Protein AF-A0A7V4EPN0-F1 (afdb_monomer_lite)

Secondary structure (DSSP, 8-state):
--TTTHHHHHHHHHHHHHHHHHTT---EEE--SSSSBGGGSTTTTSTT-EEEEEE-TTSSBPTT--BSTT--EEEE-SSEEEEETTTEEEEE-SHHHHHHHHHHHHHHHHHH-TT--HHHHHHHHHHTPBPP--SS-BTB-B--HHHHHH------------------------TTS-PEEEE----SSSTTSHHHHHHHHHHH-S-EEEEES--S-EEE-SSPPPPB--TT-EEEE-TTT-EEEE-TT-SS--SEEE-SSS-EEESEEEE-----TT-TTS--SEEEESTT-BS-EEES-EESS-TT--SS---S-SEEEETT-BS-EES-SSSPPPEE-----TT---SEEEES-BS-EE-S-EESB-TTSSSB---SS-SEEEESTT--S-EEE-SSSS----EE-S-SS-SEEEES--S-EEES-EESB-TTSSSB---SS-SEEEETT--S-EES-SSGGG--EE-S-SS-SEEEESTT--S-EE-S-EESB-TTS-SB---SS-SEEEES--S-EES--TTSTT-PPEE---SSEEEEEESTT--S-EEES-EESB-TTS-B---SSEEEEEES-GGGGS-TTTSEES-EE-SS-EEE--

Radius of gyration: 29.6 Å; chains: 1; bounding box: 72×54×98 Å

Foldseek 3Di:
DDPVCQLVVLLVLQVVLVVCLVVQDAAEDELFFQLEASCSDPPLVHHNYAYEWEDEPVQAGDSRTHFDQSHAEYEHFAQDWADDPVRRIDTGHGSVRGRVVLNVLLVVLCVVVVVDGSLLSSCLQRLQADDGPDPTHNHSYYGDSVSSVVQDDDDDDDDDDDDDDDDDDDSDDDQDDAEEQEQEDQEQDGRSHPLSQQSCQQNRAAEYEYYYPAAPDEREHSEERDARDRQNEYEDECPPRQYEYEPQNDAQYEQYEYAADDYEYYQYEFFHNEYDQVCLPSYEPYEQEAQRSEHYEYANYEFLDGPVLDAPRAHSERYEYEHAREHYEYHDPPHHAYEQFNHDDQVGQESYEYEQYELYEYWRYEFQAGSQQAHGRERAEEPYEYEYANSENYEAYDDDDAHREYEQANYQYESYEYANYEQYEHWQYQFQAGPQQQHGREHQEERYEADHQYENYEAYDLDLSTAYRQFQYNYESYEYDDANHAQYEHKQYEFQHGPVQHRGGAHAAENYEYELYAHYEQYDDPPRPPIHYEFANYQAENYEQYAANSEHYAHEQYEFQATPVRHGRHHNHFHYEYYHYCHVPPDPPGRYYNYHYDPGDDDYPD

pLDDT: mean 87.27, std 16.73, range [22.53, 98.88]

Sequence (606 aa):
SGPSDHGLWEQKFSEAAAYARAQGAVVVAAAGNNGADASDYLPGAAANVFTVGAINKRGERAPFSNHGNAVFVSAPGDMLYTTDRSNGYTWFSGTSAAAPLAAGAAGLLMALHPDWTPARTEFALTATARPVSTDYALGAGVIDLGAALAATPSGGGTATGGGSTSGGTGTGSGMGAAGICMVTHNGDSGINSLRWCIDYANANGGADTIQFGITDARIDLLTALPPLTDPAGVTIDGSGRKIVISGHFLSPSDGIRIQSANNTIKDIAIIRFRSDAANPFGASGIRITGIAATDNQIIGCRIGTDFLDKTGYDNANGIILENQAARNIITSSTGNKSVISGNYHASAGHGVYINGAKNTTIVKSIIGAKSDGANLLENYGSGIYIEGDGSDDTVIGGDTGVSMGNLISGNNGYGIYISDGDNTKIYGNHIGVDSSGNTVLANKKDGVRIINSAKSTLVGNHNNAFRNVISGNGGSGVHVEGAASTVNIILNNYIGVGADGAAQAGNKNAGVYLKNVPYTYVGVDHLDNGSGNIIANSSTYGIILNGADTQNNLIQYNKIGVDKNGAAAGNTAGGILIIGSTEALEDPSMRFRGCSMGAAHFYVRI

Structure (mmCIF, N/CA/C/O backbone):
data_AF-A0A7V4EPN0-F1
#
_entry.id   AF-A0A7V4EPN0-F1
#
loop_
_atom_site.group_PDB
_atom_site.id
_atom_site.type_symbol
_atom_site.label_atom_id
_atom_site.label_alt_id
_atom_site.label_comp_id
_atom_site.label_asym_id
_atom_site.label_entity_id
_atom_site.label_seq_id
_atom_site.pdbx_PDB_ins_code
_atom_site.Cartn_x
_atom_site.Cartn_y
_atom_site.Cartn_z
_atom_site.occupancy
_atom_site.B_iso_or_equiv
_atom_site.auth_seq_id
_atom_site.auth_comp_id
_atom_site.auth_asym_id
_atom_site.auth_atom_id
_atom_site.pdbx_PDB_model_num
ATOM 1 N N . SER A 1 1 ? 27.243 18.798 -20.175 1.00 39.53 1 SER A N 1
ATOM 2 C CA . SER A 1 1 ? 26.793 19.499 -18.953 1.00 39.53 1 SER A CA 1
ATOM 3 C C . SER A 1 1 ? 27.640 19.010 -17.790 1.00 39.53 1 SER A C 1
ATOM 5 O O . SER A 1 1 ? 28.104 17.878 -17.842 1.00 39.53 1 SER A O 1
ATOM 7 N N . GLY A 1 2 ? 27.937 19.866 -16.807 1.00 31.14 2 GLY A N 1
ATOM 8 C CA . GLY A 1 2 ? 28.720 19.473 -15.628 1.00 31.14 2 GLY A CA 1
ATOM 9 C C . GLY A 1 2 ? 27.923 18.582 -14.656 1.00 31.14 2 GLY A C 1
ATOM 10 O O . GLY A 1 2 ? 26.699 18.502 -14.786 1.00 31.14 2 GLY A O 1
ATOM 11 N N . PRO A 1 3 ? 28.585 17.950 -13.666 1.00 40.88 3 PRO A N 1
ATOM 12 C CA . PRO A 1 3 ? 27.976 16.966 -12.757 1.00 40.88 3 PRO A CA 1
ATOM 13 C C . PRO A 1 3 ? 26.776 17.478 -11.940 1.00 40.88 3 PRO A C 1
ATOM 15 O O . PRO A 1 3 ? 25.952 16.682 -11.508 1.00 40.88 3 PRO A O 1
ATOM 18 N N . SER A 1 4 ? 26.648 18.795 -11.732 1.00 47.62 4 SER A N 1
ATOM 19 C CA . SER A 1 4 ? 25.559 19.398 -10.947 1.00 47.62 4 SER A CA 1
ATOM 20 C C . SER A 1 4 ? 24.227 19.529 -11.697 1.00 47.62 4 SER A C 1
ATOM 22 O O . SER A 1 4 ? 23.194 19.658 -11.050 1.00 47.62 4 SER A O 1
ATOM 24 N N . ASP A 1 5 ? 24.233 19.467 -13.033 1.00 58.38 5 ASP A N 1
ATOM 25 C CA . ASP A 1 5 ? 23.020 19.610 -13.855 1.00 58.38 5 ASP A CA 1
ATOM 26 C C . ASP A 1 5 ? 22.480 18.263 -14.364 1.00 58.38 5 ASP A C 1
ATOM 28 O O . ASP A 1 5 ? 21.373 18.212 -14.899 1.00 58.38 5 ASP A O 1
ATOM 32 N N . HIS A 1 6 ? 23.247 17.173 -14.224 1.00 65.94 6 HIS A N 1
ATOM 33 C CA . HIS A 1 6 ? 22.900 15.873 -14.807 1.00 65.94 6 HIS A CA 1
ATOM 34 C C . HIS A 1 6 ? 21.550 15.358 -14.296 1.00 65.94 6 HIS A C 1
ATOM 36 O O . HIS A 1 6 ? 20.668 15.096 -15.104 1.00 65.94 6 HIS A O 1
ATOM 42 N N . GLY A 1 7 ? 21.341 15.331 -12.974 1.00 72.50 7 GLY A N 1
ATOM 43 C CA . GLY A 1 7 ? 20.099 14.814 -12.384 1.00 72.50 7 GLY A CA 1
ATOM 44 C C . GLY A 1 7 ? 18.846 15.615 -12.763 1.00 72.50 7 GLY A C 1
ATOM 45 O O . GLY A 1 7 ? 17.794 15.033 -13.013 1.00 72.50 7 GLY A O 1
ATOM 46 N N . LEU A 1 8 ? 18.954 16.945 -12.888 1.00 78.38 8 LEU A N 1
ATOM 47 C CA . LEU A 1 8 ? 17.828 17.788 -13.316 1.00 78.38 8 LEU A CA 1
ATOM 48 C C . LEU A 1 8 ? 17.452 17.541 -14.782 1.00 78.38 8 LEU A C 1
ATOM 50 O O . LEU A 1 8 ? 16.270 17.493 -15.120 1.00 78.38 8 LEU A O 1
ATOM 54 N N . TRP A 1 9 ? 18.441 17.413 -15.671 1.00 83.62 9 TRP A N 1
ATOM 55 C CA . TRP A 1 9 ? 18.174 17.129 -17.083 1.00 83.62 9 TRP A CA 1
ATOM 56 C C . TRP A 1 9 ? 17.687 15.699 -17.296 1.00 83.62 9 TRP A C 1
ATOM 58 O O . TRP A 1 9 ? 16.791 15.487 -18.108 1.00 83.62 9 TRP A O 1
ATOM 68 N N . GLU A 1 10 ? 18.226 14.740 -16.550 1.00 85.06 10 GLU A N 1
ATOM 69 C CA . GLU A 1 10 ? 17.804 13.343 -16.575 1.00 85.06 10 GLU A CA 1
ATOM 70 C C . GLU A 1 10 ? 16.333 13.195 -16.195 1.00 85.06 10 GLU A C 1
ATOM 72 O O . GLU A 1 10 ? 15.573 12.566 -16.934 1.00 85.06 10 GLU A O 1
ATOM 77 N N . GLN A 1 11 ? 15.896 13.868 -15.127 1.00 83.44 11 GLN A N 1
ATOM 78 C CA . GLN A 1 11 ? 14.486 13.932 -14.753 1.00 83.44 11 GLN A CA 1
ATOM 79 C C . GLN A 1 11 ? 13.623 14.517 -15.882 1.00 83.44 11 GLN A C 1
ATOM 81 O O . GLN A 1 11 ? 12.647 13.896 -16.296 1.00 83.44 11 GLN A O 1
ATOM 86 N N . LYS A 1 12 ? 14.005 15.669 -16.449 1.00 88.12 12 LYS A N 1
ATOM 87 C CA . LYS A 1 12 ? 13.228 16.316 -17.523 1.00 88.12 12 LYS A CA 1
ATOM 88 C C . LYS A 1 12 ? 13.114 15.461 -18.784 1.00 88.12 12 LYS A C 1
ATOM 90 O O . LYS A 1 12 ? 12.045 15.406 -19.390 1.00 88.12 12 LYS A O 1
ATOM 95 N N . PHE A 1 13 ? 14.199 14.803 -19.195 1.00 92.12 13 PHE A N 1
ATOM 96 C CA . PHE A 1 13 ? 14.152 13.867 -20.319 1.00 92.12 13 PHE A CA 1
ATOM 97 C C . PHE A 1 13 ? 13.266 12.663 -19.997 1.00 92.12 13 PHE A C 1
ATOM 99 O O . PHE A 1 13 ? 12.471 12.264 -20.846 1.00 92.12 13 PHE A O 1
ATOM 106 N N . SER A 1 14 ? 13.347 12.143 -18.769 1.00 91.06 14 SER A N 1
ATOM 107 C CA . SER A 1 14 ? 12.533 11.012 -18.315 1.00 91.06 14 SER A CA 1
ATOM 108 C C . SER A 1 14 ? 11.037 11.334 -18.323 1.00 91.06 14 SER A C 1
ATOM 110 O O . SER A 1 14 ? 10.234 10.519 -18.777 1.00 91.06 14 SER A O 1
ATOM 112 N N . GLU A 1 15 ? 10.658 12.532 -17.872 1.00 89.12 15 GLU A N 1
ATOM 113 C CA . GLU A 1 15 ? 9.278 13.034 -17.881 1.00 89.12 15 GLU A CA 1
ATOM 114 C C . GLU A 1 15 ? 8.755 13.249 -19.310 1.00 89.12 15 GLU A C 1
ATOM 116 O O . GLU A 1 15 ? 7.642 12.834 -19.637 1.00 89.12 15 GLU A O 1
ATOM 121 N N . ALA A 1 16 ? 9.564 13.841 -20.196 1.00 93.94 16 ALA A N 1
ATOM 122 C CA . ALA A 1 16 ? 9.195 14.032 -21.598 1.00 93.94 16 ALA A CA 1
ATOM 123 C C . ALA A 1 16 ? 9.021 12.693 -22.338 1.00 93.94 16 ALA A C 1
ATOM 125 O O . ALA A 1 16 ? 8.077 12.525 -23.114 1.00 93.94 16 ALA A O 1
ATOM 126 N N . ALA A 1 17 ? 9.901 11.725 -22.072 1.00 94.12 17 ALA A N 1
ATOM 127 C CA . ALA A 1 17 ? 9.799 10.380 -22.622 1.00 94.12 17 ALA A CA 1
ATOM 128 C C . ALA A 1 17 ? 8.577 9.630 -22.067 1.00 94.12 17 ALA A C 1
ATOM 130 O O . ALA A 1 17 ? 7.852 8.999 -22.836 1.00 94.12 17 ALA A O 1
ATOM 131 N N . ALA A 1 18 ? 8.283 9.759 -20.767 1.00 90.25 18 ALA A N 1
ATOM 132 C CA . ALA A 1 18 ? 7.065 9.215 -20.162 1.00 90.25 18 ALA A CA 1
ATOM 133 C C . ALA A 1 18 ? 5.800 9.768 -20.836 1.00 90.25 18 ALA A C 1
ATOM 135 O O . ALA A 1 18 ? 4.900 9.004 -21.187 1.00 90.25 18 ALA A O 1
ATOM 136 N N . TYR A 1 19 ? 5.752 11.084 -21.075 1.00 93.25 19 TYR A N 1
ATOM 137 C CA . TYR A 1 19 ? 4.649 11.719 -21.793 1.00 93.25 19 TYR A CA 1
ATOM 138 C C . TYR A 1 19 ? 4.491 11.147 -23.208 1.00 93.25 19 TYR A C 1
ATOM 140 O O . TYR A 1 19 ? 3.391 10.746 -23.584 1.00 93.25 19 TYR A O 1
ATOM 148 N N . ALA A 1 20 ? 5.579 11.045 -23.977 1.00 95.06 20 ALA A N 1
ATOM 149 C CA . ALA A 1 20 ? 5.538 10.492 -25.330 1.00 95.06 20 ALA A CA 1
ATOM 150 C C . ALA A 1 20 ? 5.068 9.024 -25.355 1.00 95.06 20 ALA A C 1
ATOM 152 O O . ALA A 1 20 ? 4.226 8.669 -26.180 1.00 95.06 20 ALA A O 1
ATOM 153 N N . ARG A 1 21 ? 5.531 8.187 -24.414 1.00 92.50 21 ARG A N 1
ATOM 154 C CA . ARG A 1 21 ? 5.045 6.802 -24.255 1.00 92.50 21 ARG A CA 1
ATOM 155 C C . ARG A 1 21 ? 3.558 6.741 -23.950 1.00 92.50 21 ARG A C 1
ATOM 157 O O . ARG A 1 21 ? 2.858 5.916 -24.526 1.00 92.50 21 ARG A O 1
ATOM 164 N N . ALA A 1 22 ? 3.066 7.626 -23.084 1.00 87.81 22 ALA A N 1
ATOM 165 C CA . ALA A 1 22 ? 1.642 7.713 -22.776 1.00 87.81 22 ALA A CA 1
ATOM 166 C C . ALA A 1 22 ? 0.798 8.121 -23.999 1.00 87.81 22 ALA A C 1
ATOM 168 O O . ALA A 1 22 ? -0.379 7.782 -24.062 1.00 87.81 22 ALA A O 1
ATOM 169 N N . GLN A 1 23 ? 1.394 8.799 -24.989 1.00 93.69 23 GLN A N 1
ATOM 170 C CA . GLN A 1 23 ? 0.781 9.072 -26.299 1.00 93.69 23 GLN A CA 1
ATOM 171 C C . GLN A 1 23 ? 0.974 7.929 -27.317 1.00 93.69 23 GLN A C 1
ATOM 173 O O . GLN A 1 23 ? 0.640 8.087 -28.489 1.00 93.69 23 GLN A O 1
ATOM 178 N N . GLY A 1 24 ? 1.518 6.785 -26.894 1.00 91.62 24 GLY A N 1
ATOM 179 C CA . GLY A 1 24 ? 1.716 5.607 -27.734 1.00 91.62 24 GLY A CA 1
ATOM 180 C C . GLY A 1 24 ? 3.027 5.583 -28.518 1.00 91.62 24 GLY A C 1
ATOM 181 O O . GLY A 1 24 ? 3.142 4.775 -29.429 1.00 91.62 24 GLY A O 1
ATOM 182 N N . ALA A 1 25 ? 4.022 6.421 -28.202 1.00 95.25 25 ALA A N 1
ATOM 183 C CA . ALA A 1 25 ? 5.306 6.432 -28.912 1.00 95.25 25 ALA A CA 1
ATOM 184 C C . ALA A 1 25 ? 6.389 5.562 -28.241 1.00 95.25 25 ALA A C 1
ATOM 186 O O . ALA A 1 25 ? 6.552 5.585 -27.022 1.00 95.25 25 ALA A O 1
ATOM 187 N N . VAL A 1 26 ? 7.201 4.870 -29.049 1.00 95.31 26 VAL A N 1
ATOM 188 C CA . VAL A 1 26 ? 8.510 4.335 -28.627 1.00 95.31 26 VAL A CA 1
ATOM 189 C C . VAL A 1 26 ? 9.554 5.445 -28.763 1.00 95.31 26 VAL A C 1
ATOM 191 O O . VAL A 1 26 ? 9.719 6.021 -29.840 1.00 95.31 26 VAL A O 1
ATOM 194 N N . VAL A 1 27 ? 10.270 5.754 -27.680 1.00 97.00 27 VAL A N 1
ATOM 195 C CA . VAL A 1 27 ? 11.272 6.833 -27.647 1.00 97.00 27 VAL A CA 1
ATOM 196 C C . VAL A 1 27 ? 12.666 6.226 -27.731 1.00 97.00 27 VAL A C 1
ATOM 198 O O . VAL A 1 27 ? 13.155 5.680 -26.752 1.00 97.00 27 VAL A O 1
ATOM 201 N N . VAL A 1 28 ? 13.321 6.323 -28.889 1.00 98.00 28 VAL A N 1
ATOM 202 C CA . VAL A 1 28 ? 14.644 5.714 -29.118 1.00 98.00 28 VAL A CA 1
ATOM 203 C C . VAL A 1 28 ? 15.763 6.740 -28.951 1.00 98.00 28 VAL A C 1
ATOM 205 O O . VAL A 1 28 ? 15.703 7.821 -29.539 1.00 98.00 28 VAL A O 1
ATOM 208 N N . ALA A 1 29 ? 16.822 6.383 -28.220 1.00 97.38 29 ALA A N 1
ATOM 209 C CA . ALA A 1 29 ? 18.029 7.203 -28.106 1.00 97.38 29 ALA A CA 1
ATOM 210 C C . ALA A 1 29 ? 19.314 6.411 -28.368 1.00 97.38 29 ALA A C 1
ATOM 212 O O . ALA A 1 29 ? 19.401 5.205 -28.155 1.00 97.38 29 ALA A O 1
ATOM 213 N N . ALA A 1 30 ? 20.343 7.122 -28.823 1.00 97.62 30 ALA A N 1
ATOM 214 C CA . ALA A 1 30 ? 21.686 6.583 -28.977 1.00 97.62 30 ALA A CA 1
ATOM 215 C C . ALA A 1 30 ? 22.392 6.488 -27.611 1.00 97.62 30 ALA A C 1
ATOM 217 O O . ALA A 1 30 ? 22.322 7.431 -26.825 1.00 97.62 30 ALA A O 1
ATOM 218 N N . ALA A 1 31 ? 23.118 5.395 -27.358 1.00 96.69 31 ALA A N 1
ATOM 219 C CA . ALA A 1 31 ? 23.837 5.192 -26.093 1.00 96.69 31 ALA A CA 1
ATOM 220 C C . ALA A 1 31 ? 25.015 6.167 -25.869 1.00 96.69 31 ALA A C 1
ATOM 222 O O . ALA A 1 31 ? 25.428 6.385 -24.731 1.00 96.69 31 ALA A O 1
ATOM 223 N N . GLY A 1 32 ? 25.575 6.742 -26.940 1.00 96.81 32 GLY A N 1
ATOM 224 C CA . GLY A 1 32 ? 26.754 7.616 -26.912 1.00 96.81 32 GLY A CA 1
ATOM 225 C C . GLY A 1 32 ? 28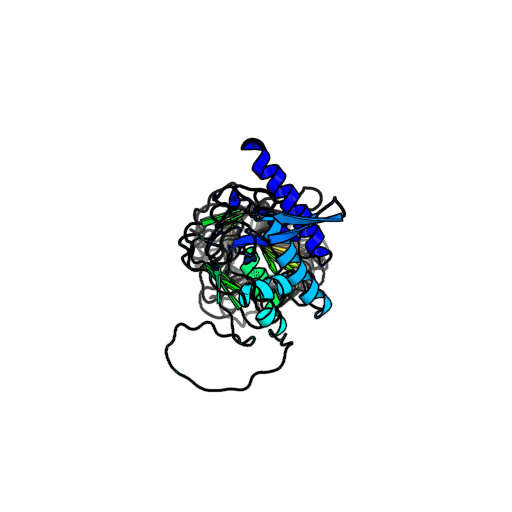.017 6.956 -27.484 1.00 96.81 32 GLY A C 1
ATOM 226 O O . GLY A 1 32 ? 28.039 5.755 -27.761 1.00 96.81 32 GLY A O 1
ATOM 227 N N . ASN A 1 33 ? 29.055 7.761 -27.742 1.00 97.12 33 ASN A N 1
ATOM 228 C CA . ASN A 1 33 ? 30.196 7.390 -28.598 1.00 97.12 33 ASN A CA 1
ATOM 229 C C . ASN A 1 33 ? 31.559 7.469 -27.881 1.00 97.12 33 ASN A C 1
ATOM 231 O O . ASN A 1 33 ? 32.579 7.746 -28.513 1.00 97.12 33 ASN A O 1
ATOM 235 N N . ASN A 1 34 ? 31.583 7.260 -26.565 1.00 96.19 34 ASN A N 1
ATOM 236 C CA . ASN A 1 34 ? 32.772 7.422 -25.727 1.00 96.19 34 ASN A CA 1
ATOM 237 C C . ASN A 1 34 ? 33.380 6.089 -25.264 1.00 96.19 34 ASN A C 1
ATOM 239 O O . ASN A 1 34 ? 34.402 6.101 -24.583 1.00 96.19 34 ASN A O 1
ATOM 243 N N . GLY A 1 35 ? 32.775 4.950 -25.618 1.00 94.81 35 GLY A N 1
ATOM 244 C CA . GLY A 1 35 ? 33.159 3.636 -25.098 1.00 94.81 35 GLY A CA 1
ATOM 245 C C . GLY A 1 35 ? 33.007 3.536 -23.577 1.00 94.81 35 GLY A C 1
ATOM 246 O O . GLY A 1 35 ? 33.774 2.818 -22.944 1.00 94.81 35 GLY A O 1
ATOM 247 N N . ALA A 1 36 ? 32.077 4.305 -23.006 1.00 95.19 36 ALA A N 1
ATOM 248 C CA . ALA A 1 36 ? 31.872 4.480 -21.571 1.00 95.19 36 ALA A CA 1
ATOM 249 C C . ALA A 1 36 ? 30.507 3.931 -21.118 1.00 95.19 36 ALA A C 1
ATOM 251 O O . ALA A 1 36 ? 29.726 3.430 -21.933 1.00 95.19 36 ALA A O 1
ATOM 252 N N . ASP A 1 37 ? 30.214 4.016 -19.817 1.00 92.75 37 ASP A N 1
ATOM 253 C CA . ASP A 1 37 ? 28.901 3.652 -19.283 1.00 92.75 37 ASP A CA 1
ATOM 254 C C . ASP A 1 37 ? 27.824 4.591 -19.839 1.00 92.75 37 ASP A C 1
ATOM 256 O O . ASP A 1 37 ? 27.919 5.808 -19.713 1.00 92.75 37 ASP A O 1
ATOM 260 N N . ALA A 1 38 ? 26.808 4.027 -20.488 1.00 93.62 38 ALA A N 1
ATOM 261 C CA . ALA A 1 38 ? 25.694 4.762 -21.072 1.00 93.62 38 ALA A CA 1
ATOM 262 C C . ALA A 1 38 ? 24.850 5.484 -20.010 1.00 93.62 38 ALA A C 1
ATOM 264 O O . ALA A 1 38 ? 24.176 6.455 -20.345 1.00 93.62 38 ALA A O 1
ATOM 265 N N . SER A 1 39 ? 24.926 5.060 -18.745 1.00 89.50 39 SER A N 1
ATOM 266 C CA . SER A 1 39 ? 24.222 5.692 -17.621 1.00 89.50 39 SER A CA 1
ATOM 267 C C . SER A 1 39 ? 24.718 7.119 -17.328 1.00 89.50 39 SER A C 1
ATOM 269 O O . SER A 1 39 ? 24.014 7.891 -16.689 1.00 89.50 39 SER A O 1
ATOM 271 N N . ASP A 1 40 ? 25.891 7.501 -17.847 1.00 90.31 40 ASP A N 1
ATOM 272 C CA . ASP A 1 40 ? 26.464 8.846 -17.694 1.00 90.31 40 ASP A CA 1
ATOM 273 C C . ASP A 1 40 ? 26.101 9.803 -18.855 1.00 90.31 40 ASP A C 1
ATOM 275 O O . ASP A 1 40 ? 26.633 10.915 -18.946 1.00 90.31 40 ASP A O 1
ATOM 279 N N . TYR A 1 41 ? 25.254 9.373 -19.806 1.00 92.12 41 TYR A N 1
ATOM 280 C CA . TYR A 1 41 ? 25.001 10.103 -21.054 1.00 92.12 41 TYR A CA 1
ATOM 281 C C . TYR A 1 41 ? 23.510 10.288 -21.338 1.00 92.12 41 TYR A C 1
ATOM 283 O O . TYR A 1 41 ? 22.787 9.362 -21.701 1.00 92.12 41 TYR A O 1
ATOM 291 N N . LEU A 1 42 ? 23.056 11.539 -21.280 1.00 90.62 42 LEU A N 1
ATOM 292 C CA . LEU A 1 42 ? 21.696 11.925 -21.653 1.00 90.62 42 LEU A CA 1
ATOM 293 C C . LEU A 1 42 ? 21.536 12.143 -23.169 1.00 90.62 42 LEU A C 1
ATOM 295 O O . LEU A 1 42 ? 22.461 12.640 -23.816 1.00 90.62 42 LEU A O 1
ATOM 299 N N . PRO A 1 43 ? 20.356 11.839 -23.745 1.00 92.44 43 PRO A N 1
ATOM 300 C CA . PRO A 1 43 ? 19.165 11.294 -23.082 1.00 92.44 43 PRO A CA 1
ATOM 301 C C . PRO A 1 43 ? 19.173 9.761 -22.922 1.00 92.44 43 PRO A C 1
ATOM 303 O O . PRO A 1 43 ? 18.193 9.222 -22.430 1.00 92.44 43 PRO A O 1
ATOM 306 N N . GLY A 1 44 ? 20.237 9.050 -23.318 1.00 90.50 44 GLY A N 1
ATOM 307 C CA . GLY A 1 44 ? 20.296 7.580 -23.255 1.00 90.50 44 GLY A CA 1
ATOM 308 C C . GLY A 1 44 ? 20.189 6.984 -21.841 1.00 90.50 44 GLY A C 1
ATOM 309 O O . GLY A 1 44 ? 19.715 5.864 -21.688 1.00 90.50 44 GLY A O 1
ATOM 310 N N . ALA A 1 45 ? 20.584 7.728 -20.809 1.00 89.56 45 ALA A N 1
ATOM 311 C CA . ALA A 1 45 ? 20.414 7.330 -19.410 1.00 89.56 45 ALA A CA 1
ATOM 312 C C . ALA A 1 45 ? 19.002 7.597 -18.848 1.00 89.56 45 ALA A C 1
ATOM 314 O O . ALA A 1 45 ? 18.649 7.062 -17.800 1.00 89.56 45 ALA A O 1
ATOM 315 N N . ALA A 1 46 ? 18.195 8.428 -19.517 1.00 91.38 46 ALA A N 1
ATOM 316 C CA . ALA A 1 46 ? 16.894 8.836 -18.998 1.00 91.38 46 ALA A CA 1
ATOM 317 C C . ALA A 1 46 ? 15.905 7.661 -18.960 1.00 91.38 46 ALA A C 1
ATOM 319 O O . ALA A 1 46 ? 15.885 6.810 -19.852 1.00 91.38 46 ALA A O 1
ATOM 320 N N . ALA A 1 47 ? 15.026 7.644 -17.957 1.00 88.69 47 ALA A N 1
ATOM 321 C CA . ALA A 1 47 ? 13.964 6.655 -17.893 1.00 88.69 47 ALA A CA 1
ATOM 322 C C . ALA A 1 47 ? 12.981 6.804 -19.053 1.00 88.69 47 ALA A C 1
ATOM 324 O O . ALA A 1 47 ? 12.834 7.881 -19.627 1.00 88.69 47 ALA A O 1
ATOM 325 N N . ASN A 1 48 ? 12.279 5.714 -19.378 1.00 91.19 48 ASN A N 1
ATOM 326 C CA . ASN A 1 48 ? 11.290 5.670 -20.461 1.00 91.19 48 ASN A CA 1
ATOM 327 C C . ASN A 1 48 ? 11.892 5.811 -21.880 1.00 91.19 48 ASN A C 1
ATOM 329 O O . ASN A 1 48 ? 11.142 5.969 -22.845 1.00 91.19 48 ASN A O 1
ATOM 333 N N . VAL A 1 49 ? 13.221 5.715 -22.016 1.00 94.69 49 VAL A N 1
ATOM 334 C CA . VAL A 1 49 ? 13.953 5.760 -23.289 1.00 94.69 49 VAL A CA 1
ATOM 335 C C . VAL A 1 49 ? 14.493 4.374 -23.656 1.00 94.69 49 VAL A C 1
ATOM 337 O O . VAL A 1 49 ? 15.123 3.698 -22.848 1.00 94.69 49 VAL A O 1
ATOM 340 N N . PHE A 1 50 ? 14.273 3.961 -24.903 1.00 96.06 50 PHE A N 1
ATOM 341 C CA . PHE A 1 50 ? 14.806 2.737 -25.490 1.00 96.06 50 PHE A CA 1
ATOM 342 C C . PHE A 1 50 ? 16.202 2.999 -26.072 1.00 96.06 50 PHE A C 1
ATOM 344 O O . PHE A 1 50 ? 16.359 3.444 -27.214 1.00 96.06 50 PHE A O 1
ATOM 351 N N . THR A 1 51 ? 17.228 2.786 -25.250 1.00 97.25 51 THR A N 1
ATOM 352 C CA . THR A 1 51 ? 18.617 3.151 -25.565 1.00 97.25 51 THR A CA 1
ATOM 353 C C . THR A 1 51 ? 19.346 2.081 -26.370 1.00 97.25 51 THR A C 1
ATOM 355 O O . THR A 1 51 ? 19.330 0.897 -26.024 1.00 97.25 51 THR A O 1
ATOM 358 N N . VAL A 1 52 ? 20.026 2.517 -27.436 1.00 98.12 52 VAL A N 1
ATOM 359 C CA . VAL A 1 52 ? 20.578 1.647 -28.483 1.00 98.12 52 VAL A CA 1
ATOM 360 C C . VAL A 1 52 ? 22.097 1.776 -28.593 1.00 98.12 52 VAL A C 1
ATOM 362 O O . VAL A 1 52 ? 22.635 2.856 -28.866 1.00 98.12 52 VAL A O 1
ATOM 365 N N . GLY A 1 53 ? 22.785 0.646 -28.416 1.00 97.31 53 GLY A N 1
ATOM 366 C CA . GLY A 1 53 ? 24.219 0.485 -28.665 1.00 97.31 53 GLY A CA 1
ATOM 367 C C . GLY A 1 53 ? 24.551 0.225 -30.140 1.00 97.31 53 GLY A C 1
ATOM 368 O O . GLY A 1 53 ? 23.681 -0.099 -30.952 1.00 97.31 53 GLY A O 1
ATOM 369 N N . ALA A 1 54 ? 25.828 0.351 -30.502 1.00 97.62 54 ALA A N 1
ATOM 370 C CA . ALA A 1 54 ? 26.319 0.120 -31.859 1.00 97.62 54 ALA A CA 1
ATOM 371 C C . ALA A 1 54 ? 27.221 -1.115 -31.945 1.00 97.62 54 ALA A C 1
ATOM 373 O O . ALA A 1 54 ? 28.176 -1.269 -31.176 1.00 97.62 54 ALA A O 1
ATOM 374 N N . ILE A 1 55 ? 26.968 -1.942 -32.959 1.00 96.69 55 ILE A N 1
ATOM 375 C CA . ILE A 1 55 ? 27.867 -3.020 -33.380 1.00 96.69 55 ILE A CA 1
ATOM 376 C C . ILE A 1 55 ? 28.519 -2.725 -34.732 1.00 96.69 55 ILE A C 1
ATOM 378 O O . ILE A 1 55 ? 28.000 -1.956 -35.551 1.00 96.69 55 ILE A O 1
ATOM 382 N N . ASN A 1 56 ? 29.660 -3.368 -34.964 1.00 94.25 56 ASN A N 1
ATOM 383 C CA . ASN A 1 56 ? 30.360 -3.360 -36.240 1.00 94.25 56 ASN A CA 1
ATOM 384 C C . ASN A 1 56 ? 29.890 -4.508 -37.157 1.00 94.25 56 ASN A C 1
ATOM 386 O O . ASN A 1 56 ? 29.125 -5.388 -36.762 1.00 94.25 56 ASN A O 1
ATOM 390 N N . LYS A 1 57 ? 30.392 -4.537 -38.397 1.00 92.25 57 LYS A N 1
ATOM 391 C CA . LYS A 1 57 ? 30.057 -5.577 -39.393 1.00 92.25 57 LYS A CA 1
ATOM 392 C C . LYS A 1 57 ? 30.432 -7.015 -38.998 1.00 92.25 57 LYS A C 1
ATOM 394 O O . LYS A 1 57 ? 30.012 -7.946 -39.674 1.00 92.25 57 LYS A O 1
ATOM 399 N N . ARG A 1 58 ? 31.258 -7.202 -37.962 1.00 90.62 58 ARG A N 1
ATOM 400 C CA . ARG A 1 58 ? 31.640 -8.517 -37.415 1.00 90.62 58 ARG A CA 1
ATOM 401 C C . ARG A 1 58 ? 30.676 -8.989 -36.323 1.00 90.62 58 ARG A C 1
ATOM 403 O O . ARG A 1 58 ? 30.844 -10.089 -35.815 1.00 90.62 58 ARG A O 1
ATOM 410 N N . GLY A 1 59 ? 29.680 -8.174 -35.970 1.00 89.31 59 GLY A N 1
ATOM 411 C CA . GLY A 1 59 ? 28.765 -8.452 -34.866 1.00 89.31 59 GLY A CA 1
ATOM 412 C C . GLY A 1 59 ? 29.357 -8.147 -33.491 1.00 89.31 59 GLY A C 1
ATOM 413 O O . GLY A 1 59 ? 28.773 -8.542 -32.493 1.00 89.31 59 GLY A O 1
ATOM 414 N N . GLU A 1 60 ? 30.496 -7.455 -33.424 1.00 92.69 60 GLU A N 1
ATOM 415 C CA . GLU A 1 60 ? 31.158 -7.072 -32.173 1.00 92.69 60 GLU A CA 1
ATOM 416 C C . GLU A 1 60 ? 30.737 -5.658 -31.759 1.00 92.69 60 GLU A C 1
ATOM 418 O O . GLU A 1 60 ? 30.343 -4.850 -32.609 1.00 92.69 60 GLU A O 1
ATOM 423 N N . ARG A 1 61 ? 30.895 -5.311 -30.472 1.00 95.00 61 ARG A N 1
ATOM 424 C CA . ARG A 1 61 ? 30.745 -3.924 -30.005 1.00 95.00 61 ARG A CA 1
ATOM 425 C C . ARG A 1 61 ? 31.622 -2.997 -30.851 1.00 95.00 61 ARG A C 1
ATOM 427 O O . ARG A 1 61 ? 32.832 -3.202 -30.944 1.00 95.00 61 ARG A O 1
ATOM 434 N N . ALA A 1 62 ? 31.043 -1.943 -31.423 1.00 95.62 62 ALA A N 1
ATOM 435 C CA . ALA A 1 62 ? 31.855 -0.888 -32.018 1.00 95.62 62 ALA A CA 1
ATOM 436 C C . ALA A 1 62 ? 32.684 -0.224 -30.898 1.00 95.62 62 ALA A C 1
ATOM 438 O O . ALA A 1 62 ? 32.091 0.143 -29.884 1.00 95.62 62 ALA A O 1
ATOM 439 N N . PRO A 1 63 ? 34.014 -0.033 -31.027 1.00 94.12 63 PRO A N 1
ATOM 440 C CA . PRO A 1 63 ? 34.851 0.422 -29.909 1.00 94.12 63 PRO A CA 1
ATOM 441 C C . PRO A 1 63 ? 34.373 1.717 -29.236 1.00 94.12 63 PRO A C 1
ATOM 443 O O . PRO A 1 63 ? 34.491 1.855 -28.019 1.00 94.12 63 PRO A O 1
ATOM 446 N N . PHE A 1 64 ? 33.768 2.625 -30.009 1.00 96.00 64 PHE A N 1
ATOM 447 C CA . PHE A 1 64 ? 33.186 3.874 -29.518 1.00 96.00 64 PHE A CA 1
ATOM 448 C C . PHE A 1 64 ? 31.833 3.702 -28.810 1.00 96.00 64 PHE A C 1
ATOM 450 O O . PHE A 1 64 ? 31.420 4.604 -28.096 1.00 96.00 64 PHE A O 1
ATOM 457 N N . SER A 1 65 ? 31.101 2.601 -29.005 1.00 97.44 65 SER A N 1
ATOM 458 C CA . SER A 1 65 ? 29.748 2.457 -28.458 1.00 97.44 65 SER A CA 1
ATOM 459 C C . SER A 1 65 ? 29.785 2.461 -26.941 1.00 97.44 65 SER A C 1
ATOM 461 O O . SER A 1 65 ? 30.403 1.575 -26.347 1.00 97.44 65 SER A O 1
ATOM 463 N N . ASN A 1 66 ? 29.062 3.387 -26.322 1.00 97.31 66 ASN A N 1
ATOM 464 C CA . ASN A 1 66 ? 28.743 3.262 -24.909 1.00 97.31 66 ASN A CA 1
ATOM 465 C C . ASN A 1 66 ? 27.966 1.959 -24.644 1.00 97.31 66 ASN A C 1
ATOM 467 O O . ASN A 1 66 ? 27.369 1.366 -25.552 1.00 97.31 66 ASN A O 1
ATOM 471 N N . HIS A 1 67 ? 28.035 1.503 -23.400 1.00 94.44 67 HIS A N 1
ATOM 472 C CA . HIS A 1 67 ? 27.593 0.188 -22.934 1.00 94.44 67 HIS A CA 1
ATOM 473 C C . HIS A 1 67 ? 27.060 0.284 -21.500 1.00 94.44 67 HIS A C 1
ATOM 475 O O . HIS A 1 67 ? 27.220 1.317 -20.866 1.00 94.44 67 HIS A O 1
ATOM 481 N N . GLY A 1 68 ? 26.525 -0.790 -20.935 1.00 91.12 68 GLY A N 1
ATOM 482 C CA . GLY A 1 68 ? 26.056 -0.819 -19.547 1.00 91.12 68 GLY A CA 1
ATOM 483 C C . GLY A 1 68 ? 24.554 -1.054 -19.452 1.00 91.12 68 GLY A C 1
ATOM 484 O O . GLY A 1 68 ? 23.885 -1.306 -20.455 1.00 91.12 68 GLY A O 1
ATOM 485 N N . ASN A 1 69 ? 24.026 -0.974 -18.233 1.00 86.88 69 ASN A N 1
ATOM 486 C CA . ASN A 1 69 ? 22.651 -1.385 -17.927 1.00 86.88 69 ASN A CA 1
ATOM 487 C C . ASN A 1 69 ? 21.582 -0.481 -18.560 1.00 86.88 69 ASN A C 1
ATOM 489 O O . ASN A 1 69 ? 20.462 -0.931 -18.784 1.00 86.88 69 ASN A O 1
ATOM 493 N N . ALA A 1 70 ? 21.926 0.766 -18.900 1.00 89.31 70 ALA A N 1
ATOM 494 C CA . ALA A 1 70 ? 21.016 1.661 -19.609 1.00 89.31 70 ALA A CA 1
ATOM 495 C C . ALA A 1 70 ? 20.710 1.194 -21.049 1.00 89.31 70 ALA A C 1
ATOM 497 O O . ALA A 1 70 ? 19.698 1.594 -21.612 1.00 89.31 70 ALA A O 1
ATOM 498 N N . VAL A 1 71 ? 21.550 0.346 -21.664 1.00 93.44 71 VAL A N 1
ATOM 499 C CA . VAL A 1 71 ? 21.352 -0.134 -23.043 1.00 93.44 71 VAL A CA 1
ATOM 500 C C . VAL A 1 71 ? 20.332 -1.276 -23.080 1.00 93.44 71 VAL A C 1
ATOM 502 O O . VAL A 1 71 ? 20.505 -2.288 -22.406 1.00 93.44 71 VAL A O 1
ATOM 505 N N . PHE A 1 72 ? 19.303 -1.154 -23.922 1.00 94.00 72 PHE A N 1
ATOM 506 C CA . PHE A 1 72 ? 18.272 -2.184 -24.103 1.00 94.00 72 PHE A CA 1
ATOM 507 C C . PHE A 1 72 ? 18.634 -3.189 -25.193 1.00 94.00 72 PHE A C 1
ATOM 509 O O . PHE A 1 72 ? 18.514 -4.398 -25.002 1.00 94.00 72 PHE A O 1
ATOM 516 N N . VAL A 1 73 ? 19.097 -2.684 -26.335 1.00 96.06 73 VAL A N 1
ATOM 517 C CA . VAL A 1 73 ? 19.485 -3.467 -27.514 1.00 96.06 73 VAL A CA 1
ATOM 518 C C . VAL A 1 73 ? 20.619 -2.766 -28.256 1.00 96.06 73 VAL A C 1
ATOM 520 O O . VAL A 1 73 ? 20.986 -1.628 -27.967 1.00 96.06 73 VAL A O 1
ATOM 523 N N . SER A 1 74 ? 21.165 -3.436 -29.258 1.00 97.25 74 SER A N 1
ATOM 524 C CA . SER A 1 74 ? 22.148 -2.893 -30.184 1.00 97.25 74 SER A CA 1
ATOM 525 C C . SER A 1 74 ? 21.676 -3.019 -31.629 1.00 97.25 74 SER A C 1
ATOM 527 O O . SER A 1 74 ? 20.854 -3.867 -31.973 1.00 97.25 74 SER A O 1
ATOM 529 N N . ALA A 1 75 ? 22.230 -2.189 -32.504 1.00 97.75 75 ALA A N 1
ATOM 530 C CA . ALA A 1 75 ? 22.023 -2.284 -33.944 1.00 97.75 75 ALA A CA 1
ATOM 531 C C . ALA A 1 75 ? 23.330 -1.976 -34.700 1.00 97.75 75 ALA A C 1
ATOM 533 O O . ALA A 1 75 ? 24.280 -1.455 -34.103 1.00 97.75 75 ALA A O 1
ATOM 534 N N . PRO A 1 76 ? 23.426 -2.310 -36.001 1.00 97.31 76 PRO A N 1
ATOM 535 C CA . PRO A 1 76 ? 24.531 -1.860 -36.843 1.00 97.31 76 PRO A CA 1
ATOM 536 C C . PRO A 1 76 ? 24.727 -0.348 -36.723 1.00 97.31 76 PRO A C 1
ATOM 538 O O . PRO A 1 76 ? 23.777 0.410 -36.876 1.00 97.31 76 PRO A O 1
ATOM 541 N N . GLY A 1 77 ? 25.947 0.089 -36.420 1.00 96.88 77 GLY A N 1
ATOM 542 C CA . GLY A 1 77 ? 26.234 1.513 -36.231 1.00 96.88 77 GLY A CA 1
ATOM 543 C C . GLY A 1 77 ? 27.631 1.946 -36.654 1.00 96.88 77 GLY A C 1
ATOM 544 O O . GLY A 1 77 ? 27.947 3.124 -36.553 1.00 96.88 77 GLY A O 1
ATOM 545 N N . ASP A 1 78 ? 28.475 1.029 -37.122 1.00 97.06 78 ASP A N 1
ATOM 546 C CA . ASP A 1 78 ? 29.812 1.342 -37.624 1.00 97.06 78 ASP A CA 1
ATOM 547 C C . ASP A 1 78 ? 29.883 1.124 -39.140 1.00 97.06 78 ASP A C 1
ATOM 549 O O . ASP A 1 78 ? 29.566 0.039 -39.629 1.00 97.06 78 ASP A O 1
ATOM 553 N N . MET A 1 79 ? 30.307 2.162 -39.865 1.00 94.62 79 MET A N 1
ATOM 554 C CA . MET A 1 79 ? 30.397 2.215 -41.323 1.00 94.62 79 MET A CA 1
ATOM 555 C C . MET A 1 79 ? 29.062 1.886 -42.005 1.00 94.62 79 MET A C 1
ATOM 557 O O . MET A 1 79 ? 28.984 0.978 -42.829 1.00 94.62 79 MET A O 1
ATOM 561 N N . LEU A 1 80 ? 28.006 2.640 -41.686 1.00 93.31 80 LEU A N 1
ATOM 562 C CA . LEU A 1 80 ? 26.734 2.582 -42.409 1.00 93.31 80 LEU A CA 1
ATOM 563 C C . LEU A 1 80 ? 26.734 3.543 -43.597 1.00 93.31 80 LEU A C 1
ATOM 565 O O . LEU A 1 80 ? 27.080 4.715 -43.452 1.00 93.31 80 LEU A O 1
ATOM 569 N N . TYR A 1 81 ? 26.320 3.056 -44.765 1.00 94.00 81 TYR A N 1
ATOM 570 C CA . TYR A 1 81 ? 26.136 3.888 -45.951 1.00 94.00 81 TYR A CA 1
ATOM 571 C C . TYR A 1 81 ? 24.735 4.500 -45.937 1.00 94.00 81 TYR A C 1
ATOM 573 O O . TYR A 1 81 ? 23.746 3.775 -45.845 1.00 94.00 81 TYR A O 1
ATOM 581 N N . THR A 1 82 ? 24.643 5.826 -45.993 1.00 93.44 82 THR A N 1
ATOM 582 C CA . THR A 1 82 ? 23.377 6.553 -45.833 1.00 93.44 82 THR A CA 1
ATOM 583 C C . THR A 1 82 ? 23.322 7.804 -46.703 1.00 93.44 82 THR A C 1
ATOM 585 O O . THR A 1 82 ? 24.329 8.219 -47.271 1.00 93.44 82 THR A O 1
ATOM 588 N N . THR A 1 83 ? 22.138 8.395 -46.837 1.00 93.94 83 THR A N 1
ATOM 589 C CA . THR A 1 83 ? 21.894 9.609 -47.625 1.00 93.94 83 THR A CA 1
ATOM 590 C C . THR A 1 83 ? 22.615 10.821 -47.040 1.00 93.94 83 THR A C 1
ATOM 592 O O . THR A 1 83 ? 22.590 11.035 -45.828 1.00 93.94 83 THR A O 1
ATOM 595 N N . ASP A 1 84 ? 23.184 11.653 -47.907 1.00 93.00 84 ASP A N 1
ATOM 596 C CA . ASP A 1 84 ? 23.846 12.906 -47.555 1.00 93.00 84 ASP A CA 1
ATOM 597 C C . ASP A 1 84 ? 23.076 14.133 -48.075 1.00 93.00 84 ASP A C 1
ATOM 599 O O . ASP A 1 84 ? 22.375 14.083 -49.088 1.00 93.00 84 ASP A O 1
ATOM 603 N N . ARG A 1 85 ? 23.249 15.274 -47.397 1.00 92.00 85 ARG A N 1
ATOM 604 C CA . ARG A 1 85 ? 22.606 16.555 -47.739 1.00 92.00 85 ARG A CA 1
ATOM 605 C C . ARG A 1 85 ? 23.018 17.089 -49.113 1.00 92.00 85 ARG A C 1
ATOM 607 O O . ARG A 1 85 ? 22.320 17.938 -49.659 1.00 92.00 85 ARG A O 1
ATOM 614 N N . SER A 1 86 ? 24.122 16.600 -49.678 1.00 92.44 86 SER A N 1
ATOM 615 C CA . SER A 1 86 ? 24.625 16.975 -51.004 1.00 92.44 86 SER A CA 1
ATOM 616 C C . SER A 1 86 ? 23.967 16.217 -52.172 1.00 92.44 86 SER A C 1
ATOM 618 O O . SER A 1 86 ? 24.531 16.175 -53.263 1.00 92.44 86 SER A O 1
ATOM 620 N N . ASN A 1 87 ? 22.768 15.645 -51.974 1.00 90.88 87 ASN A N 1
ATOM 621 C CA . ASN A 1 87 ? 22.080 14.801 -52.963 1.00 90.88 87 ASN A CA 1
ATOM 622 C C . ASN A 1 87 ? 22.933 13.580 -53.372 1.00 90.88 87 ASN A C 1
ATOM 624 O O . ASN A 1 87 ? 23.070 13.249 -54.550 1.00 90.88 87 ASN A O 1
ATOM 628 N N . GLY A 1 88 ? 23.538 12.934 -52.373 1.00 94.25 88 GLY A N 1
ATOM 629 C CA . GLY A 1 88 ? 24.434 11.792 -52.534 1.00 94.25 88 GLY A CA 1
ATOM 630 C C . GLY A 1 88 ? 24.365 10.843 -51.341 1.00 94.25 88 GLY A C 1
ATOM 631 O O . GLY A 1 88 ? 23.390 10.844 -50.591 1.00 94.25 88 GLY A O 1
ATOM 632 N N . TYR A 1 89 ? 25.411 10.040 -51.156 1.00 95.62 89 TYR A N 1
ATOM 633 C CA . TYR A 1 89 ? 25.520 9.088 -50.053 1.00 95.62 89 TYR A CA 1
ATOM 634 C C . TYR A 1 89 ? 26.888 9.189 -49.381 1.00 95.62 89 TYR A C 1
ATOM 636 O O . TYR A 1 89 ? 27.890 9.492 -50.030 1.00 95.62 89 TYR A O 1
ATOM 644 N N . THR A 1 90 ? 26.938 8.889 -48.089 1.00 95.25 90 THR A N 1
ATOM 645 C CA . THR A 1 90 ? 28.146 8.951 -47.267 1.00 95.25 90 THR A CA 1
ATOM 646 C C . THR A 1 90 ? 28.223 7.780 -46.291 1.00 95.25 90 THR A C 1
ATOM 648 O O . THR A 1 90 ? 27.220 7.125 -46.007 1.00 95.25 90 THR A O 1
ATOM 651 N N . TRP A 1 91 ? 29.422 7.521 -45.772 1.00 94.75 91 TRP A N 1
ATOM 652 C CA . TRP A 1 91 ? 29.647 6.566 -44.690 1.00 94.75 91 TRP A CA 1
ATOM 653 C C . TRP A 1 91 ? 29.568 7.275 -43.340 1.00 94.75 91 TRP A C 1
ATOM 655 O O . TRP A 1 91 ? 30.202 8.309 -43.136 1.00 94.75 91 TRP A O 1
ATOM 665 N N . PHE A 1 92 ? 28.816 6.699 -42.408 1.00 93.50 92 PHE A N 1
ATOM 666 C CA . PHE A 1 92 ? 28.597 7.254 -41.079 1.00 93.50 92 PHE A CA 1
ATOM 667 C C . PHE A 1 92 ? 28.795 6.178 -40.003 1.00 93.50 92 PHE A C 1
ATOM 669 O O . PHE A 1 92 ? 28.288 5.063 -40.131 1.00 93.50 92 PHE A O 1
ATOM 676 N N . SER A 1 93 ? 29.531 6.522 -38.944 1.00 96.50 93 SER A N 1
ATOM 677 C CA . SER A 1 93 ? 29.740 5.671 -37.766 1.00 96.50 93 SER A CA 1
ATOM 678 C C . SER A 1 93 ? 29.283 6.403 -36.508 1.00 96.50 93 SER A C 1
ATOM 680 O O . SER A 1 93 ? 29.630 7.564 -36.293 1.00 96.50 93 SER A O 1
ATOM 682 N N . GLY A 1 94 ? 28.525 5.714 -35.662 1.00 96.50 94 GLY A N 1
ATOM 683 C CA . GLY A 1 94 ? 28.062 6.199 -34.368 1.00 96.50 94 GLY A CA 1
ATOM 684 C C . GLY A 1 94 ? 26.867 5.400 -33.854 1.00 96.50 94 GLY A C 1
ATOM 685 O O . GLY A 1 94 ? 26.105 4.818 -34.623 1.00 96.50 94 GLY A O 1
ATOM 686 N N . THR A 1 95 ? 26.622 5.442 -32.546 1.00 97.38 95 THR A N 1
ATOM 687 C CA . THR A 1 95 ? 25.339 4.992 -31.965 1.00 97.38 95 THR A CA 1
ATOM 688 C C . THR A 1 95 ? 24.157 5.792 -32.523 1.00 97.38 95 THR A C 1
ATOM 690 O O . THR A 1 95 ? 23.059 5.263 -32.663 1.00 97.38 95 THR A O 1
ATOM 693 N N . SER A 1 96 ? 24.401 7.026 -32.979 1.00 95.94 96 SER A N 1
ATOM 694 C CA . SER A 1 96 ? 23.460 7.831 -33.770 1.00 95.94 96 SER A CA 1
ATOM 695 C C . SER A 1 96 ? 23.046 7.179 -35.095 1.00 95.94 96 SER A C 1
ATOM 697 O O . SER A 1 96 ? 21.990 7.513 -35.615 1.00 95.94 96 SER A O 1
ATOM 699 N N . ALA A 1 97 ? 23.861 6.277 -35.649 1.00 96.19 97 ALA A N 1
ATOM 700 C CA . ALA A 1 97 ? 23.547 5.510 -36.853 1.00 96.19 97 ALA A CA 1
ATOM 701 C C . ALA A 1 97 ? 22.732 4.243 -36.524 1.00 96.19 97 ALA A C 1
ATOM 703 O O . ALA A 1 97 ? 21.885 3.831 -37.311 1.00 96.19 97 ALA A O 1
ATOM 704 N N . ALA A 1 98 ? 22.947 3.672 -35.335 1.00 97.69 98 ALA A N 1
ATOM 705 C CA . ALA A 1 98 ? 22.217 2.513 -34.822 1.00 97.69 98 ALA A CA 1
ATOM 706 C C . ALA A 1 98 ? 20.783 2.864 -34.375 1.00 97.69 98 ALA A C 1
ATOM 708 O O . ALA A 1 98 ? 19.838 2.141 -34.689 1.00 97.69 98 ALA A O 1
ATOM 709 N N . ALA A 1 99 ? 20.602 3.999 -33.692 1.00 98.00 99 ALA A N 1
ATOM 710 C CA . ALA A 1 99 ? 19.303 4.467 -33.202 1.00 98.00 99 ALA A CA 1
ATOM 711 C C . ALA A 1 99 ? 18.181 4.516 -34.271 1.00 98.00 99 ALA A C 1
ATOM 713 O O . ALA A 1 99 ? 17.111 3.964 -34.015 1.00 98.00 99 ALA A O 1
ATOM 714 N N . PRO A 1 100 ? 18.366 5.096 -35.478 1.00 97.00 100 PRO A N 1
ATOM 715 C CA . PRO A 1 100 ? 17.312 5.116 -36.495 1.00 97.00 100 PRO A CA 1
ATOM 716 C C . PRO A 1 100 ? 16.956 3.725 -37.039 1.00 97.00 100 PRO A C 1
ATOM 718 O O . PRO A 1 100 ? 15.814 3.526 -37.446 1.00 97.00 100 PRO A O 1
ATOM 721 N N . LEU A 1 101 ? 17.873 2.747 -37.016 1.00 97.38 101 LEU A N 1
ATOM 722 C CA . LEU A 1 101 ? 17.541 1.364 -37.385 1.00 97.38 101 LEU A CA 1
ATOM 723 C C . LEU A 1 101 ? 16.600 0.727 -36.359 1.00 97.38 101 LEU A C 1
ATOM 725 O O . LEU A 1 101 ? 15.622 0.086 -36.737 1.00 97.38 101 LEU A O 1
ATOM 729 N N . ALA A 1 102 ? 16.858 0.947 -35.069 1.00 97.88 102 ALA A N 1
ATOM 730 C CA . ALA A 1 102 ? 15.967 0.498 -34.004 1.00 97.88 102 ALA A CA 1
ATOM 731 C C . ALA A 1 102 ? 14.605 1.207 -34.055 1.00 97.88 102 ALA A C 1
ATOM 733 O O . ALA A 1 102 ? 13.572 0.553 -33.934 1.00 97.88 102 ALA A O 1
ATOM 734 N N . ALA A 1 103 ? 14.587 2.520 -34.306 1.00 98.25 103 ALA A N 1
ATOM 735 C CA . ALA A 1 103 ? 13.347 3.277 -34.475 1.00 98.25 103 ALA A CA 1
ATOM 736 C C . ALA A 1 103 ? 12.535 2.791 -35.689 1.00 98.25 103 ALA A C 1
ATOM 738 O O . ALA A 1 103 ? 11.319 2.651 -35.597 1.00 98.25 103 ALA A O 1
ATOM 739 N N . GLY A 1 104 ? 13.198 2.474 -36.807 1.00 97.75 104 GLY A N 1
ATOM 740 C CA . GLY A 1 104 ? 12.555 1.883 -37.982 1.00 97.75 104 GLY A CA 1
ATOM 741 C C . GLY A 1 104 ? 11.979 0.491 -37.707 1.00 97.75 104 GLY A C 1
ATOM 742 O O . GLY A 1 104 ? 10.857 0.201 -38.119 1.00 97.75 104 GLY A O 1
ATOM 743 N N . ALA A 1 105 ? 12.710 -0.349 -36.967 1.00 97.50 105 ALA A N 1
ATOM 744 C CA . ALA A 1 105 ? 12.237 -1.662 -36.531 1.00 97.50 105 ALA A CA 1
ATOM 745 C C . ALA A 1 105 ? 10.992 -1.552 -35.631 1.00 97.50 105 ALA A C 1
ATOM 747 O O . ALA A 1 105 ? 9.994 -2.224 -35.886 1.00 97.50 105 ALA A O 1
ATOM 748 N N . ALA A 1 106 ? 11.018 -0.662 -34.633 1.00 96.56 106 ALA A N 1
ATOM 749 C CA . ALA A 1 106 ? 9.871 -0.387 -33.769 1.00 96.56 106 ALA A CA 1
ATOM 750 C C . ALA A 1 1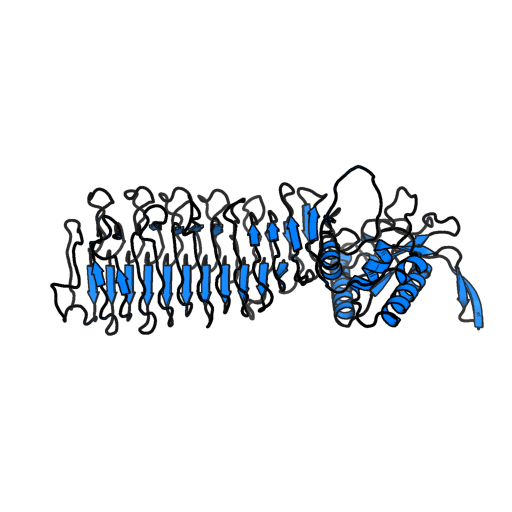06 ? 8.669 0.145 -34.565 1.00 96.56 106 ALA A C 1
ATOM 752 O O . ALA A 1 106 ? 7.562 -0.366 -34.424 1.00 96.56 106 ALA A O 1
ATOM 753 N N . GLY A 1 107 ? 8.894 1.118 -35.454 1.00 96.56 107 GLY A N 1
ATOM 754 C CA . GLY A 1 107 ? 7.845 1.687 -36.300 1.00 96.56 107 GLY A CA 1
ATOM 755 C C . GLY A 1 107 ? 7.182 0.653 -37.212 1.00 96.56 107 GLY A C 1
ATOM 756 O O . GLY A 1 107 ? 5.966 0.685 -37.378 1.00 96.56 107 GLY A O 1
ATOM 757 N N . LEU A 1 108 ? 7.949 -0.300 -37.759 1.00 96.19 108 LEU A N 1
ATOM 758 C CA . LEU A 1 108 ? 7.389 -1.394 -38.555 1.00 96.19 108 LEU A CA 1
ATOM 759 C C . LEU A 1 108 ? 6.514 -2.329 -37.710 1.00 96.19 108 LEU A C 1
ATOM 761 O O . LEU A 1 108 ? 5.417 -2.677 -38.141 1.00 96.19 108 LEU A O 1
ATOM 765 N N . LEU A 1 109 ? 6.975 -2.714 -36.516 1.00 93.00 109 LEU A N 1
ATOM 766 C CA . LEU A 1 109 ? 6.187 -3.549 -35.606 1.00 93.00 109 LEU A CA 1
ATOM 767 C C . LEU A 1 109 ? 4.881 -2.856 -35.211 1.00 93.00 109 LEU A C 1
ATOM 769 O O . LEU A 1 109 ? 3.823 -3.459 -35.333 1.00 93.00 109 LEU A O 1
ATOM 773 N N . MET A 1 110 ? 4.933 -1.579 -34.832 1.00 93.31 110 MET A N 1
ATOM 774 C CA . MET A 1 110 ? 3.741 -0.803 -34.468 1.00 93.31 110 MET A CA 1
ATOM 775 C C . MET A 1 110 ? 2.784 -0.588 -35.649 1.00 93.31 110 MET A C 1
ATOM 777 O O . MET A 1 110 ? 1.573 -0.531 -35.458 1.00 93.31 110 MET A O 1
ATOM 781 N N . ALA A 1 111 ? 3.297 -0.492 -36.880 1.00 94.00 111 ALA A N 1
ATOM 782 C CA . ALA A 1 111 ? 2.457 -0.405 -38.074 1.00 94.00 111 ALA A CA 1
ATOM 783 C C . ALA A 1 111 ? 1.711 -1.719 -38.366 1.00 94.00 111 ALA A C 1
ATOM 785 O O . ALA A 1 111 ? 0.591 -1.689 -38.875 1.00 94.00 111 ALA A O 1
ATOM 786 N N . LEU A 1 112 ? 2.325 -2.864 -38.057 1.00 92.69 112 LEU A N 1
ATOM 787 C CA . LEU A 1 112 ? 1.723 -4.192 -38.224 1.00 92.69 112 LEU A CA 1
ATOM 788 C C . LEU A 1 112 ? 0.851 -4.605 -37.031 1.00 92.69 112 LEU A C 1
ATOM 790 O O . LEU A 1 112 ? -0.071 -5.402 -37.198 1.00 92.69 112 LEU A O 1
ATOM 794 N N . HIS A 1 113 ? 1.119 -4.037 -35.858 1.00 88.00 113 HIS A N 1
ATOM 795 C CA . HIS A 1 113 ? 0.425 -4.295 -34.604 1.00 88.00 113 HIS A CA 1
ATOM 796 C C . HIS A 1 113 ? -0.061 -2.979 -33.976 1.00 88.00 113 HIS A C 1
ATOM 798 O O . HIS A 1 113 ? 0.525 -2.501 -33.003 1.00 88.00 113 HIS A O 1
ATOM 804 N N . PRO A 1 114 ? -1.125 -2.360 -34.522 1.00 88.88 114 PRO A N 1
ATOM 805 C CA . PRO A 1 114 ? -1.630 -1.075 -34.032 1.00 88.88 114 PRO A CA 1
ATOM 806 C C . PRO A 1 114 ? -2.212 -1.147 -32.609 1.00 88.88 114 PRO A C 1
ATOM 808 O O . PRO A 1 114 ? -2.466 -0.114 -31.996 1.00 88.88 114 PRO A O 1
ATOM 811 N N . ASP A 1 115 ? -2.447 -2.354 -32.094 1.00 85.06 115 ASP A N 1
ATOM 812 C CA . ASP A 1 115 ? -2.872 -2.650 -30.727 1.00 85.06 115 ASP A CA 1
ATOM 813 C C . ASP A 1 115 ? -1.703 -2.737 -29.730 1.00 85.06 115 ASP A C 1
ATOM 815 O O . ASP A 1 115 ? -1.925 -2.738 -28.518 1.00 85.06 115 ASP A O 1
ATOM 819 N N . TRP A 1 116 ? -0.456 -2.809 -30.207 1.00 86.31 116 TRP A N 1
ATOM 820 C CA . TRP A 1 116 ? 0.701 -2.904 -29.325 1.00 86.31 116 TRP A CA 1
ATOM 821 C C . TRP A 1 116 ? 1.011 -1.576 -28.648 1.00 86.31 116 TRP A C 1
ATOM 823 O O . TRP A 1 116 ? 1.111 -0.517 -29.266 1.00 86.31 116 TRP A O 1
ATOM 833 N N . THR A 1 117 ? 1.265 -1.662 -27.346 1.00 87.00 117 THR A N 1
ATOM 834 C CA . THR A 1 117 ? 1.828 -0.557 -26.574 1.00 87.00 117 THR A CA 1
ATOM 835 C C . THR A 1 117 ? 3.318 -0.368 -26.904 1.00 87.00 117 THR A C 1
ATOM 837 O O . THR A 1 117 ? 3.974 -1.299 -27.397 1.00 87.00 117 THR A O 1
ATOM 840 N N . PRO A 1 118 ? 3.910 0.801 -26.581 1.00 90.25 118 PRO A N 1
ATOM 841 C CA . PRO A 1 118 ? 5.358 0.991 -26.675 1.00 90.25 118 PRO A CA 1
ATOM 842 C C . PRO A 1 118 ? 6.149 -0.095 -25.936 1.00 90.25 118 PRO A C 1
ATOM 844 O O . PRO A 1 118 ? 7.061 -0.685 -26.509 1.00 90.25 118 PRO A O 1
ATOM 847 N N . ALA A 1 119 ? 5.734 -0.438 -24.712 1.00 85.19 119 ALA A N 1
ATOM 848 C CA . ALA A 1 119 ? 6.359 -1.485 -23.904 1.00 85.19 119 ALA A CA 1
ATOM 849 C C . ALA A 1 119 ? 6.333 -2.857 -24.597 1.00 85.19 119 ALA A C 1
ATOM 851 O O . ALA A 1 119 ? 7.350 -3.548 -24.646 1.00 85.19 119 ALA A O 1
ATOM 852 N N . ARG A 1 120 ? 5.197 -3.237 -25.199 1.00 85.12 120 ARG A N 1
ATOM 853 C CA . ARG A 1 120 ? 5.076 -4.501 -25.938 1.00 85.12 120 ARG A CA 1
ATOM 854 C C . ARG A 1 120 ? 6.003 -4.541 -27.158 1.00 85.12 120 ARG A C 1
ATOM 856 O O . ARG A 1 120 ? 6.612 -5.575 -27.428 1.00 85.12 120 ARG A O 1
ATOM 863 N N . THR A 1 121 ? 6.139 -3.419 -27.862 1.00 90.31 121 THR A N 1
ATOM 864 C CA . THR A 1 121 ? 7.028 -3.285 -29.028 1.00 90.31 121 THR A CA 1
ATOM 865 C C . THR A 1 121 ? 8.500 -3.401 -28.636 1.00 90.31 121 THR A C 1
ATOM 867 O O . THR A 1 121 ? 9.252 -4.172 -29.232 1.00 90.31 121 THR A O 1
ATOM 870 N N . GLU A 1 122 ? 8.917 -2.663 -27.609 1.00 91.19 122 GLU A N 1
ATOM 871 C CA . GLU A 1 122 ? 10.276 -2.720 -27.061 1.00 91.19 122 GLU A CA 1
ATOM 872 C C . GLU A 1 122 ? 10.613 -4.120 -26.558 1.00 91.19 122 GLU A C 1
ATOM 874 O O . GLU A 1 122 ? 11.721 -4.616 -26.779 1.00 91.19 122 GLU A O 1
ATOM 879 N N . PHE A 1 123 ? 9.639 -4.783 -25.933 1.00 85.06 123 PHE A N 1
ATOM 880 C CA . PHE A 1 123 ? 9.785 -6.157 -25.495 1.00 85.06 123 PHE A CA 1
ATOM 881 C C . PHE A 1 123 ? 10.007 -7.110 -26.668 1.00 85.06 123 PHE A C 1
ATOM 883 O O . PHE A 1 123 ? 10.952 -7.888 -26.617 1.00 85.06 123 PHE A O 1
ATOM 890 N N . ALA A 1 124 ? 9.208 -7.031 -27.737 1.00 86.44 124 ALA A N 1
ATOM 891 C CA . ALA A 1 124 ? 9.403 -7.875 -28.915 1.00 86.44 124 ALA A CA 1
ATOM 892 C C . ALA A 1 124 ? 10.822 -7.718 -29.487 1.00 86.44 124 ALA A C 1
ATOM 894 O O . ALA A 1 124 ? 11.495 -8.714 -29.729 1.00 86.44 124 ALA A O 1
ATOM 895 N N . LEU A 1 125 ? 11.317 -6.481 -29.606 1.00 92.56 125 LEU A N 1
ATOM 896 C CA . LEU A 1 125 ? 12.679 -6.207 -30.080 1.00 92.56 125 LEU A CA 1
ATOM 897 C C . LEU A 1 125 ? 13.765 -6.741 -29.140 1.00 92.56 125 LEU A C 1
ATOM 899 O O . LEU A 1 125 ? 14.807 -7.197 -29.604 1.00 92.56 125 LEU A O 1
ATOM 903 N N . THR A 1 126 ? 13.535 -6.663 -27.830 1.00 90.88 126 THR A N 1
ATOM 904 C CA . THR A 1 126 ? 14.491 -7.106 -26.808 1.00 90.88 126 THR A CA 1
ATOM 905 C C . THR A 1 126 ? 14.524 -8.631 -26.711 1.00 90.88 126 THR A C 1
ATOM 907 O O . THR A 1 126 ? 15.592 -9.232 -26.716 1.00 90.88 126 THR A O 1
ATOM 910 N N . ALA A 1 127 ? 13.356 -9.271 -26.667 1.00 85.19 127 ALA A N 1
ATOM 911 C CA . ALA A 1 127 ? 13.202 -10.709 -26.470 1.00 85.19 127 ALA A CA 1
ATOM 912 C C . ALA A 1 127 ? 13.707 -11.541 -27.652 1.00 85.19 127 ALA A C 1
ATOM 914 O O . ALA A 1 127 ? 14.111 -12.687 -27.467 1.00 85.19 127 ALA A O 1
ATOM 915 N N . THR A 1 128 ? 13.682 -10.979 -28.862 1.00 90.31 128 THR A N 1
ATOM 916 C CA . THR A 1 128 ? 14.165 -11.654 -30.071 1.00 90.31 128 THR A CA 1
ATOM 917 C C . THR A 1 128 ? 15.560 -11.205 -30.493 1.00 90.31 128 THR A C 1
ATOM 919 O O . THR A 1 128 ? 16.057 -11.667 -31.520 1.00 90.31 128 THR A O 1
ATOM 922 N N . ALA A 1 129 ? 16.203 -10.309 -29.738 1.00 92.69 129 ALA A N 1
ATOM 923 C CA . ALA A 1 129 ? 17.554 -9.860 -30.040 1.00 92.69 129 ALA A CA 1
ATOM 924 C C . ALA A 1 129 ? 18.549 -11.030 -29.992 1.00 92.69 129 ALA A C 1
ATOM 926 O O . ALA A 1 129 ? 18.459 -11.936 -29.163 1.00 92.69 129 ALA A O 1
ATOM 927 N N . ARG A 1 130 ? 19.535 -11.001 -30.891 1.00 92.50 130 ARG A N 1
ATOM 928 C CA . ARG A 1 130 ? 20.623 -11.980 -30.907 1.00 92.50 130 ARG A CA 1
ATOM 929 C C . ARG A 1 130 ? 21.739 -11.530 -29.967 1.00 92.50 130 ARG A C 1
ATOM 931 O O . ARG A 1 130 ? 22.273 -10.438 -30.182 1.00 92.50 130 ARG A O 1
ATOM 938 N N . PRO A 1 131 ? 22.159 -12.362 -28.999 1.00 89.69 131 PRO A N 1
ATOM 939 C CA . PRO A 1 131 ? 23.232 -12.012 -28.079 1.00 89.69 131 PRO A CA 1
ATOM 940 C C . PRO A 1 131 ? 24.519 -11.601 -28.801 1.00 89.69 131 PRO A C 1
ATOM 942 O O . PRO A 1 131 ? 24.890 -12.180 -29.824 1.00 89.69 131 PRO A O 1
ATOM 945 N N . VAL A 1 132 ? 25.225 -10.622 -28.235 1.00 86.69 132 VAL A N 1
ATOM 946 C CA . VAL A 1 132 ? 26.565 -10.217 -28.679 1.00 86.69 132 VAL A CA 1
ATOM 947 C C . VAL A 1 132 ? 27.582 -10.777 -27.699 1.00 86.69 132 VAL A C 1
ATOM 949 O O . VAL A 1 132 ? 27.452 -10.577 -26.496 1.00 86.69 132 VAL A O 1
ATOM 952 N N . SER A 1 133 ? 28.613 -11.454 -28.203 1.00 81.50 133 SER A N 1
ATOM 953 C CA . SER A 1 133 ? 29.734 -11.895 -27.371 1.00 81.50 133 SER A CA 1
ATOM 954 C C . SER A 1 133 ? 30.628 -10.698 -27.046 1.00 81.50 133 SER A C 1
ATOM 956 O O . SER A 1 133 ? 31.338 -10.197 -27.916 1.00 81.50 133 SER A O 1
ATOM 958 N N . THR A 1 134 ? 30.574 -10.215 -25.809 1.00 77.81 134 THR A N 1
ATOM 959 C CA . THR A 1 134 ? 31.325 -9.045 -25.338 1.00 77.81 134 THR A CA 1
ATOM 960 C C . THR A 1 134 ? 31.436 -9.077 -23.813 1.00 77.81 134 THR A C 1
ATOM 962 O O . THR A 1 134 ? 30.515 -9.534 -23.142 1.00 77.81 134 THR A O 1
ATOM 965 N N . ASP A 1 135 ? 32.530 -8.539 -23.265 1.00 80.50 135 ASP A N 1
ATOM 966 C CA . ASP A 1 135 ? 32.691 -8.338 -21.813 1.00 80.50 135 ASP A CA 1
ATOM 967 C C . ASP A 1 135 ? 31.813 -7.188 -21.277 1.00 80.50 135 ASP A C 1
ATOM 969 O O . ASP A 1 135 ? 31.658 -7.003 -20.073 1.00 80.50 135 ASP A O 1
ATOM 973 N N . TYR A 1 136 ? 31.235 -6.397 -22.182 1.00 82.12 136 TYR A N 1
ATOM 974 C CA . TYR A 1 136 ? 30.410 -5.230 -21.879 1.00 82.12 136 TYR A CA 1
ATOM 975 C C . TYR A 1 136 ? 28.920 -5.501 -22.099 1.00 82.12 136 TYR A C 1
ATOM 977 O O . TYR A 1 136 ? 28.552 -6.060 -23.128 1.00 82.12 136 TYR A O 1
ATOM 985 N N . ALA A 1 137 ? 28.050 -5.012 -21.211 1.00 81.12 137 ALA A N 1
ATOM 986 C CA . ALA A 1 137 ? 26.600 -5.106 -21.395 1.00 81.12 137 ALA A CA 1
ATOM 987 C C . ALA A 1 137 ? 26.130 -4.271 -22.606 1.00 81.12 137 ALA A C 1
ATOM 989 O O . ALA A 1 137 ? 26.263 -3.048 -22.622 1.00 81.12 137 ALA A O 1
ATOM 990 N N . LEU A 1 138 ? 25.572 -4.934 -23.622 1.00 89.31 138 LEU A N 1
ATOM 991 C CA . LEU A 1 138 ? 25.014 -4.326 -24.842 1.00 89.31 138 LEU A CA 1
ATOM 992 C C . LEU A 1 138 ? 23.498 -4.561 -24.956 1.00 89.31 138 LEU A C 1
ATOM 994 O O . LEU A 1 138 ? 22.953 -4.774 -26.046 1.00 89.31 138 LEU A O 1
ATOM 998 N N . GLY A 1 139 ? 22.828 -4.544 -23.805 1.00 88.50 139 GLY A N 1
ATOM 999 C CA . GLY A 1 139 ? 21.434 -4.942 -23.679 1.00 88.50 139 GLY A CA 1
ATOM 1000 C C . GLY A 1 139 ? 21.223 -6.420 -24.011 1.00 88.50 139 GLY A C 1
ATOM 1001 O O . GLY A 1 139 ? 22.107 -7.246 -23.781 1.00 88.50 139 GLY A O 1
ATOM 1002 N N . ALA A 1 140 ? 20.077 -6.752 -24.605 1.00 89.00 140 ALA A N 1
ATOM 1003 C CA . ALA A 1 140 ? 19.773 -8.107 -25.077 1.00 89.00 140 ALA A CA 1
ATOM 1004 C C . ALA A 1 140 ? 20.578 -8.532 -26.324 1.00 89.00 140 ALA A C 1
ATOM 1006 O O . ALA A 1 140 ? 20.508 -9.682 -26.756 1.00 89.00 140 ALA A O 1
ATOM 1007 N N . GLY A 1 141 ? 21.371 -7.622 -26.897 1.00 92.88 141 GLY A N 1
ATOM 1008 C CA . GLY A 1 141 ? 22.154 -7.853 -28.105 1.00 92.88 141 GLY A CA 1
ATOM 1009 C C . GLY A 1 141 ? 21.547 -7.185 -29.336 1.00 92.88 141 GLY A C 1
ATOM 1010 O O . GLY A 1 141 ? 20.876 -6.162 -29.235 1.00 92.88 141 GLY A O 1
ATOM 1011 N N . VAL A 1 142 ? 21.843 -7.709 -30.523 1.00 95.62 142 VAL A N 1
ATOM 1012 C CA . VAL A 1 142 ? 21.506 -7.074 -31.805 1.00 95.62 142 VAL A CA 1
ATOM 1013 C C . VAL A 1 142 ? 20.060 -7.349 -32.181 1.00 95.62 142 VAL A C 1
ATOM 1015 O O . VAL A 1 142 ? 19.654 -8.508 -32.202 1.00 95.62 142 VAL A O 1
ATOM 1018 N N . ILE A 1 143 ? 19.319 -6.307 -32.560 1.00 96.44 143 ILE A N 1
ATOM 1019 C CA . ILE A 1 143 ? 17.950 -6.440 -33.073 1.00 96.44 143 ILE A CA 1
ATOM 1020 C C . ILE A 1 143 ? 17.897 -7.476 -34.205 1.00 96.44 143 ILE A C 1
ATOM 1022 O O . ILE A 1 143 ? 18.584 -7.347 -35.223 1.00 96.44 143 ILE A O 1
ATOM 1026 N N . ASP A 1 144 ? 17.020 -8.466 -34.043 1.00 95.12 144 ASP A N 1
ATOM 1027 C CA . ASP A 1 144 ? 16.614 -9.391 -35.097 1.00 95.12 144 ASP A CA 1
ATOM 1028 C C . ASP A 1 144 ? 15.162 -9.102 -35.477 1.00 95.12 144 ASP A C 1
ATOM 1030 O O . ASP A 1 144 ? 14.214 -9.599 -34.866 1.00 95.12 144 ASP A O 1
ATOM 1034 N N . LEU A 1 145 ? 14.994 -8.237 -36.479 1.00 92.56 145 LEU A N 1
ATOM 1035 C CA . LEU A 1 145 ? 13.674 -7.811 -36.934 1.00 92.56 145 LEU A CA 1
ATOM 1036 C C . LEU A 1 145 ? 12.881 -8.971 -37.550 1.00 92.56 145 LEU A C 1
ATOM 1038 O O . LEU A 1 145 ? 11.664 -9.002 -37.423 1.00 92.56 145 LEU A O 1
ATOM 1042 N N . GLY A 1 146 ? 13.552 -9.943 -38.177 1.00 90.94 146 GLY A N 1
ATOM 1043 C CA . GLY A 1 146 ? 12.880 -11.121 -38.724 1.00 90.94 146 GLY A CA 1
ATOM 1044 C C . GLY A 1 146 ? 12.244 -11.962 -37.619 1.00 90.94 146 GLY A C 1
ATOM 1045 O O . GLY A 1 146 ? 11.076 -12.330 -37.719 1.00 90.94 146 GLY A O 1
ATOM 1046 N N . ALA A 1 147 ? 12.988 -12.199 -36.536 1.00 89.25 147 ALA A N 1
ATOM 1047 C CA . ALA A 1 147 ? 12.464 -12.892 -35.365 1.00 89.25 147 ALA A CA 1
ATOM 1048 C C . ALA A 1 147 ? 11.380 -12.074 -34.637 1.00 89.25 147 ALA A C 1
ATOM 1050 O O . ALA A 1 147 ? 10.368 -12.643 -34.234 1.00 89.25 147 ALA A O 1
ATOM 1051 N N . ALA A 1 148 ? 11.540 -10.749 -34.528 1.00 88.75 148 ALA A N 1
ATOM 1052 C CA . ALA A 1 148 ? 10.543 -9.872 -33.904 1.00 88.75 148 ALA A CA 1
ATOM 1053 C C . ALA A 1 148 ? 9.205 -9.873 -34.663 1.00 88.75 148 ALA A C 1
ATOM 1055 O O . ALA A 1 148 ? 8.148 -9.932 -34.044 1.00 88.75 148 ALA A O 1
ATOM 1056 N N . LEU A 1 149 ? 9.245 -9.866 -36.001 1.00 86.62 149 LEU A N 1
ATOM 1057 C CA . LEU A 1 149 ? 8.055 -9.947 -36.860 1.00 86.62 149 LEU A CA 1
ATOM 1058 C C . LEU A 1 149 ? 7.346 -11.306 -36.774 1.00 86.62 149 LEU A C 1
ATOM 1060 O O . LEU A 1 149 ? 6.150 -11.396 -37.036 1.00 86.62 149 LEU A O 1
ATOM 1064 N N . ALA A 1 150 ? 8.080 -12.366 -36.433 1.00 81.44 150 ALA A N 1
ATOM 1065 C CA . ALA A 1 150 ? 7.529 -13.705 -36.258 1.00 81.44 150 ALA A CA 1
ATOM 1066 C C . ALA A 1 150 ? 6.948 -13.943 -34.850 1.00 81.44 150 ALA A C 1
ATOM 1068 O O . ALA A 1 150 ? 6.301 -14.968 -34.626 1.00 81.44 150 ALA A O 1
ATOM 1069 N N . ALA A 1 151 ? 7.166 -13.030 -33.898 1.00 68.44 151 ALA A N 1
ATOM 1070 C CA . ALA A 1 151 ? 6.660 -13.158 -32.537 1.00 68.44 151 ALA A CA 1
ATOM 1071 C C . ALA A 1 151 ? 5.138 -12.920 -32.502 1.00 68.44 151 ALA A C 1
ATOM 1073 O O . ALA A 1 151 ? 4.658 -11.794 -32.612 1.00 68.44 151 ALA A O 1
ATOM 1074 N N . THR A 1 152 ? 4.350 -13.987 -32.344 1.00 55.59 152 THR A N 1
ATOM 1075 C CA . THR A 1 152 ? 2.882 -13.899 -32.292 1.00 55.59 152 THR A CA 1
ATOM 1076 C C . THR A 1 152 ? 2.378 -13.320 -30.961 1.00 55.59 152 THR A C 1
ATOM 1078 O O . THR A 1 152 ? 2.843 -13.756 -29.905 1.00 55.59 152 THR A O 1
ATOM 1081 N N . PRO A 1 153 ? 1.380 -12.415 -30.961 1.00 46.69 153 PRO A N 1
ATOM 1082 C CA . PRO A 1 153 ? 0.667 -12.013 -29.753 1.00 46.69 153 PRO A CA 1
ATOM 1083 C C . PRO A 1 153 ? -0.407 -13.054 -29.409 1.00 46.69 153 PRO A C 1
ATOM 1085 O O . PRO A 1 153 ? -1.354 -13.232 -30.171 1.00 46.69 153 PRO A O 1
ATOM 1088 N N . SER A 1 154 ? -0.303 -13.749 -28.276 1.00 43.88 154 SER A N 1
ATOM 1089 C CA . SER A 1 154 ? -1.421 -14.555 -27.768 1.00 43.88 154 SER A CA 1
ATOM 1090 C C . SER A 1 154 ? -2.235 -13.747 -26.762 1.00 43.88 154 SER A C 1
ATOM 1092 O O . SER A 1 154 ? -1.852 -13.612 -25.602 1.00 43.88 154 SER A O 1
ATOM 1094 N N . GLY A 1 155 ? -3.371 -13.222 -27.228 1.00 31.72 155 GLY A N 1
ATOM 1095 C CA . GLY A 1 155 ? -4.495 -12.839 -26.377 1.00 31.72 155 GLY A CA 1
ATOM 1096 C C . GLY A 1 155 ? -5.120 -14.067 -25.700 1.00 31.72 155 GLY A C 1
ATOM 1097 O O . GLY A 1 155 ? -5.004 -15.187 -26.196 1.00 31.72 155 GLY A O 1
ATOM 1098 N N . GLY A 1 156 ? -5.748 -13.847 -24.544 1.00 33.00 156 GLY A N 1
ATOM 1099 C CA . GLY A 1 156 ? -6.179 -14.879 -23.598 1.00 33.00 156 GLY A CA 1
ATOM 1100 C C . GLY A 1 156 ? -7.008 -16.044 -24.163 1.00 33.00 156 GLY A C 1
ATOM 1101 O O . GLY A 1 156 ? -7.891 -15.867 -24.999 1.00 33.00 156 GLY A O 1
ATOM 1102 N N . GLY A 1 157 ? -6.752 -17.242 -23.624 1.00 23.94 157 GLY A N 1
ATOM 1103 C CA . GLY A 1 157 ? -7.511 -18.465 -23.894 1.00 23.94 157 GLY A CA 1
ATOM 1104 C C . GLY A 1 157 ? -6.987 -19.679 -23.114 1.00 23.94 157 GLY A C 1
ATOM 1105 O O . GLY A 1 157 ? -5.923 -20.198 -23.415 1.00 23.94 157 GLY A O 1
ATOM 1106 N N . THR A 1 158 ? -7.760 -20.082 -22.101 1.00 23.39 158 THR A N 1
ATOM 1107 C CA . THR A 1 158 ? -7.808 -21.337 -21.310 1.00 23.39 158 THR A CA 1
ATOM 1108 C C . THR A 1 158 ? -6.760 -22.449 -21.515 1.00 23.39 158 THR A C 1
ATOM 1110 O O . THR A 1 158 ? -6.601 -23.003 -22.598 1.00 23.39 158 THR A O 1
ATOM 1113 N N . ALA A 1 159 ? -6.189 -22.884 -20.385 1.00 30.23 159 ALA A N 1
ATOM 1114 C CA . ALA A 1 159 ? -5.291 -24.026 -20.216 1.00 30.23 159 ALA A CA 1
ATOM 1115 C C . ALA A 1 159 ? -5.921 -25.407 -20.492 1.00 30.23 159 ALA A C 1
ATOM 1117 O O . ALA A 1 159 ? -7.062 -25.653 -20.107 1.00 30.23 159 ALA A O 1
ATOM 1118 N N . THR A 1 160 ? -5.097 -26.357 -20.962 1.00 24.09 160 THR A N 1
ATOM 1119 C CA . THR A 1 160 ? -5.235 -27.795 -20.649 1.00 24.09 160 THR A CA 1
ATOM 1120 C C . THR A 1 160 ? -3.870 -28.496 -20.525 1.00 24.09 160 THR A C 1
ATOM 1122 O O . THR A 1 160 ? -3.165 -28.666 -21.511 1.00 24.09 160 THR A O 1
ATOM 1125 N N . GLY A 1 161 ? -3.550 -28.901 -19.290 1.00 24.50 161 GLY A N 1
ATOM 1126 C CA . GLY A 1 161 ? -2.843 -30.111 -18.824 1.00 24.50 161 GLY A CA 1
ATOM 1127 C C . GLY A 1 161 ? -1.669 -30.766 -19.580 1.00 24.50 161 GLY A C 1
ATOM 1128 O O . GLY A 1 161 ? -1.860 -31.362 -20.632 1.00 24.50 161 GLY A O 1
ATOM 1129 N N . GLY A 1 162 ? -0.548 -30.918 -18.853 1.00 23.75 162 GLY A N 1
ATOM 1130 C CA . GLY A 1 162 ? 0.098 -32.228 -18.643 1.00 23.75 162 GLY A CA 1
ATOM 1131 C C . GLY A 1 162 ? 1.552 -32.404 -19.116 1.00 23.75 162 GLY A C 1
ATOM 1132 O O . GLY A 1 162 ? 1.821 -32.349 -20.308 1.00 23.75 162 GLY A O 1
ATOM 1133 N N . GLY A 1 163 ? 2.456 -32.773 -18.191 1.00 22.53 163 GLY A N 1
ATOM 1134 C CA . GLY A 1 163 ? 3.668 -33.555 -18.507 1.00 22.53 163 GLY A CA 1
ATOM 1135 C C . GLY A 1 163 ? 5.009 -32.988 -18.019 1.00 22.53 163 GLY A C 1
ATOM 1136 O O . GLY A 1 163 ? 5.417 -31.904 -18.404 1.00 22.53 163 GLY A O 1
ATOM 1137 N N . SER A 1 164 ? 5.708 -33.762 -17.187 1.00 25.02 164 SER A N 1
ATOM 1138 C CA . SER A 1 164 ? 6.971 -33.452 -16.500 1.00 25.02 164 SER A CA 1
ATOM 1139 C C . SER A 1 164 ? 8.231 -33.927 -17.256 1.00 25.02 164 SER A C 1
ATOM 1141 O O . SER A 1 164 ? 8.210 -35.016 -17.822 1.00 25.02 164 SER A O 1
ATOM 1143 N N . THR A 1 165 ? 9.334 -33.161 -17.166 1.00 25.70 165 THR A N 1
ATOM 1144 C CA . THR A 1 165 ? 10.731 -33.542 -16.786 1.00 25.70 165 THR A CA 1
ATOM 1145 C C . THR A 1 165 ? 11.892 -32.988 -17.645 1.00 25.70 165 THR A C 1
ATOM 1147 O O . THR A 1 165 ? 11.917 -33.092 -18.863 1.00 25.70 165 THR A O 1
ATOM 1150 N N . SER A 1 166 ? 12.900 -32.505 -16.896 1.00 25.72 166 SER A N 1
ATOM 1151 C CA . SER A 1 166 ? 14.359 -32.406 -17.126 1.00 25.72 166 SER A CA 1
ATOM 1152 C C . SER A 1 166 ? 14.974 -31.352 -18.067 1.00 25.72 166 SER A C 1
ATOM 1154 O O . SER A 1 166 ? 14.961 -31.490 -19.281 1.00 25.72 166 SER A O 1
ATOM 1156 N N . GLY A 1 167 ? 15.689 -30.404 -17.439 1.00 30.52 167 GLY A N 1
ATOM 1157 C CA . GLY A 1 167 ? 17.128 -30.180 -17.650 1.00 30.52 167 GLY A CA 1
ATOM 1158 C C . GLY A 1 167 ? 17.593 -29.627 -19.000 1.00 30.52 167 GLY A C 1
ATOM 1159 O O . GLY A 1 167 ? 18.002 -30.388 -19.868 1.00 30.52 167 GLY A O 1
ATOM 1160 N N . GLY A 1 168 ? 17.679 -28.299 -19.108 1.00 24.28 168 GLY A N 1
ATOM 1161 C CA . GLY A 1 168 ? 18.424 -27.620 -20.170 1.00 24.28 168 GLY A CA 1
ATOM 1162 C C . GLY A 1 168 ? 18.306 -26.101 -20.066 1.00 24.28 168 GLY A C 1
ATOM 1163 O O . GLY A 1 168 ? 17.207 -25.560 -20.097 1.00 24.28 168 GLY A O 1
ATOM 1164 N N . THR A 1 169 ? 19.435 -25.406 -19.930 1.00 34.62 169 THR A N 1
ATOM 1165 C CA . THR A 1 169 ? 19.537 -23.951 -20.095 1.00 34.62 169 THR A CA 1
ATOM 1166 C C . THR A 1 169 ? 19.207 -23.608 -21.546 1.00 34.62 169 THR A C 1
ATOM 1168 O O . THR A 1 169 ? 20.031 -23.831 -22.433 1.00 34.62 169 THR A O 1
ATOM 1171 N N . GLY A 1 170 ? 17.991 -23.126 -21.793 1.00 26.97 170 GLY A N 1
ATOM 1172 C CA . GLY A 1 170 ? 17.488 -22.849 -23.130 1.00 26.97 170 GLY A CA 1
ATOM 1173 C C . GLY A 1 170 ? 16.502 -21.689 -23.126 1.00 26.97 170 GLY A C 1
ATOM 1174 O O . GLY A 1 170 ? 15.441 -21.755 -22.516 1.00 26.97 170 GLY A O 1
ATOM 1175 N N . THR A 1 171 ? 16.889 -20.638 -23.840 1.00 43.06 171 THR A N 1
ATOM 1176 C CA . THR A 1 171 ? 16.030 -19.606 -24.418 1.00 43.06 171 THR A CA 1
ATOM 1177 C C . THR A 1 171 ? 14.888 -20.262 -25.197 1.00 43.06 171 THR A C 1
ATOM 1179 O O . THR A 1 171 ? 15.145 -20.971 -26.171 1.00 43.06 171 THR A O 1
ATOM 1182 N N . GLY A 1 172 ? 13.643 -20.051 -24.772 1.00 28.19 172 GLY A N 1
ATOM 1183 C CA . GLY A 1 172 ? 12.468 -20.676 -25.374 1.00 28.19 172 GLY A CA 1
ATOM 1184 C C . GLY A 1 172 ? 11.280 -19.725 -25.409 1.00 28.19 172 GLY A C 1
ATOM 1185 O O . GLY A 1 172 ? 10.647 -19.456 -24.396 1.00 28.19 172 GLY A O 1
ATOM 1186 N N . SER A 1 173 ? 11.004 -19.238 -26.612 1.00 37.50 173 SER A N 1
ATOM 1187 C CA . SER A 1 173 ? 9.792 -18.566 -27.061 1.00 37.50 173 SER A CA 1
ATOM 1188 C C . SER A 1 173 ? 8.539 -19.416 -26.802 1.00 37.50 173 SER A C 1
ATOM 1190 O O . SER A 1 173 ? 8.338 -20.441 -27.454 1.00 37.50 173 SER A O 1
ATOM 1192 N N . GLY A 1 174 ? 7.692 -18.969 -25.877 1.00 31.62 174 GLY A N 1
ATOM 1193 C CA . GLY A 1 174 ? 6.368 -19.529 -25.608 1.00 31.62 174 GLY A CA 1
ATOM 1194 C C . GLY A 1 174 ? 5.623 -18.651 -24.604 1.00 31.62 174 GLY A C 1
ATOM 1195 O O . GLY A 1 174 ? 5.833 -18.774 -23.403 1.00 31.62 174 GLY A O 1
ATOM 1196 N N . MET A 1 175 ? 4.793 -17.731 -25.101 1.00 43.44 175 MET A N 1
ATOM 1197 C CA . MET A 1 175 ? 3.921 -16.886 -24.278 1.00 43.44 175 MET A CA 1
ATOM 1198 C C . MET A 1 175 ? 2.724 -17.721 -23.819 1.00 43.44 175 MET A C 1
ATOM 1200 O O . MET A 1 175 ? 1.982 -18.243 -24.649 1.00 43.44 175 MET A O 1
ATOM 1204 N N . GLY A 1 176 ? 2.596 -17.916 -22.504 1.00 37.22 176 GLY A N 1
ATOM 1205 C CA . GLY A 1 176 ? 1.569 -18.769 -21.895 1.00 37.22 176 GLY A CA 1
ATOM 1206 C C . GLY A 1 176 ? 1.983 -19.513 -20.616 1.00 37.22 176 GLY A C 1
ATOM 1207 O O . GLY A 1 176 ? 1.171 -20.256 -20.069 1.00 37.22 176 GLY A O 1
ATOM 1208 N N . ALA A 1 177 ? 3.209 -19.333 -20.114 1.00 42.88 177 ALA A N 1
ATOM 1209 C CA . ALA A 1 177 ? 3.641 -19.844 -18.811 1.00 42.88 177 ALA A CA 1
ATOM 1210 C C . ALA A 1 177 ? 4.078 -18.688 -17.902 1.00 42.88 177 ALA A C 1
ATOM 1212 O O . ALA A 1 177 ? 4.577 -17.683 -18.402 1.00 42.88 177 ALA A O 1
ATOM 1213 N N . ALA A 1 178 ? 3.907 -18.856 -16.587 1.00 55.88 178 ALA A N 1
ATOM 1214 C CA . ALA A 1 178 ? 4.343 -17.897 -15.574 1.00 55.88 178 ALA A CA 1
ATOM 1215 C C . ALA A 1 178 ? 5.801 -17.462 -15.808 1.00 55.88 178 ALA A C 1
ATOM 1217 O O . ALA A 1 178 ? 6.713 -18.292 -15.723 1.00 55.88 178 ALA A O 1
ATOM 1218 N N . GLY A 1 179 ? 6.019 -16.187 -16.135 1.00 73.31 179 GLY A N 1
ATOM 1219 C CA . GLY A 1 179 ? 7.341 -15.637 -16.404 1.00 73.31 179 GLY A CA 1
ATOM 1220 C C . GLY A 1 179 ? 8.036 -15.209 -15.116 1.00 73.31 179 GLY A C 1
ATOM 1221 O O . GLY A 1 179 ? 7.421 -14.620 -14.230 1.00 73.31 179 GLY A O 1
ATOM 1222 N N . ILE A 1 180 ? 9.338 -15.484 -14.995 1.00 86.62 180 ILE A N 1
ATOM 1223 C CA . ILE A 1 180 ? 10.179 -14.860 -13.964 1.00 86.62 180 ILE A CA 1
ATOM 1224 C C . ILE A 1 180 ? 10.970 -13.733 -14.624 1.00 86.62 180 ILE A C 1
ATOM 1226 O O . ILE A 1 180 ? 11.798 -13.997 -15.495 1.00 86.62 180 ILE A O 1
ATOM 1230 N N . CYS A 1 181 ? 10.766 -12.494 -14.175 1.00 91.12 181 CYS A N 1
ATOM 1231 C CA . CYS A 1 181 ? 11.628 -11.366 -14.514 1.00 91.12 181 CYS A CA 1
ATOM 1232 C C . CYS A 1 181 ? 12.604 -11.091 -13.372 1.00 91.12 181 CYS A C 1
ATOM 1234 O O . CYS A 1 181 ? 12.195 -10.911 -12.227 1.00 91.12 181 CYS A O 1
ATOM 1236 N N . MET A 1 182 ? 13.901 -11.058 -13.671 1.00 94.00 182 MET A N 1
ATOM 1237 C CA . MET A 1 182 ? 14.939 -10.823 -12.671 1.00 94.00 182 MET A CA 1
ATOM 1238 C C . MET A 1 182 ? 15.444 -9.383 -12.756 1.00 94.00 182 MET A C 1
ATOM 1240 O O . MET A 1 182 ? 16.038 -8.998 -13.756 1.00 94.00 182 MET A O 1
ATOM 1244 N N . VAL A 1 183 ? 15.280 -8.611 -11.683 1.00 95.88 183 VAL A N 1
ATOM 1245 C CA . VAL A 1 183 ? 15.853 -7.270 -11.542 1.00 95.88 183 VAL A CA 1
ATOM 1246 C C . VAL A 1 183 ? 17.335 -7.387 -11.193 1.00 95.88 183 VAL A C 1
ATOM 1248 O O . VAL A 1 183 ? 17.679 -7.858 -10.106 1.00 95.88 183 VAL A O 1
ATOM 1251 N N . THR A 1 184 ? 18.230 -6.967 -12.085 1.00 93.44 184 THR A N 1
ATOM 1252 C CA . THR A 1 184 ? 19.684 -7.187 -11.931 1.00 93.44 184 THR A CA 1
ATOM 1253 C C . THR A 1 184 ? 20.468 -5.942 -11.541 1.00 93.44 184 THR A C 1
ATOM 1255 O O . THR A 1 184 ? 21.655 -6.041 -11.235 1.00 93.44 184 THR A O 1
ATOM 1258 N N . HIS A 1 185 ? 19.830 -4.775 -11.519 1.00 90.50 185 HIS A N 1
ATOM 1259 C CA . HIS A 1 185 ? 20.442 -3.521 -11.092 1.00 90.50 185 HIS A CA 1
ATOM 1260 C C . HIS A 1 185 ? 19.386 -2.578 -10.496 1.00 90.50 185 HIS A C 1
ATOM 1262 O O . HIS A 1 185 ? 18.185 -2.815 -10.608 1.00 90.50 185 HIS A O 1
ATOM 1268 N N . ASN A 1 186 ? 19.829 -1.511 -9.832 1.00 92.62 186 ASN A N 1
ATOM 1269 C CA . ASN A 1 186 ? 18.976 -0.592 -9.073 1.00 92.62 186 ASN A CA 1
ATOM 1270 C C . ASN A 1 186 ? 18.707 0.753 -9.777 1.00 92.62 186 ASN A C 1
ATOM 1272 O O . ASN A 1 186 ? 18.320 1.719 -9.123 1.00 92.62 186 ASN A O 1
ATOM 1276 N N . GLY A 1 187 ? 18.943 0.818 -11.087 1.00 88.88 187 GLY A N 1
ATOM 1277 C CA . GLY A 1 187 ? 18.626 2.003 -11.889 1.00 88.88 187 GLY A CA 1
ATOM 1278 C C . GLY A 1 187 ? 17.117 2.129 -12.113 1.00 88.88 187 GLY A C 1
ATOM 1279 O O . GLY A 1 187 ? 16.418 1.115 -12.148 1.00 88.88 187 GLY A O 1
ATOM 1280 N N . ASP A 1 188 ? 16.617 3.356 -12.290 1.00 85.94 188 ASP A N 1
ATOM 1281 C CA . ASP A 1 188 ? 15.192 3.615 -12.581 1.00 85.94 188 ASP A CA 1
ATOM 1282 C C . ASP A 1 188 ? 14.740 3.015 -13.926 1.00 85.94 188 ASP A C 1
ATOM 1284 O O . ASP A 1 188 ? 13.558 2.739 -14.141 1.00 85.94 188 ASP A O 1
ATOM 1288 N N . SER A 1 189 ? 15.682 2.812 -14.850 1.00 85.19 189 SER A N 1
ATOM 1289 C CA . SER A 1 189 ? 15.429 2.297 -16.194 1.00 85.19 189 SER A CA 1
ATOM 1290 C C . SER A 1 189 ? 16.598 1.478 -16.731 1.00 85.19 189 SER A C 1
ATOM 1292 O O . SER A 1 189 ? 17.640 1.392 -16.086 1.00 85.19 189 SER A O 1
ATOM 1294 N N . GLY A 1 190 ? 16.412 0.873 -17.904 1.00 80.06 190 GLY A N 1
ATOM 1295 C CA . GLY A 1 190 ? 17.326 -0.111 -18.475 1.00 80.06 190 GLY A CA 1
ATOM 1296 C C . GLY A 1 190 ? 16.716 -1.508 -18.471 1.00 80.06 190 GLY A C 1
ATOM 1297 O O . GLY A 1 190 ? 15.739 -1.779 -17.758 1.00 80.06 190 GLY A O 1
ATOM 1298 N N . ILE A 1 191 ? 17.278 -2.397 -19.285 1.00 80.69 191 ILE A N 1
ATOM 1299 C CA . ILE A 1 191 ? 16.875 -3.804 -19.307 1.00 80.69 191 ILE A CA 1
ATOM 1300 C C . ILE A 1 191 ? 17.110 -4.424 -17.925 1.00 80.69 191 ILE A C 1
ATOM 1302 O O . ILE A 1 191 ? 18.142 -4.184 -17.306 1.00 80.69 191 ILE A O 1
ATOM 1306 N N . ASN A 1 192 ? 16.161 -5.225 -17.435 1.00 87.12 192 ASN A N 1
ATOM 1307 C CA . ASN A 1 192 ? 16.212 -5.819 -16.092 1.00 87.12 192 ASN A CA 1
ATOM 1308 C C . ASN A 1 192 ? 16.229 -4.796 -14.933 1.00 87.12 192 ASN A C 1
ATOM 1310 O O . ASN A 1 192 ? 16.638 -5.126 -13.816 1.00 87.12 192 ASN A O 1
ATOM 1314 N N . SER A 1 193 ? 15.758 -3.568 -15.163 1.00 92.50 193 SER A N 1
ATOM 1315 C CA . SER A 1 193 ? 15.315 -2.672 -14.087 1.00 92.50 193 SER A CA 1
ATOM 1316 C C . SER A 1 193 ? 13.950 -3.116 -13.544 1.00 92.50 193 SER A C 1
ATOM 1318 O O . SER A 1 193 ? 13.213 -3.855 -14.203 1.00 92.50 193 SER A O 1
ATOM 1320 N N . LEU A 1 194 ? 13.558 -2.628 -12.359 1.00 97.06 194 LEU A N 1
ATOM 1321 C CA . LEU A 1 194 ? 12.210 -2.877 -11.826 1.00 97.06 194 LEU A CA 1
ATOM 1322 C C . LEU A 1 194 ? 11.121 -2.370 -12.783 1.00 97.06 194 LEU A C 1
ATOM 1324 O O . LEU A 1 194 ? 10.150 -3.078 -13.037 1.00 97.06 194 LEU A O 1
ATOM 1328 N N . ARG A 1 195 ? 11.306 -1.171 -13.348 1.00 94.50 195 ARG A N 1
ATOM 1329 C CA . ARG A 1 195 ? 10.397 -0.585 -14.341 1.00 94.50 195 ARG A CA 1
ATOM 1330 C C . ARG A 1 195 ? 10.214 -1.503 -15.541 1.00 94.50 195 ARG A C 1
ATOM 1332 O O . ARG A 1 195 ? 9.083 -1.784 -15.922 1.00 94.50 195 ARG A O 1
ATOM 1339 N N . TRP A 1 196 ? 11.320 -2.000 -16.091 1.00 90.00 196 TRP A N 1
ATOM 1340 C CA . TRP A 1 196 ? 11.278 -2.918 -17.223 1.00 90.00 196 TRP A CA 1
ATOM 1341 C C . TRP A 1 196 ? 10.562 -4.223 -16.879 1.00 90.00 196 TRP A C 1
ATOM 1343 O O . TRP A 1 196 ? 9.737 -4.682 -17.659 1.00 90.00 196 TRP A O 1
ATOM 1353 N N . CYS A 1 197 ? 10.818 -4.791 -15.698 1.00 94.44 197 CYS A N 1
ATOM 1354 C CA . CYS A 1 197 ? 10.136 -6.008 -15.267 1.00 94.44 197 CYS A CA 1
ATOM 1355 C C . CYS A 1 197 ? 8.623 -5.825 -15.072 1.00 94.44 197 CYS A C 1
ATOM 1357 O O . CYS A 1 197 ? 7.866 -6.759 -15.324 1.00 94.44 197 CYS A O 1
ATOM 1359 N N . ILE A 1 198 ? 8.172 -4.641 -14.649 1.00 95.75 198 ILE A N 1
ATOM 1360 C CA . ILE A 1 198 ? 6.740 -4.327 -14.558 1.00 95.75 198 ILE A CA 1
ATOM 1361 C C . ILE A 1 198 ? 6.120 -4.214 -15.955 1.00 95.75 198 ILE A C 1
ATOM 1363 O O . ILE A 1 198 ? 5.086 -4.826 -16.212 1.00 95.75 198 ILE A O 1
ATOM 1367 N N . ASP A 1 199 ? 6.760 -3.472 -16.862 1.00 89.62 199 ASP A N 1
ATOM 1368 C CA . ASP A 1 199 ? 6.315 -3.357 -18.257 1.00 89.62 199 ASP A CA 1
ATOM 1369 C C . ASP A 1 199 ? 6.269 -4.732 -18.947 1.00 89.62 199 ASP A C 1
ATOM 1371 O O . ASP A 1 199 ? 5.323 -5.026 -19.677 1.00 89.62 199 ASP A O 1
ATOM 1375 N N . TYR A 1 200 ? 7.255 -5.591 -18.669 1.00 86.50 200 TYR A N 1
ATOM 1376 C CA . TYR A 1 200 ? 7.292 -6.980 -19.119 1.00 86.50 200 TYR A CA 1
ATOM 1377 C C . TYR A 1 200 ? 6.074 -7.762 -18.632 1.00 86.50 200 TYR A C 1
ATOM 1379 O O . TYR A 1 200 ? 5.355 -8.318 -19.459 1.00 86.50 200 TYR A O 1
ATOM 1387 N N . ALA A 1 201 ? 5.823 -7.770 -17.320 1.00 90.44 201 ALA A N 1
ATOM 1388 C CA . ALA A 1 201 ? 4.720 -8.524 -16.735 1.00 90.44 201 ALA A CA 1
ATOM 1389 C C . ALA A 1 201 ? 3.366 -8.065 -17.300 1.00 90.44 201 ALA A C 1
ATOM 1391 O O . ALA A 1 201 ? 2.580 -8.858 -17.801 1.00 90.44 201 ALA A O 1
ATOM 1392 N N . ASN A 1 202 ? 3.147 -6.749 -17.370 1.00 89.62 202 ASN A N 1
ATOM 1393 C CA . ASN A 1 202 ? 1.942 -6.173 -17.970 1.00 89.62 202 ASN A CA 1
ATOM 1394 C C . ASN A 1 202 ? 1.719 -6.586 -19.438 1.00 89.62 202 ASN A C 1
ATOM 1396 O O . ASN A 1 202 ? 0.582 -6.596 -19.909 1.00 89.62 202 ASN A O 1
ATOM 1400 N N . ALA A 1 203 ? 2.792 -6.867 -20.183 1.00 82.44 203 ALA A N 1
ATOM 1401 C CA . ALA A 1 203 ? 2.737 -7.173 -21.607 1.00 82.44 203 ALA A CA 1
ATOM 1402 C C . ALA A 1 203 ? 2.758 -8.675 -21.926 1.00 82.44 203 ALA A C 1
ATOM 1404 O O . ALA A 1 203 ? 2.439 -9.038 -23.063 1.00 82.44 203 ALA A O 1
ATOM 1405 N N . ASN A 1 204 ? 3.197 -9.533 -21.001 1.00 75.62 204 ASN A N 1
ATOM 1406 C CA . ASN A 1 204 ? 3.471 -10.946 -21.268 1.00 75.62 204 ASN A CA 1
ATOM 1407 C C . ASN A 1 204 ? 2.233 -11.838 -21.089 1.00 75.62 204 ASN A C 1
ATOM 1409 O O . ASN A 1 204 ? 2.121 -12.838 -21.800 1.00 75.62 204 ASN A O 1
ATOM 1413 N N . GLY A 1 205 ? 1.276 -11.420 -20.254 1.00 73.88 205 GLY A N 1
ATOM 1414 C CA . GLY A 1 205 ? 0.037 -12.143 -20.000 1.00 73.88 205 GLY A CA 1
ATOM 1415 C C . GLY A 1 205 ? 0.272 -13.407 -19.172 1.00 73.88 205 GLY A C 1
ATOM 1416 O O . GLY A 1 205 ? 1.083 -14.262 -19.521 1.00 73.88 205 GLY A O 1
ATOM 1417 N N . GLY A 1 206 ? -0.512 -13.587 -18.114 1.00 84.12 206 GLY A N 1
ATOM 1418 C CA . GLY A 1 206 ? -0.359 -14.725 -17.206 1.00 84.12 206 GLY A CA 1
ATOM 1419 C C . GLY A 1 206 ? 0.293 -14.303 -15.892 1.00 84.12 206 GLY A C 1
ATOM 1420 O O . GLY A 1 206 ? 0.696 -13.164 -15.718 1.00 84.12 206 GLY A O 1
ATOM 1421 N N . ALA A 1 207 ? 0.322 -15.204 -14.911 1.00 87.19 207 ALA A N 1
ATOM 1422 C CA . ALA A 1 207 ? 0.840 -14.847 -13.594 1.00 87.19 207 ALA A CA 1
ATOM 1423 C C . ALA A 1 207 ? 2.370 -14.714 -13.640 1.00 87.19 207 ALA A C 1
ATOM 1425 O O . ALA A 1 207 ? 3.066 -15.723 -13.747 1.00 87.19 207 ALA A O 1
ATOM 1426 N N . ASP A 1 208 ? 2.896 -13.498 -13.526 1.00 91.38 208 ASP A N 1
ATOM 1427 C CA . ASP A 1 208 ? 4.333 -13.228 -13.607 1.00 91.38 208 ASP A CA 1
ATOM 1428 C C . ASP A 1 208 ? 4.949 -12.963 -12.227 1.00 91.38 208 ASP A C 1
ATOM 1430 O O . ASP A 1 208 ? 4.324 -12.411 -11.320 1.00 91.38 208 ASP A O 1
ATOM 1434 N N . THR A 1 209 ? 6.212 -13.352 -12.044 1.00 95.69 209 THR A N 1
ATOM 1435 C CA . THR A 1 209 ? 6.995 -13.063 -10.835 1.00 95.69 209 THR A CA 1
ATOM 1436 C C . THR A 1 209 ? 8.185 -12.172 -11.154 1.00 95.69 209 THR A C 1
ATOM 1438 O O . THR A 1 209 ? 9.090 -12.553 -11.890 1.00 95.69 209 THR A O 1
ATOM 1441 N N . ILE A 1 210 ? 8.240 -11.008 -10.524 1.00 97.81 210 ILE A N 1
ATOM 1442 C CA . ILE A 1 210 ? 9.395 -10.121 -10.505 1.00 97.81 210 ILE A CA 1
ATOM 1443 C C . ILE A 1 210 ? 10.232 -10.453 -9.267 1.00 97.81 210 ILE A C 1
ATOM 1445 O O . ILE A 1 210 ? 9.784 -10.282 -8.133 1.00 97.81 210 ILE A O 1
ATOM 1449 N N . GLN A 1 211 ? 11.458 -10.920 -9.484 1.00 96.56 211 GLN A N 1
ATOM 1450 C CA . GLN A 1 211 ? 12.439 -11.222 -8.440 1.00 96.56 211 GLN A CA 1
ATOM 1451 C C . GLN A 1 211 ? 13.607 -10.244 -8.503 1.00 96.56 211 GLN A C 1
ATOM 1453 O O . GLN A 1 211 ? 13.888 -9.666 -9.548 1.00 96.56 211 GLN A O 1
ATOM 1458 N N . PHE A 1 212 ? 14.339 -10.090 -7.402 1.00 97.00 212 PHE A N 1
ATOM 1459 C CA . PHE A 1 212 ? 15.526 -9.236 -7.362 1.00 97.00 212 PHE A CA 1
ATOM 1460 C C . PHE A 1 212 ? 16.800 -10.072 -7.286 1.00 97.00 212 PHE A C 1
ATOM 1462 O O . PHE A 1 212 ? 16.992 -10.836 -6.346 1.00 97.00 212 PHE A O 1
ATOM 1469 N N . GLY A 1 213 ? 17.691 -9.897 -8.261 1.00 95.00 213 GLY A N 1
ATOM 1470 C CA . GLY A 1 213 ? 19.061 -10.415 -8.265 1.00 95.00 213 GLY A CA 1
ATOM 1471 C C . GLY A 1 213 ? 20.021 -9.552 -7.441 1.00 95.00 213 GLY A C 1
ATOM 1472 O O . GLY A 1 213 ? 21.089 -10.018 -7.057 1.00 95.00 213 GLY A O 1
ATOM 1473 N N . ILE A 1 214 ? 19.608 -8.326 -7.121 1.00 94.81 214 ILE A N 1
ATOM 1474 C CA . ILE A 1 214 ? 20.301 -7.376 -6.242 1.00 94.81 214 ILE A CA 1
ATOM 1475 C C . ILE A 1 214 ? 19.947 -7.597 -4.758 1.00 94.81 214 ILE A C 1
ATOM 1477 O O . ILE A 1 214 ? 18.949 -8.246 -4.438 1.00 94.81 214 ILE A O 1
ATOM 1481 N N . THR A 1 215 ? 20.770 -7.074 -3.843 1.00 97.00 215 THR A N 1
ATOM 1482 C CA . THR A 1 215 ? 20.541 -7.103 -2.384 1.00 97.00 215 THR A CA 1
ATOM 1483 C C . THR A 1 215 ? 20.982 -5.792 -1.744 1.00 97.00 215 THR A C 1
ATOM 1485 O O . THR A 1 215 ? 21.862 -5.125 -2.286 1.00 97.00 215 THR A O 1
ATOM 1488 N N . ASP A 1 216 ? 20.373 -5.433 -0.610 1.00 96.06 216 ASP A N 1
ATOM 1489 C CA . ASP A 1 216 ? 20.666 -4.216 0.162 1.00 96.06 216 ASP A CA 1
ATOM 1490 C C . ASP A 1 216 ? 20.701 -2.962 -0.733 1.00 96.06 216 ASP A C 1
ATOM 1492 O O . ASP A 1 216 ? 21.544 -2.073 -0.596 1.00 96.06 216 ASP A O 1
ATOM 1496 N N . ALA A 1 217 ? 19.782 -2.926 -1.700 1.00 96.06 217 ALA A N 1
ATOM 1497 C CA . ALA A 1 217 ? 19.780 -1.964 -2.786 1.00 96.06 217 ALA A CA 1
ATOM 1498 C C . ALA A 1 217 ? 18.611 -0.987 -2.664 1.00 96.06 217 ALA A C 1
ATOM 1500 O O . ALA A 1 217 ? 17.488 -1.357 -2.311 1.00 96.06 217 ALA A O 1
ATOM 1501 N N . ARG A 1 218 ? 18.884 0.268 -3.025 1.00 96.25 218 ARG A N 1
ATOM 1502 C CA . ARG A 1 218 ? 17.886 1.328 -3.161 1.00 96.25 218 ARG A CA 1
ATOM 1503 C C . ARG A 1 218 ? 17.691 1.666 -4.636 1.00 96.25 218 ARG A C 1
ATOM 1505 O O . ARG A 1 218 ? 18.673 1.936 -5.323 1.00 96.25 218 ARG A O 1
ATOM 1512 N N . ILE A 1 219 ? 16.438 1.657 -5.079 1.00 96.31 219 ILE A N 1
ATOM 1513 C CA . ILE A 1 219 ? 15.981 2.084 -6.402 1.00 96.31 219 ILE A CA 1
ATOM 1514 C C . ILE A 1 219 ? 15.359 3.469 -6.233 1.00 96.31 219 ILE A C 1
ATOM 1516 O O . ILE A 1 219 ? 14.307 3.609 -5.604 1.00 96.31 219 ILE A O 1
ATOM 1520 N N . ASP A 1 220 ? 16.039 4.490 -6.744 1.00 93.31 220 ASP A N 1
ATOM 1521 C CA . ASP A 1 220 ? 15.557 5.868 -6.735 1.00 93.31 220 ASP A CA 1
ATOM 1522 C C . ASP A 1 220 ? 14.822 6.162 -8.041 1.00 93.31 220 ASP A C 1
ATOM 1524 O O . ASP A 1 220 ? 15.419 6.139 -9.114 1.00 93.31 220 ASP A O 1
ATOM 1528 N N . LEU A 1 221 ? 13.516 6.407 -7.942 1.00 93.69 221 LEU A N 1
ATOM 1529 C CA . LEU A 1 221 ? 12.661 6.623 -9.104 1.00 93.69 221 LEU A CA 1
ATOM 1530 C C . LEU A 1 221 ? 12.756 8.070 -9.591 1.00 93.69 221 LEU A C 1
ATOM 1532 O O . LEU A 1 221 ? 12.632 9.001 -8.791 1.00 93.69 221 LEU A O 1
ATOM 1536 N N . LEU A 1 222 ? 12.905 8.249 -10.906 1.00 89.00 222 LEU A N 1
ATOM 1537 C CA . LEU A 1 222 ? 12.878 9.558 -11.568 1.00 89.00 222 LEU A CA 1
ATOM 1538 C C . LEU A 1 222 ? 11.504 9.865 -12.166 1.00 89.00 222 LEU A C 1
ATOM 1540 O O . LEU A 1 222 ? 11.134 11.026 -12.312 1.00 89.00 222 LEU A O 1
ATOM 1544 N N . THR A 1 223 ? 10.732 8.826 -12.491 1.00 89.81 223 THR A N 1
ATOM 1545 C CA . THR A 1 223 ? 9.325 8.924 -12.910 1.00 89.81 223 THR A CA 1
ATOM 1546 C C . THR A 1 223 ? 8.470 7.876 -12.201 1.00 89.81 223 THR A C 1
ATOM 1548 O O . THR A 1 223 ? 8.994 6.896 -11.670 1.00 89.81 223 THR A O 1
ATOM 1551 N N . ALA A 1 224 ? 7.146 8.046 -12.189 1.00 92.56 224 ALA A N 1
ATOM 1552 C CA . ALA A 1 224 ? 6.230 7.048 -11.631 1.00 92.56 224 ALA A CA 1
ATOM 1553 C C . ALA A 1 224 ? 6.453 5.669 -12.277 1.00 92.56 224 ALA A C 1
ATOM 1555 O O . ALA A 1 224 ? 6.647 5.591 -13.494 1.00 92.56 224 ALA A O 1
ATOM 1556 N N . LEU A 1 225 ? 6.440 4.586 -11.491 1.00 96.25 225 LEU A N 1
ATOM 1557 C CA . LEU A 1 225 ? 6.440 3.230 -12.051 1.00 96.25 225 LEU A CA 1
ATOM 1558 C C . LEU A 1 225 ? 5.143 2.989 -12.847 1.00 96.25 225 LEU A C 1
ATOM 1560 O O . LEU A 1 225 ? 4.100 3.546 -12.486 1.00 96.25 225 LEU A O 1
ATOM 1564 N N . PRO A 1 226 ? 5.171 2.157 -13.904 1.00 94.50 226 PRO A N 1
ATOM 1565 C CA . PRO A 1 226 ? 3.950 1.743 -14.583 1.00 94.50 226 PRO A CA 1
ATOM 1566 C C . PRO A 1 226 ? 3.000 1.038 -13.595 1.00 94.50 226 PRO A C 1
ATOM 1568 O O . PRO A 1 226 ? 3.469 0.318 -12.707 1.00 94.50 226 PRO A O 1
ATOM 1571 N N . PRO A 1 227 ? 1.673 1.224 -13.709 1.00 97.12 227 PRO A N 1
ATOM 1572 C CA . PRO A 1 227 ? 0.726 0.501 -12.869 1.00 97.12 227 PRO A CA 1
ATOM 1573 C C . PRO A 1 227 ? 0.725 -0.998 -13.196 1.00 97.12 227 PRO A C 1
ATOM 1575 O O . PRO A 1 227 ? 0.942 -1.388 -14.342 1.00 97.12 227 PRO A O 1
ATOM 1578 N N . LEU A 1 228 ? 0.418 -1.843 -12.210 1.00 97.88 228 LEU A N 1
ATOM 1579 C CA . LEU A 1 228 ? 0.185 -3.273 -12.428 1.00 97.88 228 LEU A CA 1
ATOM 1580 C C . LEU A 1 228 ? -1.191 -3.476 -13.062 1.00 97.88 228 LEU A C 1
ATOM 1582 O O . LEU A 1 228 ? -2.223 -3.188 -12.443 1.00 97.88 228 LEU A O 1
ATOM 1586 N N . THR A 1 229 ? -1.205 -3.976 -14.294 1.00 95.38 229 THR A N 1
ATOM 1587 C CA . THR A 1 229 ? -2.399 -4.075 -15.148 1.00 95.38 229 THR A CA 1
ATOM 1588 C C . THR A 1 229 ? -2.684 -5.486 -15.661 1.00 95.38 229 THR A C 1
ATOM 1590 O O . THR A 1 229 ? -3.772 -5.695 -16.193 1.00 95.38 229 THR A O 1
ATOM 1593 N N . ASP A 1 230 ? -1.790 -6.461 -15.450 1.00 92.38 230 ASP A N 1
ATOM 1594 C CA . ASP A 1 230 ? -2.056 -7.851 -15.837 1.00 92.38 230 ASP A CA 1
ATOM 1595 C C . ASP A 1 230 ? -3.167 -8.476 -14.961 1.00 92.38 230 ASP A C 1
ATOM 1597 O O . ASP A 1 230 ? -2.982 -8.630 -13.751 1.00 92.38 230 ASP A O 1
ATOM 1601 N N . PRO A 1 231 ? -4.325 -8.870 -15.529 1.00 91.75 231 PRO A N 1
ATOM 1602 C CA . PRO A 1 231 ? -5.415 -9.490 -14.772 1.00 91.75 231 PRO A CA 1
ATOM 1603 C C . PRO A 1 231 ? -5.075 -10.867 -14.175 1.00 91.75 231 PRO A C 1
ATOM 1605 O O . PRO A 1 231 ? -5.768 -11.317 -13.257 1.00 91.75 231 PRO A O 1
ATOM 1608 N N . ALA A 1 232 ? -4.050 -11.553 -14.684 1.00 92.38 232 ALA A N 1
ATOM 1609 C CA . ALA A 1 232 ? -3.554 -12.804 -14.119 1.00 92.38 232 ALA A CA 1
ATOM 1610 C C . ALA A 1 232 ? -2.675 -12.588 -12.873 1.00 92.38 232 ALA A C 1
ATOM 1612 O O . ALA A 1 232 ? -2.462 -13.538 -12.117 1.00 92.38 232 ALA A O 1
ATOM 1613 N N . GLY A 1 233 ? -2.255 -11.345 -12.624 1.00 94.25 233 GLY A N 1
ATOM 1614 C CA . GLY A 1 233 ? -1.553 -10.912 -11.424 1.00 94.25 233 GLY A CA 1
ATOM 1615 C C . GLY A 1 233 ? -0.034 -10.937 -11.546 1.00 94.25 233 GLY A C 1
ATOM 1616 O O . GLY A 1 233 ? 0.562 -11.804 -12.180 1.00 94.25 233 GLY A O 1
ATOM 1617 N N . VAL A 1 234 ? 0.606 -9.984 -10.872 1.00 96.81 234 VAL A N 1
ATOM 1618 C CA . VAL A 1 234 ? 2.062 -9.851 -10.796 1.00 96.81 234 VAL A CA 1
ATOM 1619 C C . VAL A 1 234 ? 2.517 -10.007 -9.348 1.00 96.81 234 VAL A C 1
ATOM 1621 O O . VAL A 1 234 ? 2.012 -9.345 -8.438 1.00 96.81 234 VAL A O 1
ATOM 1624 N N . THR A 1 235 ? 3.505 -10.869 -9.121 1.00 97.62 235 THR A N 1
ATOM 1625 C CA . THR A 1 235 ? 4.177 -11.014 -7.827 1.00 97.62 235 THR A CA 1
ATOM 1626 C C . THR A 1 235 ? 5.498 -10.252 -7.833 1.00 97.62 235 THR A C 1
ATOM 1628 O O . THR A 1 235 ? 6.419 -10.647 -8.534 1.00 97.62 235 THR A O 1
ATOM 1631 N N . ILE A 1 236 ? 5.634 -9.196 -7.031 1.00 98.25 236 ILE A N 1
ATOM 1632 C CA . ILE A 1 236 ? 6.913 -8.515 -6.775 1.00 98.25 236 ILE A CA 1
ATOM 1633 C C . ILE A 1 236 ? 7.495 -9.073 -5.474 1.00 98.25 236 ILE A C 1
ATOM 1635 O O . ILE A 1 236 ? 6.992 -8.759 -4.394 1.00 98.25 236 ILE A O 1
ATOM 1639 N N . ASP A 1 237 ? 8.545 -9.895 -5.567 1.00 97.19 237 ASP A N 1
ATOM 1640 C CA . ASP A 1 237 ? 9.119 -10.627 -4.430 1.00 97.19 237 ASP A CA 1
ATOM 1641 C C . ASP A 1 237 ? 10.525 -10.136 -4.047 1.00 97.19 237 ASP A C 1
ATOM 1643 O O . ASP A 1 237 ? 11.533 -10.482 -4.671 1.00 97.19 237 ASP A O 1
ATOM 1647 N N . GLY A 1 238 ? 10.589 -9.343 -2.975 1.00 96.94 238 GLY A N 1
ATOM 1648 C CA . GLY A 1 238 ? 11.816 -8.859 -2.342 1.00 96.94 238 GLY A CA 1
ATOM 1649 C C . GLY A 1 238 ? 12.359 -9.747 -1.218 1.00 96.94 238 GLY A C 1
ATOM 1650 O O . GLY A 1 238 ? 13.278 -9.318 -0.512 1.00 96.94 238 GLY A O 1
ATOM 1651 N N . SER A 1 239 ? 11.819 -10.956 -1.011 1.00 95.38 239 SER A N 1
ATOM 1652 C CA . SER A 1 239 ? 12.174 -11.819 0.123 1.00 95.38 239 SER A CA 1
ATOM 1653 C C . SER A 1 239 ? 13.685 -11.998 0.280 1.00 95.38 239 SER A C 1
ATOM 1655 O O . SER A 1 239 ? 14.383 -12.490 -0.606 1.00 95.38 239 SER A O 1
ATOM 1657 N N . GLY A 1 240 ? 14.196 -11.611 1.451 1.00 94.44 240 GLY A N 1
ATOM 1658 C CA . GLY A 1 240 ? 15.612 -11.741 1.804 1.00 94.44 240 GLY A CA 1
ATOM 1659 C C . GLY A 1 240 ? 16.557 -10.776 1.079 1.00 94.44 240 GLY A C 1
ATOM 1660 O O . GLY A 1 240 ? 17.762 -10.870 1.284 1.00 94.44 240 GLY A O 1
ATOM 1661 N N . ARG A 1 241 ? 16.042 -9.851 0.257 1.00 96.56 241 ARG A N 1
ATOM 1662 C CA . ARG A 1 241 ? 16.854 -8.942 -0.572 1.00 96.56 241 ARG A CA 1
ATOM 1663 C C . ARG A 1 241 ? 16.984 -7.530 -0.013 1.00 96.56 241 ARG A C 1
ATOM 1665 O O . ARG A 1 241 ? 17.884 -6.806 -0.420 1.00 96.56 241 ARG A O 1
ATOM 1672 N N . LYS A 1 242 ? 16.107 -7.132 0.916 1.00 96.06 242 LYS A N 1
ATOM 1673 C CA . LYS A 1 242 ? 16.084 -5.788 1.528 1.00 96.06 242 LYS A CA 1
ATOM 1674 C C . LYS A 1 242 ? 16.071 -4.657 0.486 1.00 96.06 242 LYS A C 1
ATOM 1676 O O . LYS A 1 242 ? 16.880 -3.733 0.534 1.00 96.06 242 LYS A O 1
ATOM 1681 N N . ILE A 1 243 ? 15.150 -4.746 -0.469 1.00 98.06 243 ILE A N 1
ATOM 1682 C CA . ILE A 1 243 ? 15.016 -3.758 -1.546 1.00 98.06 243 ILE A CA 1
ATOM 1683 C C . ILE A 1 243 ? 14.217 -2.552 -1.072 1.00 98.06 243 ILE A C 1
ATOM 1685 O O . ILE A 1 243 ? 13.121 -2.709 -0.536 1.00 98.06 243 ILE A O 1
ATOM 1689 N N . VAL A 1 244 ? 14.750 -1.355 -1.310 1.00 98.25 244 VAL A N 1
ATOM 1690 C CA . VAL A 1 244 ? 14.092 -0.080 -1.010 1.00 98.25 244 VAL A CA 1
ATOM 1691 C C . VAL A 1 244 ? 13.719 0.623 -2.313 1.00 98.25 244 VAL A C 1
ATOM 1693 O O . VAL A 1 244 ? 14.597 0.988 -3.086 1.00 98.25 244 VAL A O 1
ATOM 1696 N N . ILE A 1 245 ? 12.432 0.868 -2.539 1.00 98.12 245 ILE A N 1
ATOM 1697 C CA . ILE A 1 245 ? 11.924 1.724 -3.615 1.00 98.12 245 ILE A CA 1
ATOM 1698 C C . ILE A 1 245 ? 11.689 3.118 -3.034 1.00 98.12 245 ILE A C 1
ATOM 1700 O O . ILE A 1 245 ? 10.989 3.266 -2.028 1.00 98.12 245 ILE A O 1
ATOM 1704 N N . SER A 1 246 ? 12.271 4.148 -3.648 1.00 96.62 246 SER A N 1
ATOM 1705 C CA . SER A 1 246 ? 12.188 5.515 -3.140 1.00 96.62 246 SER A CA 1
ATOM 1706 C C . SER A 1 246 ? 11.689 6.514 -4.178 1.00 96.62 246 SER A C 1
ATOM 1708 O O . SER A 1 246 ? 12.265 6.651 -5.252 1.00 96.62 246 SER A O 1
ATOM 1710 N N . GLY A 1 247 ? 10.665 7.282 -3.798 1.00 95.38 247 GLY A N 1
ATOM 1711 C CA . GLY A 1 247 ? 10.107 8.384 -4.587 1.00 95.38 247 GLY A CA 1
ATOM 1712 C C . GLY A 1 247 ? 10.800 9.734 -4.373 1.00 95.38 247 GLY A C 1
ATOM 1713 O O . GLY A 1 247 ? 10.181 10.767 -4.587 1.00 95.38 247 GLY A O 1
ATOM 1714 N N . HIS A 1 248 ? 12.060 9.759 -3.916 1.00 90.56 248 HIS A N 1
ATOM 1715 C CA . HIS A 1 248 ? 12.739 10.987 -3.470 1.00 90.56 248 HIS A CA 1
ATOM 1716 C C . HIS A 1 248 ? 12.711 12.145 -4.484 1.00 90.56 248 HIS A C 1
ATOM 1718 O O . HIS A 1 248 ? 12.654 13.300 -4.060 1.00 90.56 248 HIS A O 1
ATOM 1724 N N . PHE A 1 249 ? 12.752 11.833 -5.782 1.00 85.94 249 PHE A N 1
ATOM 1725 C CA . PHE A 1 249 ? 12.801 12.807 -6.875 1.00 85.94 249 PHE A CA 1
ATOM 1726 C C . PHE A 1 249 ? 11.438 13.069 -7.537 1.00 85.94 249 PHE A C 1
ATOM 1728 O O . PHE A 1 249 ? 11.352 13.886 -8.452 1.00 85.94 249 PHE A O 1
ATOM 1735 N N . LEU A 1 250 ? 10.370 12.400 -7.090 1.00 86.81 250 LEU A N 1
ATOM 1736 C CA . LEU A 1 250 ? 9.058 12.477 -7.726 1.00 86.81 250 LEU A CA 1
ATOM 1737 C C . LEU A 1 250 ? 8.224 13.661 -7.208 1.00 86.81 250 LEU A C 1
ATOM 1739 O O . LEU A 1 250 ? 8.184 13.949 -6.012 1.00 86.81 250 LEU A O 1
ATOM 1743 N N . SER A 1 251 ? 7.501 14.300 -8.131 1.00 78.38 251 SER A N 1
ATOM 1744 C CA . SER A 1 251 ? 6.273 15.064 -7.845 1.00 78.38 251 SER A CA 1
ATOM 1745 C C . SER A 1 251 ? 5.139 14.079 -7.492 1.00 78.38 251 SER A C 1
ATOM 1747 O O . SER A 1 251 ? 5.287 12.909 -7.857 1.00 78.38 251 SER A O 1
ATOM 1749 N N . PRO A 1 252 ? 4.044 14.469 -6.793 1.00 88.31 252 PRO A N 1
ATOM 1750 C CA . PRO A 1 252 ? 3.108 13.523 -6.182 1.00 88.31 252 PRO A CA 1
ATOM 1751 C C . PRO A 1 252 ? 2.774 12.311 -7.052 1.00 88.31 252 PRO A C 1
ATOM 1753 O O . PRO A 1 252 ? 2.211 12.435 -8.137 1.00 88.31 252 PRO A O 1
ATOM 1756 N N . SER A 1 253 ? 3.178 11.139 -6.566 1.00 92.25 253 SER A N 1
ATOM 1757 C CA . SER A 1 253 ? 3.063 9.856 -7.254 1.00 92.25 253 SER A CA 1
ATOM 1758 C C . SER A 1 253 ? 2.943 8.743 -6.227 1.00 92.25 253 SER A C 1
ATOM 1760 O O . SER A 1 253 ? 3.491 8.837 -5.129 1.00 92.25 253 SER A O 1
ATOM 1762 N N . ASP A 1 254 ? 2.270 7.661 -6.604 1.00 96.62 254 ASP A N 1
ATOM 1763 C CA . ASP A 1 254 ? 2.294 6.426 -5.829 1.00 96.62 254 ASP A CA 1
ATOM 1764 C C . ASP A 1 254 ? 3.625 5.685 -6.038 1.00 96.62 254 ASP A C 1
ATOM 1766 O O . ASP A 1 254 ? 4.262 5.833 -7.087 1.00 96.62 254 ASP A O 1
ATOM 1770 N N . GLY A 1 255 ? 4.034 4.879 -5.056 1.00 97.44 255 GLY A N 1
ATOM 1771 C CA . GLY A 1 255 ? 5.182 3.982 -5.199 1.00 97.44 255 GLY A CA 1
ATOM 1772 C C . GLY A 1 255 ? 4.878 2.782 -6.070 1.00 97.44 255 GLY A C 1
ATOM 1773 O O . GLY A 1 255 ? 5.535 2.573 -7.086 1.00 97.44 255 GLY A O 1
ATOM 1774 N N . ILE A 1 256 ? 3.851 2.022 -5.704 1.00 98.50 256 ILE A N 1
ATOM 1775 C CA . ILE A 1 256 ? 3.302 0.956 -6.541 1.00 98.50 256 ILE A CA 1
ATOM 1776 C C . ILE A 1 256 ? 1.805 1.191 -6.693 1.00 98.50 256 ILE A C 1
ATOM 1778 O O . ILE A 1 256 ? 1.079 1.282 -5.702 1.00 98.50 256 ILE A O 1
ATOM 1782 N N . ARG A 1 257 ? 1.340 1.261 -7.942 1.00 98.62 257 ARG A N 1
ATOM 1783 C CA . ARG A 1 257 ? -0.080 1.386 -8.276 1.00 98.62 257 ARG A CA 1
ATOM 1784 C C . ARG A 1 257 ? -0.602 0.061 -8.825 1.00 98.62 257 ARG A C 1
ATOM 1786 O O . ARG A 1 257 ? -0.050 -0.465 -9.784 1.00 98.62 257 ARG A O 1
ATOM 1793 N N . ILE A 1 258 ? -1.673 -0.459 -8.235 1.00 98.69 258 ILE A N 1
ATOM 1794 C CA . ILE A 1 258 ? -2.304 -1.736 -8.582 1.00 98.69 258 ILE A CA 1
ATOM 1795 C C . ILE A 1 258 ? -3.696 -1.458 -9.151 1.00 98.69 258 ILE A C 1
ATOM 1797 O O . ILE A 1 258 ? -4.532 -0.856 -8.475 1.00 98.69 258 ILE A O 1
ATOM 1801 N N . GLN A 1 259 ? -3.935 -1.894 -10.390 1.00 98.19 259 GLN A N 1
ATOM 1802 C CA . GLN A 1 259 ? -5.195 -1.687 -11.122 1.00 98.19 259 GLN A CA 1
ATOM 1803 C C . GLN A 1 259 ? -5.772 -2.990 -11.697 1.00 98.19 259 GLN A C 1
ATOM 1805 O O . GLN A 1 259 ? -6.684 -2.963 -12.518 1.00 98.19 259 GLN A O 1
ATOM 1810 N N . SER A 1 260 ? -5.236 -4.129 -11.271 1.00 97.81 260 SER A N 1
ATOM 1811 C CA . SER A 1 260 ? -5.581 -5.469 -11.742 1.00 97.81 260 SER A CA 1
ATOM 1812 C C . SER A 1 260 ? -5.699 -6.438 -10.568 1.00 97.81 260 SER A C 1
ATOM 1814 O O . SER A 1 260 ? -5.435 -6.073 -9.417 1.00 97.81 260 SER A O 1
ATOM 1816 N N . ALA A 1 261 ? -6.148 -7.658 -10.850 1.00 97.88 261 ALA A N 1
ATOM 1817 C CA . ALA A 1 261 ? -6.399 -8.659 -9.830 1.00 97.88 261 ALA A CA 1
ATOM 1818 C C . ALA A 1 261 ? -5.161 -9.512 -9.515 1.00 97.88 261 ALA A C 1
ATOM 1820 O O . ALA A 1 261 ? -4.227 -9.571 -10.308 1.00 97.88 261 ALA A O 1
ATOM 1821 N N . ASN A 1 262 ? -5.195 -10.230 -8.390 1.00 96.62 262 ASN A N 1
ATOM 1822 C CA . ASN A 1 262 ? -4.250 -11.303 -8.046 1.00 96.62 262 ASN A CA 1
ATOM 1823 C C . ASN A 1 262 ? -2.773 -10.877 -7.903 1.00 96.62 262 ASN A C 1
ATOM 1825 O O . ASN A 1 262 ? -1.874 -11.715 -7.976 1.00 96.62 262 ASN A O 1
ATOM 1829 N N . ASN A 1 263 ? -2.488 -9.592 -7.681 1.00 97.94 263 ASN A N 1
ATOM 1830 C CA . ASN A 1 263 ? -1.118 -9.123 -7.476 1.00 97.94 263 ASN A CA 1
ATOM 1831 C C . ASN A 1 263 ? -0.635 -9.417 -6.053 1.00 97.94 263 ASN A C 1
ATOM 1833 O O . ASN A 1 263 ? -1.396 -9.327 -5.090 1.00 97.94 263 ASN A O 1
ATOM 1837 N N . THR A 1 264 ? 0.658 -9.698 -5.900 1.00 97.50 264 THR A N 1
ATOM 1838 C CA . THR A 1 264 ? 1.304 -9.861 -4.591 1.00 97.50 264 THR A CA 1
ATOM 1839 C C . THR A 1 264 ? 2.534 -8.970 -4.494 1.00 97.50 264 THR A C 1
ATOM 1841 O O . THR A 1 264 ? 3.480 -9.127 -5.256 1.00 97.50 264 THR A O 1
ATOM 1844 N N . ILE A 1 265 ? 2.564 -8.055 -3.528 1.00 98.12 265 ILE A N 1
ATOM 1845 C CA . ILE A 1 265 ? 3.738 -7.229 -3.222 1.00 98.12 265 ILE A CA 1
ATOM 1846 C C . ILE A 1 265 ? 4.357 -7.743 -1.933 1.00 98.12 265 ILE A C 1
ATOM 1848 O O . ILE A 1 265 ? 3.671 -7.799 -0.911 1.00 98.12 265 ILE A O 1
ATOM 1852 N N . LYS A 1 266 ? 5.633 -8.134 -1.962 1.00 96.19 266 LYS A N 1
ATOM 1853 C CA . LYS A 1 266 ? 6.228 -8.904 -0.869 1.00 96.19 266 LYS A CA 1
ATOM 1854 C C . LYS A 1 266 ? 7.629 -8.445 -0.472 1.00 96.19 266 LYS A C 1
ATOM 1856 O O . LYS A 1 266 ? 8.503 -8.305 -1.318 1.00 96.19 266 LYS A O 1
ATOM 1861 N N . ASP A 1 267 ? 7.841 -8.269 0.835 1.00 96.00 267 ASP A N 1
ATOM 1862 C CA . ASP A 1 267 ? 9.143 -8.062 1.497 1.00 96.00 267 ASP A CA 1
ATOM 1863 C C . ASP A 1 267 ? 10.022 -6.938 0.892 1.00 96.00 267 ASP A C 1
ATOM 1865 O O . ASP A 1 267 ? 11.251 -7.024 0.863 1.00 96.00 267 ASP A O 1
ATOM 1869 N N . ILE A 1 268 ? 9.399 -5.848 0.439 1.00 97.31 268 ILE A N 1
ATOM 1870 C CA . ILE A 1 268 ? 10.080 -4.629 -0.032 1.00 97.31 268 ILE A CA 1
ATOM 1871 C C . ILE A 1 268 ? 9.780 -3.428 0.871 1.00 97.31 268 ILE A C 1
ATOM 1873 O O . ILE A 1 268 ? 8.743 -3.382 1.538 1.00 97.31 268 ILE A O 1
ATOM 1877 N N . ALA A 1 269 ? 10.677 -2.444 0.876 1.00 98.12 269 ALA A N 1
ATOM 1878 C CA . ALA A 1 269 ? 10.468 -1.151 1.517 1.00 98.12 269 ALA A CA 1
ATOM 1879 C C . ALA A 1 269 ? 10.070 -0.082 0.490 1.00 98.12 269 ALA A C 1
ATOM 1881 O O . ALA A 1 269 ? 10.658 -0.019 -0.586 1.00 98.12 269 ALA A O 1
ATOM 1882 N N . ILE A 1 270 ? 9.099 0.769 0.823 1.00 98.25 270 ILE A N 1
ATOM 1883 C CA . ILE A 1 270 ? 8.565 1.819 -0.053 1.00 98.25 270 ILE A CA 1
ATOM 1884 C C . ILE A 1 270 ? 8.491 3.131 0.729 1.00 98.25 270 ILE A C 1
ATOM 1886 O O . ILE A 1 270 ? 7.748 3.238 1.712 1.00 98.25 270 ILE A O 1
ATOM 1890 N N . ILE A 1 271 ? 9.272 4.123 0.296 1.00 97.44 271 ILE A N 1
ATOM 1891 C CA . ILE A 1 271 ? 9.535 5.351 1.059 1.00 97.44 271 ILE A CA 1
ATOM 1892 C C . ILE A 1 271 ? 9.528 6.613 0.185 1.00 97.44 271 ILE A C 1
ATOM 1894 O O . ILE A 1 271 ? 9.906 6.578 -0.987 1.00 97.44 271 ILE A O 1
ATOM 1898 N N . ARG A 1 272 ? 9.239 7.770 0.795 1.00 95.44 272 ARG A N 1
ATOM 1899 C CA . ARG A 1 272 ? 9.338 9.105 0.170 1.00 95.44 272 ARG A CA 1
ATOM 1900 C C . ARG A 1 272 ? 8.362 9.382 -0.978 1.00 95.44 272 ARG A C 1
ATOM 1902 O O . ARG A 1 272 ? 8.664 10.208 -1.832 1.00 95.44 272 ARG A O 1
ATOM 1909 N N . PHE A 1 273 ? 7.193 8.751 -0.985 1.00 96.38 273 PHE A N 1
ATOM 1910 C CA . PHE A 1 273 ? 6.102 9.067 -1.914 1.00 96.38 273 PHE A CA 1
ATOM 1911 C C . PHE A 1 273 ? 5.185 10.125 -1.306 1.00 96.38 273 PHE A C 1
ATOM 1913 O O . PHE A 1 273 ? 4.224 9.814 -0.600 1.00 96.38 273 PHE A O 1
ATOM 1920 N N . ARG A 1 274 ? 5.548 11.394 -1.509 1.00 93.00 274 ARG A N 1
ATOM 1921 C CA . ARG A 1 274 ? 4.916 12.555 -0.867 1.00 93.00 274 ARG A CA 1
ATOM 1922 C C . ARG A 1 274 ? 3.844 13.169 -1.760 1.00 93.00 274 ARG A C 1
ATOM 1924 O O . ARG A 1 274 ? 3.970 13.154 -2.977 1.00 93.00 274 ARG A O 1
ATOM 1931 N N . SER A 1 275 ? 2.818 13.740 -1.146 1.00 92.44 275 SER A N 1
ATOM 1932 C CA . SER A 1 275 ? 1.783 14.527 -1.810 1.00 92.44 275 SER A CA 1
ATOM 1933 C C . SER A 1 275 ? 1.978 16.011 -1.510 1.00 92.44 275 SER A C 1
ATOM 1935 O O . SER A 1 275 ? 2.695 16.375 -0.574 1.00 92.44 275 SER A O 1
ATOM 1937 N N . ASP A 1 276 ? 1.338 16.871 -2.296 1.00 89.19 276 ASP A N 1
ATOM 1938 C CA . ASP A 1 276 ? 1.244 18.288 -1.961 1.00 89.19 276 ASP A CA 1
ATOM 1939 C C . ASP A 1 276 ? 0.112 18.550 -0.950 1.00 89.19 276 ASP A C 1
ATOM 1941 O O . ASP A 1 276 ? -0.749 17.702 -0.703 1.00 89.19 276 ASP A O 1
ATOM 1945 N N . ALA A 1 277 ? 0.117 19.751 -0.367 1.00 87.75 277 ALA A N 1
ATOM 1946 C CA . ALA A 1 277 ? -0.868 20.156 0.632 1.00 87.75 277 ALA A CA 1
ATOM 1947 C C . ALA A 1 277 ? -2.294 20.312 0.067 1.00 87.75 277 ALA A C 1
ATOM 1949 O O . ALA A 1 277 ? -3.252 20.271 0.839 1.00 87.75 277 ALA A O 1
ATOM 1950 N N . ALA A 1 278 ? -2.438 20.521 -1.247 1.00 89.25 278 ALA A N 1
ATOM 1951 C CA . ALA A 1 278 ? -3.731 20.695 -1.906 1.00 89.25 278 ALA A CA 1
ATOM 1952 C C . ALA A 1 278 ? -4.415 19.350 -2.188 1.00 89.25 278 ALA A C 1
ATOM 1954 O O . ALA A 1 278 ? -5.642 19.284 -2.232 1.00 89.25 278 ALA A O 1
ATOM 1955 N N . ASN A 1 279 ? -3.634 18.278 -2.327 1.00 90.69 279 ASN A N 1
ATOM 1956 C CA . ASN A 1 279 ? -4.103 16.922 -2.550 1.00 90.69 279 ASN A CA 1
ATOM 1957 C C . ASN A 1 279 ? -3.455 15.936 -1.555 1.00 90.69 279 ASN A C 1
ATOM 1959 O O . ASN A 1 279 ? -2.579 15.156 -1.938 1.00 90.69 279 ASN A O 1
ATOM 1963 N N . PRO A 1 280 ? -3.915 15.906 -0.287 1.00 89.25 280 PRO A N 1
ATOM 1964 C CA . PRO A 1 280 ? -3.392 15.024 0.767 1.00 89.25 280 PRO A CA 1
ATOM 1965 C C . PRO A 1 280 ? -3.402 13.525 0.429 1.00 89.25 280 PRO A C 1
ATOM 1967 O O . PRO A 1 280 ? -2.664 12.743 1.026 1.00 89.25 280 PRO A O 1
ATOM 1970 N N . PHE A 1 281 ? -4.260 13.122 -0.510 1.00 92.50 281 PHE A N 1
ATOM 1971 C CA . PHE A 1 281 ? -4.445 11.742 -0.954 1.00 92.50 281 PHE A CA 1
ATOM 1972 C C . PHE A 1 281 ? -3.887 11.506 -2.362 1.00 92.50 281 PHE A C 1
ATOM 1974 O O . PHE A 1 281 ? -4.144 10.463 -2.956 1.00 92.50 281 PHE A O 1
ATOM 1981 N N . GLY A 1 282 ? -3.106 12.448 -2.903 1.00 90.38 282 GLY A N 1
ATOM 1982 C CA . GLY A 1 282 ? -2.528 12.378 -4.248 1.00 90.38 282 GLY A CA 1
ATOM 1983 C C . GLY A 1 282 ? -1.335 11.434 -4.390 1.00 90.38 282 GLY A C 1
ATOM 1984 O O . GLY A 1 282 ? -0.926 11.144 -5.508 1.00 90.38 282 GLY A O 1
ATOM 1985 N N . ALA A 1 283 ? -0.784 10.943 -3.279 1.00 94.50 283 ALA A N 1
ATOM 1986 C CA . ALA A 1 283 ? 0.343 10.017 -3.262 1.00 94.50 283 ALA A CA 1
ATOM 1987 C C . ALA A 1 283 ? 0.225 9.024 -2.101 1.00 94.50 283 ALA A C 1
ATOM 1989 O O . ALA A 1 283 ? -0.383 9.308 -1.063 1.00 94.50 283 ALA A O 1
ATOM 1990 N N . SER A 1 284 ? 0.836 7.859 -2.277 1.00 97.25 284 SER A N 1
ATOM 1991 C CA . SER A 1 284 ? 0.925 6.810 -1.265 1.00 97.25 284 SER A CA 1
ATOM 1992 C C . SER A 1 284 ? 2.124 5.905 -1.529 1.00 97.25 284 SER A C 1
ATOM 1994 O O . SER A 1 284 ? 2.665 5.886 -2.634 1.00 97.25 284 SER A O 1
ATOM 1996 N N . GLY A 1 285 ? 2.543 5.122 -0.537 1.00 98.00 285 GLY A N 1
ATOM 1997 C CA . GLY A 1 285 ? 3.489 4.039 -0.798 1.00 98.00 285 GLY A CA 1
ATOM 1998 C C . GLY A 1 285 ? 2.895 3.029 -1.784 1.00 98.00 285 GLY A C 1
ATOM 1999 O O . GLY A 1 285 ? 3.487 2.742 -2.824 1.00 98.00 285 GLY A O 1
ATOM 2000 N N . ILE A 1 286 ? 1.695 2.529 -1.487 1.00 98.75 286 ILE A N 1
ATOM 2001 C CA . ILE A 1 286 ? 0.959 1.609 -2.362 1.00 98.75 286 ILE A CA 1
ATOM 2002 C C . ILE A 1 286 ? -0.471 2.101 -2.548 1.00 98.75 286 ILE A C 1
ATOM 2004 O O . ILE A 1 286 ? -1.163 2.363 -1.565 1.00 98.75 286 ILE A O 1
ATOM 2008 N N . ARG A 1 287 ? -0.944 2.127 -3.795 1.00 98.69 287 ARG A N 1
ATOM 2009 C CA . ARG A 1 287 ? -2.349 2.385 -4.108 1.00 98.69 287 ARG A CA 1
ATOM 2010 C C . ARG A 1 287 ? -2.986 1.218 -4.841 1.00 98.69 287 ARG A C 1
ATOM 2012 O O . ARG A 1 287 ? -2.497 0.808 -5.889 1.00 98.69 287 ARG A O 1
ATOM 2019 N N . ILE A 1 288 ? -4.119 0.749 -4.333 1.00 98.69 288 ILE A N 1
ATOM 2020 C CA . ILE A 1 288 ? -4.975 -0.273 -4.940 1.00 98.69 288 ILE A CA 1
ATOM 2021 C C . ILE A 1 288 ? -6.278 0.409 -5.356 1.00 98.69 288 ILE A C 1
ATOM 2023 O O . ILE A 1 288 ? -6.988 0.951 -4.513 1.00 98.69 288 ILE A O 1
ATOM 2027 N N . THR A 1 289 ? -6.573 0.457 -6.653 1.00 98.25 289 THR A N 1
ATOM 2028 C CA . THR A 1 289 ? -7.617 1.358 -7.165 1.00 98.25 289 THR A CA 1
ATOM 2029 C C . THR A 1 289 ? -8.313 0.802 -8.399 1.00 98.25 289 THR A C 1
ATOM 2031 O O . THR A 1 289 ? -7.669 0.308 -9.326 1.00 98.25 289 THR A O 1
ATOM 2034 N N . GLY A 1 290 ? -9.639 0.926 -8.421 1.00 97.62 290 GLY A N 1
ATOM 2035 C CA . GLY A 1 290 ? -10.487 0.488 -9.525 1.00 97.62 290 GLY A CA 1
ATOM 2036 C C . GLY A 1 290 ? -11.123 -0.883 -9.293 1.00 97.62 290 GLY A C 1
ATOM 2037 O O . GLY A 1 290 ? -10.589 -1.736 -8.589 1.00 97.62 290 GLY A O 1
ATOM 2038 N N . ILE A 1 291 ? -12.255 -1.119 -9.959 1.00 97.38 291 ILE A N 1
ATOM 2039 C CA . ILE A 1 291 ? -13.061 -2.344 -9.824 1.00 97.38 291 ILE A CA 1
ATOM 2040 C C . ILE A 1 291 ? -12.320 -3.633 -10.216 1.00 97.38 291 ILE A C 1
ATOM 2042 O O . ILE A 1 291 ? -12.672 -4.715 -9.754 1.00 97.38 291 ILE A O 1
ATOM 2046 N N . ALA A 1 292 ? -11.293 -3.527 -11.063 1.00 97.81 292 ALA A N 1
ATOM 2047 C CA . ALA A 1 292 ? -10.451 -4.655 -11.454 1.00 97.81 292 ALA A CA 1
ATOM 2048 C C . ALA A 1 292 ? -9.398 -5.009 -10.387 1.00 97.81 292 ALA A C 1
ATOM 2050 O O . ALA A 1 292 ? -8.855 -6.113 -10.414 1.00 97.81 292 ALA A O 1
ATOM 2051 N N . ALA A 1 293 ? -9.122 -4.108 -9.435 1.00 98.44 293 ALA A N 1
ATOM 2052 C CA . ALA A 1 293 ? -8.131 -4.301 -8.386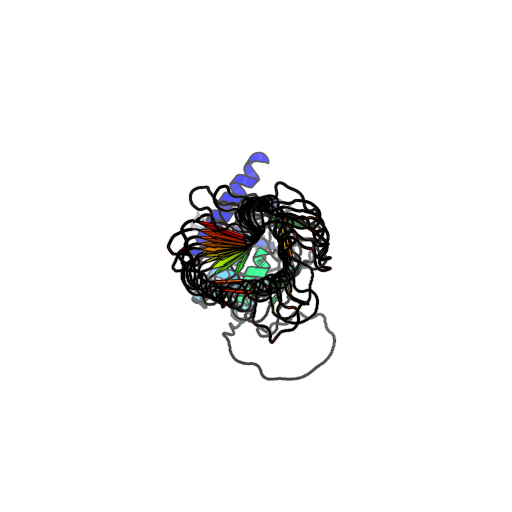 1.00 98.44 293 ALA A CA 1
ATOM 2053 C C . ALA A 1 293 ? -8.684 -5.189 -7.261 1.00 98.44 293 ALA A C 1
ATOM 2055 O O . ALA A 1 293 ? -9.074 -4.718 -6.184 1.00 98.44 293 ALA A O 1
ATOM 2056 N N . THR A 1 294 ? -8.736 -6.494 -7.545 1.00 98.38 294 THR A N 1
ATOM 2057 C CA . THR A 1 294 ? -9.291 -7.500 -6.634 1.00 98.38 294 THR A CA 1
ATOM 2058 C C . THR A 1 294 ? -8.309 -8.582 -6.219 1.00 98.38 294 THR A C 1
ATOM 2060 O O . THR A 1 294 ? -7.393 -8.906 -6.963 1.00 98.38 294 THR A O 1
ATOM 2063 N N . ASP A 1 295 ? -8.491 -9.148 -5.026 1.00 97.31 295 ASP A N 1
ATOM 2064 C CA . ASP A 1 295 ? -7.709 -10.305 -4.564 1.00 97.31 295 ASP A CA 1
ATOM 2065 C C . ASP A 1 295 ? -6.184 -10.041 -4.501 1.00 97.31 295 ASP A C 1
ATOM 2067 O O . ASP A 1 295 ? -5.370 -10.950 -4.665 1.00 97.31 295 ASP A O 1
ATOM 2071 N N . ASN A 1 296 ? -5.777 -8.786 -4.262 1.00 98.00 296 ASN A N 1
ATOM 2072 C CA . ASN A 1 296 ? -4.365 -8.410 -4.147 1.00 98.00 296 ASN A CA 1
ATOM 2073 C C . ASN A 1 296 ? -3.850 -8.559 -2.712 1.00 98.00 296 ASN A C 1
ATOM 2075 O O . ASN A 1 296 ? -4.598 -8.376 -1.750 1.00 98.00 296 ASN A O 1
ATOM 2079 N N . GLN A 1 297 ? -2.552 -8.830 -2.561 1.00 96.94 297 GLN A N 1
ATOM 2080 C CA . GLN A 1 297 ? -1.911 -9.069 -1.268 1.00 96.94 297 GLN A CA 1
ATOM 2081 C C . GLN A 1 297 ? -0.655 -8.219 -1.075 1.00 96.94 297 GLN A C 1
ATOM 2083 O O . GLN A 1 297 ? 0.202 -8.154 -1.953 1.00 96.94 297 GLN A O 1
ATOM 2088 N N . ILE A 1 298 ? -0.504 -7.617 0.105 1.00 97.06 298 ILE A N 1
ATOM 2089 C CA . ILE A 1 298 ? 0.705 -6.879 0.508 1.00 97.06 298 ILE A CA 1
ATOM 2090 C C . ILE A 1 298 ? 1.325 -7.592 1.706 1.00 97.06 298 ILE A C 1
ATOM 2092 O O . ILE A 1 298 ? 0.683 -7.644 2.740 1.00 97.06 298 ILE A O 1
ATOM 2096 N N . ILE A 1 299 ? 2.529 -8.159 1.620 1.00 94.88 299 ILE A N 1
ATOM 2097 C CA . ILE A 1 299 ? 3.059 -9.085 2.640 1.00 94.88 299 ILE A CA 1
ATOM 2098 C C . ILE A 1 299 ? 4.474 -8.686 3.062 1.00 94.88 299 ILE A C 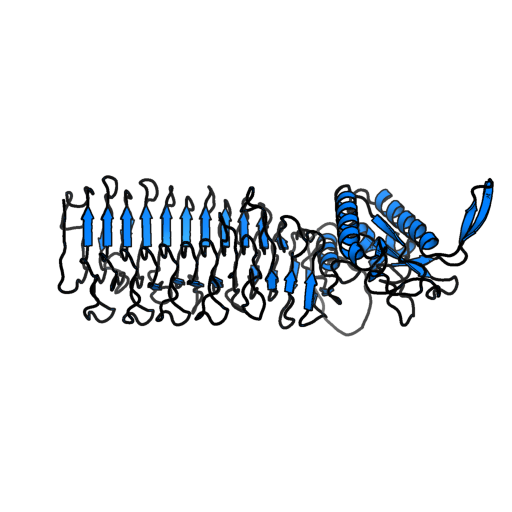1
ATOM 2100 O O . ILE A 1 299 ? 5.364 -8.564 2.231 1.00 94.88 299 ILE A O 1
ATOM 2104 N N . GLY A 1 300 ? 4.729 -8.531 4.363 1.00 94.44 300 GLY A N 1
ATOM 2105 C CA . GLY A 1 300 ? 6.084 -8.301 4.884 1.00 94.44 300 GLY A CA 1
ATOM 2106 C C . GLY A 1 300 ? 6.722 -6.963 4.498 1.00 94.44 300 GLY A C 1
ATOM 2107 O O . GLY A 1 300 ? 7.889 -6.720 4.812 1.00 94.44 300 GLY A O 1
ATOM 2108 N N . CYS A 1 301 ? 5.976 -6.076 3.840 1.00 96.88 301 CYS A N 1
ATOM 2109 C CA . CYS A 1 301 ? 6.492 -4.809 3.339 1.00 96.88 301 CYS A CA 1
ATOM 2110 C C . CYS A 1 301 ? 6.818 -3.822 4.471 1.00 96.88 301 CYS A C 1
ATOM 2112 O O . CYS A 1 301 ? 6.276 -3.898 5.576 1.00 96.88 301 CYS A O 1
ATOM 2114 N N . ARG A 1 302 ? 7.702 -2.863 4.187 1.00 97.12 302 ARG A N 1
ATOM 2115 C CA . ARG A 1 302 ? 7.932 -1.665 5.010 1.00 97.12 302 ARG A CA 1
ATOM 2116 C C . ARG A 1 302 ? 7.412 -0.454 4.243 1.00 97.12 302 ARG A C 1
ATOM 2118 O O . ARG A 1 302 ? 7.859 -0.199 3.134 1.00 97.12 302 ARG A O 1
ATOM 2125 N N . ILE A 1 303 ? 6.431 0.261 4.777 1.00 97.88 303 ILE A N 1
ATOM 2126 C CA . ILE A 1 303 ? 5.726 1.316 4.042 1.00 97.88 303 ILE A CA 1
ATOM 2127 C C . ILE A 1 303 ? 5.716 2.583 4.893 1.00 97.88 303 ILE A C 1
ATOM 2129 O O . ILE A 1 303 ? 5.103 2.610 5.959 1.00 97.88 303 ILE A O 1
ATOM 2133 N N . GLY A 1 304 ? 6.426 3.606 4.412 1.00 96.62 304 GLY A N 1
ATOM 2134 C CA . GLY A 1 304 ? 6.747 4.833 5.157 1.00 96.62 304 GLY A CA 1
ATOM 2135 C C . GLY A 1 304 ? 8.019 4.708 6.008 1.00 96.62 304 GLY A C 1
ATOM 2136 O O . GLY A 1 304 ? 8.418 5.641 6.704 1.00 96.62 304 GLY A O 1
ATOM 2137 N N . THR A 1 305 ? 8.689 3.552 5.939 1.00 96.00 305 THR A N 1
ATOM 2138 C CA . THR A 1 305 ? 9.968 3.288 6.600 1.00 96.00 305 THR A CA 1
ATOM 2139 C C . THR A 1 305 ? 10.808 2.269 5.826 1.00 96.00 305 THR A C 1
ATOM 2141 O O . THR A 1 305 ? 10.314 1.614 4.906 1.00 96.00 305 THR A O 1
ATOM 2144 N N . ASP A 1 306 ? 12.086 2.153 6.183 1.00 92.75 306 ASP A N 1
ATOM 2145 C CA . ASP A 1 306 ? 13.035 1.190 5.626 1.00 92.75 306 ASP A CA 1
ATOM 2146 C C . ASP A 1 306 ? 13.246 -0.012 6.568 1.00 92.75 306 ASP A C 1
ATOM 2148 O O . ASP A 1 306 ? 12.603 -0.150 7.608 1.00 92.75 306 ASP A O 1
ATOM 2152 N N . PHE A 1 307 ? 14.170 -0.912 6.222 1.00 92.94 307 PHE A N 1
ATOM 2153 C CA . PHE A 1 307 ? 14.500 -2.076 7.056 1.00 92.94 307 PHE A CA 1
ATOM 2154 C C . PHE A 1 307 ? 15.274 -1.731 8.343 1.00 92.94 307 PHE A C 1
ATOM 2156 O O . PHE A 1 307 ? 15.642 -2.640 9.086 1.00 92.94 307 PHE A O 1
ATOM 2163 N N . LEU A 1 308 ? 15.546 -0.446 8.603 1.00 91.31 308 LEU A N 1
ATOM 2164 C CA . LEU A 1 308 ? 16.197 0.050 9.817 1.00 91.31 308 LEU A CA 1
ATOM 2165 C C . LEU A 1 308 ? 15.212 0.764 10.757 1.00 91.31 308 LEU A C 1
ATOM 2167 O O . LEU A 1 308 ? 15.642 1.264 11.799 1.00 91.31 308 LEU A O 1
ATOM 2171 N N . ASP A 1 309 ? 13.923 0.836 10.402 1.00 87.88 309 ASP A N 1
ATOM 2172 C CA . ASP A 1 309 ? 12.871 1.536 11.152 1.00 87.88 309 ASP A CA 1
ATOM 2173 C C . ASP A 1 309 ? 13.242 2.993 11.506 1.00 87.88 309 ASP A C 1
ATOM 2175 O O . ASP A 1 309 ? 13.003 3.493 12.617 1.00 87.88 309 ASP A O 1
ATOM 2179 N N . LYS A 1 310 ? 13.903 3.674 10.568 1.00 81.56 310 LYS A N 1
ATOM 2180 C CA . LYS A 1 310 ? 14.378 5.052 10.732 1.00 81.56 310 LYS A CA 1
ATOM 2181 C C . LYS A 1 310 ? 13.285 6.076 10.406 1.00 81.56 310 LYS A C 1
ATOM 2183 O O . LYS A 1 310 ? 12.395 5.836 9.593 1.00 81.56 310 LYS A O 1
ATOM 2188 N N . THR A 1 311 ? 13.389 7.252 11.026 1.00 77.50 311 THR A N 1
ATOM 2189 C CA . THR A 1 311 ? 12.548 8.426 10.739 1.00 77.50 311 THR A CA 1
ATOM 2190 C C . THR A 1 311 ? 13.059 9.196 9.508 1.00 77.50 311 THR A C 1
ATOM 2192 O O . THR A 1 311 ? 14.231 9.090 9.147 1.00 77.50 311 THR A O 1
ATOM 2195 N N . GLY A 1 312 ? 12.193 9.989 8.858 1.00 74.50 312 GLY A N 1
ATOM 2196 C CA . GLY A 1 312 ? 12.554 10.809 7.681 1.00 74.50 312 GLY A CA 1
ATOM 2197 C C . GLY A 1 312 ? 12.390 10.120 6.313 1.00 74.50 312 GLY A C 1
ATOM 2198 O O . GLY A 1 312 ? 12.969 10.564 5.314 1.00 74.50 312 GLY A O 1
ATOM 2199 N N . TYR A 1 313 ? 11.615 9.033 6.273 1.00 82.81 313 TYR A N 1
ATOM 2200 C CA . TYR A 1 313 ? 11.312 8.218 5.090 1.00 82.81 313 TYR A CA 1
ATOM 2201 C C . TYR A 1 313 ? 9.808 8.221 4.750 1.00 82.81 313 TYR A C 1
ATOM 2203 O O . TYR A 1 313 ? 9.233 7.214 4.349 1.00 82.81 313 TYR A O 1
ATOM 2211 N N . ASP A 1 314 ? 9.192 9.387 4.894 1.00 87.81 314 ASP A N 1
ATOM 2212 C CA . ASP A 1 314 ? 7.756 9.637 4.850 1.00 87.81 314 ASP A CA 1
ATOM 2213 C C . ASP A 1 314 ? 7.105 9.403 3.481 1.00 87.81 314 ASP A C 1
ATOM 2215 O O . ASP A 1 314 ? 7.452 10.058 2.502 1.00 87.81 314 ASP A O 1
ATOM 2219 N N . ASN A 1 315 ? 6.097 8.530 3.422 1.00 96.31 315 ASN A N 1
ATOM 2220 C CA . ASN A 1 315 ? 5.064 8.618 2.383 1.00 96.31 315 ASN A CA 1
ATOM 2221 C C . ASN A 1 315 ? 3.916 9.501 2.886 1.00 96.31 315 ASN A C 1
ATOM 2223 O O . ASN A 1 315 ? 3.686 9.567 4.093 1.00 96.31 315 ASN A O 1
ATOM 2227 N N . ALA A 1 316 ? 3.153 10.124 1.986 1.00 96.00 316 ALA A N 1
ATOM 2228 C CA . ALA A 1 316 ? 1.971 10.903 2.361 1.00 96.00 316 ALA A CA 1
ATOM 2229 C C . ALA A 1 316 ? 0.898 10.046 3.037 1.00 96.00 316 ALA A C 1
ATOM 2231 O O . ALA A 1 316 ? 0.315 10.454 4.035 1.00 96.00 316 ALA A O 1
ATOM 2232 N N . ASN A 1 317 ? 0.680 8.841 2.518 1.00 97.44 317 ASN A N 1
ATOM 2233 C CA . ASN A 1 317 ? -0.087 7.772 3.146 1.00 97.44 317 ASN A CA 1
ATOM 2234 C C . ASN A 1 317 ? 0.651 6.453 2.911 1.00 97.44 317 ASN A C 1
ATOM 2236 O O . ASN A 1 317 ? 1.392 6.322 1.932 1.00 97.44 317 ASN A O 1
ATOM 2240 N N . GLY A 1 318 ? 0.448 5.471 3.784 1.00 98.12 318 GLY A N 1
ATOM 2241 C CA . GLY A 1 318 ? 1.064 4.163 3.616 1.00 98.12 318 GLY A CA 1
ATOM 2242 C C . GLY A 1 318 ? 0.434 3.404 2.453 1.00 98.12 318 GLY A C 1
ATOM 2243 O O . GLY A 1 318 ? 1.033 3.288 1.381 1.00 98.12 318 GLY A O 1
ATOM 2244 N N . ILE A 1 319 ? -0.783 2.910 2.671 1.00 98.69 319 ILE A N 1
ATOM 2245 C CA . ILE A 1 319 ? -1.576 2.180 1.679 1.00 98.69 319 ILE A CA 1
ATOM 2246 C C . ILE A 1 319 ? -2.918 2.881 1.476 1.00 98.69 319 ILE A C 1
ATOM 2248 O O . ILE A 1 319 ? -3.608 3.168 2.452 1.00 98.69 319 ILE A O 1
ATOM 2252 N N . ILE A 1 320 ? -3.304 3.106 0.220 1.00 98.56 320 ILE A N 1
ATOM 2253 C CA . ILE A 1 320 ? -4.638 3.581 -0.164 1.00 98.56 320 ILE A CA 1
ATOM 2254 C C . ILE A 1 320 ? -5.386 2.471 -0.913 1.00 98.56 320 ILE A C 1
ATOM 2256 O O . ILE A 1 320 ? -4.845 1.894 -1.856 1.00 98.56 320 ILE A O 1
ATOM 2260 N N . LEU A 1 321 ? -6.634 2.203 -0.521 1.00 98.38 321 LEU A N 1
ATOM 2261 C CA . LEU A 1 321 ? -7.585 1.365 -1.252 1.00 98.38 321 LEU A CA 1
ATOM 2262 C C . LEU A 1 321 ? -8.808 2.194 -1.617 1.00 98.38 321 LEU A C 1
ATOM 2264 O O . LEU A 1 321 ? -9.441 2.771 -0.737 1.00 98.38 321 LEU A O 1
ATOM 2268 N N . GLU A 1 322 ? -9.149 2.251 -2.899 1.00 97.25 322 GLU A N 1
ATOM 2269 C CA . GLU A 1 322 ? -10.209 3.148 -3.358 1.00 97.25 322 GLU A CA 1
ATOM 2270 C C . GLU A 1 322 ? -10.916 2.677 -4.635 1.00 97.25 322 GLU A C 1
ATOM 2272 O O . GLU A 1 322 ? -10.519 1.697 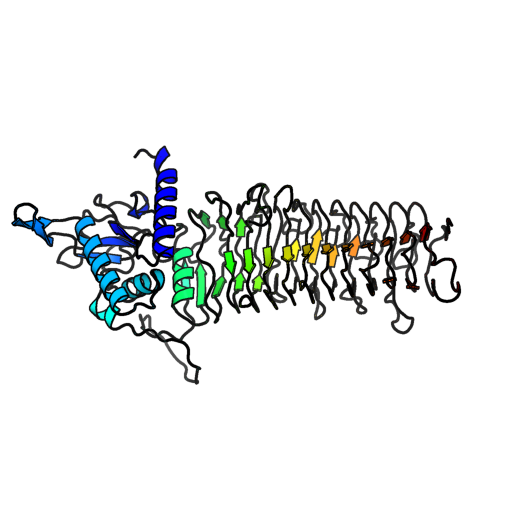-5.273 1.00 97.25 322 GLU A O 1
ATOM 2277 N N . ASN A 1 323 ? -11.947 3.422 -5.042 1.00 95.06 323 ASN A N 1
ATOM 2278 C CA . ASN A 1 323 ? -12.611 3.278 -6.341 1.00 95.06 323 ASN A CA 1
ATOM 2279 C C . ASN A 1 323 ? -13.089 1.841 -6.618 1.00 95.06 323 ASN A C 1
ATOM 2281 O O . ASN A 1 323 ? -12.821 1.279 -7.680 1.00 95.06 323 ASN A O 1
ATOM 2285 N N . GLN A 1 324 ? -13.805 1.245 -5.663 1.00 96.19 324 GLN A N 1
ATOM 2286 C CA . GLN A 1 324 ? -14.410 -0.089 -5.756 1.00 96.19 324 GLN A CA 1
ATOM 2287 C C . GLN A 1 324 ? -13.421 -1.261 -5.814 1.00 96.19 324 GLN A C 1
ATOM 2289 O O . GLN A 1 324 ? -13.827 -2.376 -6.157 1.00 96.19 324 GLN A O 1
ATOM 2294 N N . ALA A 1 325 ? -12.156 -1.047 -5.440 1.00 98.06 325 ALA A N 1
ATOM 2295 C CA . ALA A 1 325 ? -11.236 -2.147 -5.163 1.00 98.06 325 ALA A CA 1
ATOM 2296 C C . ALA A 1 325 ? -11.858 -3.103 -4.125 1.00 98.06 325 ALA A C 1
ATOM 2298 O O . ALA A 1 325 ? -12.553 -2.664 -3.202 1.00 98.06 325 ALA A O 1
ATOM 2299 N N . ALA A 1 326 ? -11.647 -4.415 -4.272 1.00 98.00 326 ALA A N 1
ATOM 2300 C CA . ALA A 1 326 ? -12.332 -5.389 -3.420 1.00 98.00 326 ALA A CA 1
ATOM 2301 C C . ALA A 1 326 ? -11.511 -6.634 -3.077 1.00 98.00 326 ALA A C 1
ATOM 2303 O O . ALA A 1 326 ? -10.674 -7.059 -3.861 1.00 98.00 326 ALA A O 1
ATOM 2304 N N . ARG A 1 327 ? -11.800 -7.275 -1.937 1.00 96.81 327 ARG A N 1
ATOM 2305 C CA . ARG A 1 327 ? -11.161 -8.548 -1.523 1.00 96.81 327 ARG A CA 1
ATOM 2306 C C . ARG A 1 327 ? -9.635 -8.465 -1.396 1.00 96.81 327 ARG A C 1
ATOM 2308 O O . ARG A 1 327 ? -8.927 -9.437 -1.627 1.00 96.81 327 ARG A O 1
ATOM 2315 N N . ASN A 1 328 ? -9.113 -7.292 -1.055 1.00 97.06 328 ASN A N 1
ATOM 2316 C CA . ASN A 1 328 ? -7.675 -7.089 -0.913 1.00 97.06 328 ASN A CA 1
ATOM 2317 C C . ASN A 1 328 ? -7.226 -7.411 0.515 1.00 97.06 328 ASN A C 1
ATOM 2319 O O . ASN A 1 328 ? -7.931 -7.116 1.482 1.00 97.06 328 ASN A O 1
ATOM 2323 N N . ILE A 1 329 ? -6.042 -8.003 0.643 1.00 95.38 329 ILE A N 1
ATOM 2324 C CA . ILE A 1 329 ? -5.480 -8.458 1.911 1.00 95.38 329 ILE A CA 1
ATOM 2325 C C . ILE A 1 329 ? -4.204 -7.667 2.211 1.00 95.38 329 ILE A C 1
ATOM 2327 O O . ILE A 1 329 ? -3.177 -7.799 1.541 1.00 95.38 329 ILE A O 1
ATOM 2331 N N . ILE A 1 330 ? -4.253 -6.849 3.255 1.00 94.38 330 ILE A N 1
ATOM 2332 C CA . ILE A 1 330 ? -3.096 -6.149 3.799 1.00 94.38 330 ILE A CA 1
ATOM 2333 C C . ILE A 1 330 ? -2.483 -7.040 4.872 1.00 94.38 330 ILE A C 1
ATOM 2335 O O . ILE A 1 330 ? -2.997 -7.151 5.988 1.00 94.38 330 ILE A O 1
ATOM 2339 N N . THR A 1 331 ? -1.356 -7.638 4.490 1.00 84.50 331 THR A N 1
ATOM 2340 C CA . THR A 1 331 ? -0.604 -8.693 5.175 1.00 84.50 331 THR A CA 1
ATOM 2341 C C . THR A 1 331 ? -1.374 -10.006 5.235 1.00 84.50 331 THR A C 1
ATOM 2343 O O . THR A 1 331 ? -2.569 -10.028 5.483 1.00 84.50 331 THR A O 1
ATOM 2346 N N . SER A 1 332 ? -0.705 -11.132 4.984 1.00 73.56 332 SER A N 1
ATOM 2347 C CA . SER A 1 332 ? -1.359 -12.445 4.941 1.00 73.56 332 SER A CA 1
ATOM 2348 C C . SER A 1 332 ? -1.229 -13.212 6.262 1.00 73.56 332 SER A C 1
ATOM 2350 O O . SER A 1 332 ? -0.389 -12.914 7.117 1.00 73.56 332 SER A O 1
ATOM 2352 N N . SER A 1 333 ? -2.040 -14.262 6.420 1.00 67.06 333 SER A N 1
ATOM 2353 C CA . SER A 1 333 ? -1.937 -15.222 7.526 1.00 67.06 333 SER A CA 1
ATOM 2354 C C . SER A 1 333 ? -0.627 -16.024 7.512 1.00 67.06 333 SER A C 1
ATOM 2356 O O . SER A 1 333 ? -0.223 -16.549 8.554 1.00 67.06 333 SER A O 1
ATOM 2358 N N . THR A 1 334 ? 0.064 -16.082 6.374 1.00 65.19 334 THR A N 1
ATOM 2359 C CA . THR A 1 334 ? 1.291 -16.848 6.144 1.00 65.19 334 THR A CA 1
ATOM 2360 C C . THR A 1 334 ? 2.373 -15.925 5.579 1.00 65.19 334 THR A C 1
ATOM 2362 O O . THR A 1 334 ? 2.525 -15.792 4.367 1.00 65.19 334 THR A O 1
ATOM 2365 N N . GLY A 1 335 ? 3.124 -15.249 6.446 1.00 72.06 335 GLY A N 1
ATOM 2366 C CA . GLY A 1 335 ? 4.177 -14.332 6.013 1.00 72.06 335 GLY A CA 1
ATOM 2367 C C . GLY A 1 335 ? 4.696 -13.437 7.132 1.00 72.06 335 GLY A C 1
ATOM 2368 O O . GLY A 1 335 ? 4.212 -13.488 8.266 1.00 72.06 335 GLY A O 1
ATOM 2369 N N . ASN A 1 336 ? 5.692 -12.616 6.798 1.00 82.50 336 ASN A N 1
ATOM 2370 C CA . ASN A 1 336 ? 6.195 -11.569 7.682 1.00 82.50 336 ASN A CA 1
ATOM 2371 C C . ASN A 1 336 ? 5.129 -10.484 7.890 1.00 82.50 336 ASN A C 1
ATOM 2373 O O . ASN A 1 336 ? 4.354 -10.175 6.982 1.00 82.50 336 ASN A O 1
ATOM 2377 N N . LYS A 1 337 ? 5.125 -9.864 9.075 1.00 90.50 337 LYS A N 1
ATOM 2378 C CA . LYS A 1 337 ? 4.283 -8.694 9.349 1.00 90.50 337 LYS A CA 1
ATOM 2379 C C . LYS A 1 337 ? 4.707 -7.531 8.453 1.00 90.50 337 LYS A C 1
ATOM 2381 O O . LYS A 1 337 ? 5.902 -7.226 8.388 1.00 90.50 337 LYS A O 1
ATOM 2386 N N . SER A 1 338 ? 3.752 -6.862 7.810 1.00 95.12 338 SER A N 1
ATOM 2387 C CA . SER A 1 338 ? 4.038 -5.563 7.196 1.00 95.12 338 SER A CA 1
ATOM 2388 C C . SER A 1 338 ? 4.130 -4.493 8.282 1.00 95.12 338 SER A C 1
ATOM 2390 O O . SER A 1 338 ? 3.369 -4.523 9.252 1.00 95.12 338 SER A O 1
ATOM 2392 N N . VAL A 1 339 ? 5.053 -3.548 8.120 1.00 97.00 339 VAL A N 1
ATOM 2393 C CA . VAL A 1 339 ? 5.180 -2.364 8.979 1.00 97.00 339 VAL A CA 1
ATOM 2394 C C . VAL A 1 339 ? 4.760 -1.153 8.161 1.00 97.00 339 VAL A C 1
ATOM 2396 O O . VAL A 1 339 ? 5.390 -0.841 7.152 1.00 97.00 339 VAL A O 1
ATOM 2399 N N . ILE A 1 340 ? 3.685 -0.498 8.580 1.00 97.94 340 ILE A N 1
ATOM 2400 C CA . ILE A 1 340 ? 3.039 0.613 7.884 1.00 97.94 340 ILE A CA 1
ATOM 2401 C C . ILE A 1 340 ? 3.081 1.817 8.828 1.00 97.94 340 ILE A C 1
ATOM 2403 O O . ILE A 1 340 ? 2.155 2.079 9.598 1.00 97.94 340 ILE A O 1
ATOM 2407 N N . SER A 1 341 ? 4.217 2.499 8.827 1.00 97.69 341 SER A N 1
ATOM 2408 C CA . SER A 1 341 ? 4.635 3.417 9.888 1.00 97.69 341 SER A CA 1
ATOM 2409 C C . SER A 1 341 ? 5.464 4.555 9.301 1.00 97.69 341 SER A C 1
ATOM 2411 O O . SER A 1 341 ? 6.030 4.403 8.224 1.00 97.69 341 SER A O 1
ATOM 2413 N N . GLY A 1 342 ? 5.574 5.683 10.004 1.00 96.69 342 GLY A N 1
ATOM 2414 C CA . GLY A 1 342 ? 6.360 6.828 9.532 1.00 96.69 342 GLY A CA 1
ATOM 2415 C C . GLY A 1 342 ? 5.731 7.599 8.365 1.00 96.69 342 GLY A C 1
ATOM 2416 O O . GLY A 1 342 ? 6.405 8.431 7.758 1.00 96.69 342 GLY A O 1
ATOM 2417 N N . ASN A 1 343 ? 4.457 7.349 8.044 1.00 97.62 343 ASN A N 1
ATOM 2418 C CA . ASN A 1 343 ? 3.738 8.087 7.007 1.00 97.62 343 ASN A CA 1
ATOM 2419 C C . ASN A 1 343 ? 3.363 9.485 7.519 1.00 97.62 343 ASN A C 1
ATOM 2421 O O . ASN A 1 343 ? 2.901 9.643 8.651 1.00 97.62 343 ASN A O 1
ATOM 2425 N N . TYR A 1 344 ? 3.569 10.513 6.697 1.00 95.12 344 TYR A N 1
ATOM 2426 C CA . TYR A 1 344 ? 3.433 11.906 7.100 1.00 95.12 344 TYR A CA 1
ATOM 2427 C C . TYR A 1 344 ? 2.797 12.765 6.008 1.00 95.12 344 TYR A C 1
ATOM 2429 O O . TYR A 1 344 ? 3.352 12.960 4.930 1.00 95.12 344 TYR A O 1
ATOM 2437 N N . HIS A 1 345 ? 1.657 13.358 6.351 1.00 94.25 345 HIS A N 1
ATOM 2438 C CA . HIS A 1 345 ? 1.068 14.495 5.660 1.00 94.25 345 HIS A CA 1
ATOM 2439 C C . HIS A 1 345 ? 0.162 15.242 6.650 1.00 94.25 345 HIS A C 1
ATOM 2441 O O . HIS A 1 345 ? -0.607 14.605 7.362 1.00 94.25 345 HIS A O 1
ATOM 2447 N N . ALA A 1 346 ? 0.214 16.578 6.699 1.00 90.19 346 ALA A N 1
ATOM 2448 C CA . ALA A 1 346 ? -0.454 17.373 7.744 1.00 90.19 346 ALA A CA 1
ATOM 2449 C C . ALA A 1 346 ? -1.986 17.188 7.814 1.00 90.19 346 ALA A C 1
ATOM 2451 O O . ALA A 1 346 ? -2.582 17.299 8.882 1.00 90.19 346 ALA A O 1
ATOM 2452 N N . SER A 1 347 ? -2.616 16.889 6.679 1.00 90.19 347 SER A N 1
ATOM 2453 C CA . SER A 1 347 ? -4.061 16.622 6.578 1.00 90.19 347 SER A CA 1
ATOM 2454 C C . SER A 1 347 ? -4.388 15.157 6.264 1.00 90.19 347 SER A C 1
ATOM 2456 O O . SER A 1 347 ? -5.541 14.844 6.002 1.00 90.19 347 SER A O 1
ATOM 2458 N N . ALA A 1 348 ? -3.379 14.282 6.228 1.00 91.62 348 ALA A N 1
ATOM 2459 C CA . ALA A 1 348 ? -3.527 12.852 5.959 1.00 91.62 348 ALA A CA 1
ATOM 2460 C C . ALA A 1 348 ? -2.504 12.081 6.812 1.00 91.62 348 ALA A C 1
ATOM 2462 O O . ALA A 1 348 ? -2.552 12.174 8.040 1.00 91.62 348 ALA A O 1
ATOM 2463 N N . GLY A 1 349 ? -1.551 11.362 6.210 1.00 95.88 349 GLY A N 1
ATOM 2464 C CA . GLY A 1 349 ? -0.525 10.649 6.972 1.00 95.88 349 GLY A CA 1
ATOM 2465 C C . GLY A 1 349 ? -1.045 9.351 7.563 1.00 95.88 349 GLY A C 1
ATOM 2466 O O . GLY A 1 349 ? -0.595 8.972 8.640 1.00 95.88 349 GLY A O 1
ATOM 2467 N N . HIS A 1 350 ? -2.025 8.710 6.926 1.00 98.00 350 HIS A N 1
ATOM 2468 C CA . HIS A 1 350 ? -2.614 7.474 7.428 1.00 98.00 350 HIS A CA 1
ATOM 2469 C C . HIS A 1 350 ? -1.716 6.276 7.134 1.00 98.00 350 HIS A C 1
ATOM 2471 O O . HIS A 1 350 ? -1.030 6.240 6.110 1.00 98.00 350 HIS A O 1
ATOM 2477 N N . GLY A 1 351 ? -1.740 5.273 8.014 1.00 98.31 351 GLY A N 1
ATOM 2478 C CA . GLY A 1 351 ? -1.111 3.988 7.718 1.00 98.31 351 GLY A CA 1
ATOM 2479 C C . GLY A 1 351 ? -1.847 3.295 6.571 1.00 98.31 351 GLY A C 1
ATOM 2480 O O . GLY A 1 351 ? -1.290 3.099 5.493 1.00 98.31 351 GLY A O 1
ATOM 2481 N N . VAL A 1 352 ? -3.125 2.990 6.785 1.00 98.62 352 VAL A N 1
ATOM 2482 C CA . VAL A 1 352 ? -4.041 2.463 5.767 1.00 98.62 352 VAL A CA 1
ATOM 2483 C C . VAL A 1 352 ? -5.241 3.392 5.634 1.00 98.62 352 VAL A C 1
ATOM 2485 O O . VAL A 1 352 ? -5.860 3.747 6.635 1.00 98.62 352 VAL A O 1
ATOM 2488 N N . TYR A 1 353 ? -5.580 3.751 4.403 1.00 98.38 353 TYR A N 1
ATOM 2489 C CA . TYR A 1 353 ? -6.733 4.571 4.060 1.00 98.38 353 TYR A CA 1
ATOM 2490 C C . TYR A 1 353 ? -7.635 3.824 3.068 1.00 98.38 353 TYR A C 1
ATOM 2492 O O . TYR A 1 353 ? -7.155 3.333 2.046 1.00 98.38 353 TYR A O 1
ATOM 2500 N N . ILE A 1 354 ? -8.925 3.712 3.383 1.00 98.12 354 ILE A N 1
ATOM 2501 C CA . ILE A 1 354 ? -9.940 3.007 2.591 1.00 98.12 354 ILE A CA 1
ATOM 2502 C C . ILE A 1 354 ? -11.040 4.005 2.228 1.00 98.12 354 ILE A C 1
ATOM 2504 O O . ILE A 1 354 ? -11.650 4.578 3.129 1.00 98.12 354 ILE A O 1
ATOM 2508 N N . ASN A 1 355 ? -11.285 4.197 0.928 1.00 96.31 355 ASN A N 1
ATOM 2509 C CA . ASN A 1 355 ? -12.322 5.091 0.413 1.00 96.31 355 ASN A CA 1
ATOM 2510 C C . ASN A 1 355 ? -13.087 4.487 -0.776 1.00 96.31 355 ASN A C 1
ATOM 2512 O O . ASN A 1 355 ? -12.621 4.498 -1.917 1.00 96.31 355 ASN A O 1
ATOM 2516 N N . GLY A 1 356 ? -14.268 3.939 -0.504 1.00 94.94 356 GLY A N 1
ATOM 2517 C CA . GLY A 1 356 ? -15.108 3.243 -1.472 1.00 94.94 356 GLY A CA 1
ATOM 2518 C C . GLY A 1 356 ? -14.554 1.878 -1.889 1.00 94.94 356 GLY A C 1
ATOM 2519 O O . GLY A 1 356 ? -14.756 1.470 -3.032 1.00 94.94 356 GLY A O 1
ATOM 2520 N N . ALA A 1 357 ? -13.813 1.188 -1.016 1.00 96.75 357 ALA A N 1
ATOM 2521 C CA . ALA A 1 357 ? -13.277 -0.154 -1.263 1.00 96.75 357 ALA A CA 1
ATOM 2522 C C . ALA A 1 357 ? -13.827 -1.164 -0.247 1.00 96.75 357 ALA A C 1
ATOM 2524 O O . ALA A 1 357 ? -13.892 -0.882 0.945 1.00 96.75 357 ALA A O 1
ATOM 2525 N N . LYS A 1 358 ? -14.181 -2.367 -0.711 1.00 95.81 358 LYS A N 1
ATOM 2526 C CA . LYS A 1 358 ? -14.982 -3.332 0.065 1.00 95.81 358 LYS A CA 1
ATOM 2527 C C . LYS A 1 358 ? -14.276 -4.653 0.327 1.00 95.81 358 LYS A C 1
ATOM 2529 O O . LYS A 1 358 ? -13.420 -5.076 -0.447 1.00 95.81 358 LYS A O 1
ATOM 2534 N N . ASN A 1 359 ? -14.707 -5.385 1.351 1.00 95.88 359 ASN A N 1
ATOM 2535 C CA . ASN A 1 359 ? -14.153 -6.705 1.679 1.00 95.88 359 ASN A CA 1
ATOM 2536 C C . ASN A 1 359 ? -12.622 -6.673 1.857 1.00 95.88 359 ASN A C 1
ATOM 2538 O O . ASN A 1 359 ? -11.914 -7.591 1.442 1.00 95.88 359 ASN A O 1
ATOM 2542 N N . THR A 1 360 ? -12.089 -5.586 2.416 1.00 95.69 360 THR A N 1
ATOM 2543 C CA . THR A 1 360 ? -10.654 -5.468 2.695 1.00 95.69 360 THR A CA 1
ATOM 2544 C C . THR A 1 360 ? -10.338 -6.193 3.996 1.00 95.69 360 THR A C 1
ATOM 2546 O O . THR A 1 360 ? -11.008 -5.980 5.000 1.00 95.69 360 THR A O 1
ATOM 2549 N N . THR A 1 361 ? -9.306 -7.033 4.007 1.00 95.56 361 THR A N 1
ATOM 2550 C CA . THR A 1 361 ? -8.816 -7.685 5.228 1.00 95.56 361 THR A CA 1
ATOM 2551 C C . THR A 1 361 ? -7.458 -7.116 5.603 1.00 95.56 361 THR A C 1
ATOM 2553 O O . THR A 1 361 ? -6.549 -7.091 4.782 1.00 95.56 361 THR A O 1
ATOM 2556 N N . ILE A 1 362 ? -7.297 -6.675 6.845 1.00 96.06 362 ILE A N 1
ATOM 2557 C CA . ILE A 1 362 ? -6.043 -6.154 7.390 1.00 96.06 362 ILE A CA 1
ATOM 2558 C C . ILE A 1 362 ? -5.674 -7.042 8.565 1.00 96.06 362 ILE A C 1
ATOM 2560 O O . ILE A 1 362 ? -6.310 -6.953 9.607 1.00 96.06 362 ILE A O 1
ATOM 2564 N N . VAL A 1 363 ? -4.667 -7.899 8.440 1.00 93.75 363 VAL A N 1
ATOM 2565 C CA . VAL A 1 363 ? -4.243 -8.821 9.516 1.00 93.75 363 VAL A CA 1
ATOM 2566 C C . VAL A 1 363 ? -2.757 -8.674 9.786 1.00 93.75 363 VAL A C 1
ATOM 2568 O O . VAL A 1 363 ? -2.050 -8.097 8.982 1.00 93.75 363 VAL A O 1
ATOM 2571 N N . LYS A 1 364 ? -2.243 -9.173 10.914 1.00 90.94 364 LYS A N 1
ATOM 2572 C CA . LYS A 1 364 ? -0.795 -9.314 11.191 1.00 90.94 364 LYS A CA 1
ATOM 2573 C C . LYS A 1 364 ? 0.090 -8.091 10.865 1.00 90.94 364 LYS A C 1
ATOM 2575 O O . LYS A 1 364 ? 1.283 -8.251 10.626 1.00 90.94 364 LYS A O 1
ATOM 2580 N N . SER A 1 365 ? -0.442 -6.876 10.887 1.00 95.44 365 SER A N 1
ATOM 2581 C CA . SER A 1 365 ? 0.294 -5.661 10.524 1.00 95.44 365 SER A CA 1
ATOM 2582 C C . SER A 1 365 ? 0.764 -4.910 11.771 1.00 95.44 365 SER A C 1
ATOM 2584 O O . SER A 1 365 ? 0.134 -4.987 12.827 1.00 95.44 365 SER A O 1
ATOM 2586 N N . ILE A 1 366 ? 1.878 -4.187 11.658 1.00 97.25 366 ILE A N 1
ATOM 2587 C CA . ILE A 1 366 ? 2.320 -3.186 12.636 1.00 97.25 366 ILE A CA 1
ATOM 2588 C C . ILE A 1 366 ? 2.084 -1.810 12.019 1.00 97.25 366 ILE A C 1
ATOM 2590 O O . ILE A 1 366 ? 2.630 -1.518 10.961 1.00 97.25 366 ILE A O 1
ATOM 2594 N N . ILE A 1 367 ? 1.273 -0.974 12.661 1.00 98.31 367 ILE A N 1
ATOM 2595 C CA . ILE A 1 367 ? 0.816 0.306 12.117 1.00 98.31 367 ILE A CA 1
ATOM 2596 C C . ILE A 1 367 ? 1.048 1.416 13.149 1.00 98.31 367 ILE A C 1
ATOM 2598 O O . ILE A 1 367 ? 0.324 1.499 14.144 1.00 98.31 367 ILE A O 1
ATOM 2602 N N . GLY A 1 368 ? 2.058 2.259 12.899 1.00 97.56 368 GLY A N 1
ATOM 2603 C CA . GLY A 1 368 ? 2.456 3.401 13.745 1.00 97.56 368 GLY A CA 1
ATOM 2604 C C . GLY A 1 368 ? 3.573 3.115 14.766 1.00 97.56 368 GLY A C 1
ATOM 2605 O O . GLY A 1 368 ? 3.957 3.988 15.550 1.00 97.56 368 GLY A O 1
ATOM 2606 N N . ALA A 1 369 ? 4.135 1.904 14.740 1.00 97.06 369 ALA A N 1
ATOM 2607 C CA . ALA A 1 369 ? 5.267 1.480 15.564 1.00 97.06 369 ALA A CA 1
ATOM 2608 C C . ALA A 1 369 ? 6.415 0.928 14.702 1.00 97.06 369 ALA A C 1
ATOM 2610 O O . ALA A 1 369 ? 6.231 0.621 13.520 1.00 97.06 369 ALA A O 1
ATOM 2611 N N . LYS A 1 370 ? 7.606 0.798 15.292 1.00 96.75 370 LYS A N 1
ATOM 2612 C CA . LYS A 1 370 ? 8.747 0.098 14.682 1.00 96.75 370 LYS A CA 1
ATOM 2613 C C . LYS A 1 370 ? 8.465 -1.397 14.541 1.00 96.75 370 LYS A C 1
ATOM 2615 O O . LYS A 1 370 ? 7.533 -1.920 15.150 1.00 96.75 370 LYS A O 1
ATOM 2620 N N . SER A 1 371 ? 9.293 -2.109 13.778 1.00 94.94 371 SER A N 1
ATOM 2621 C CA . SER A 1 371 ? 9.136 -3.551 13.554 1.00 94.94 371 SER A CA 1
ATOM 2622 C C . SER A 1 371 ? 9.266 -4.403 14.826 1.00 94.94 371 SER A C 1
ATOM 2624 O O . SER A 1 371 ? 8.741 -5.515 14.864 1.00 94.94 371 SER A O 1
ATOM 2626 N N . ASP A 1 372 ? 9.887 -3.871 15.887 1.00 94.81 372 ASP A N 1
ATOM 2627 C CA . ASP A 1 372 ? 9.900 -4.474 17.229 1.00 94.81 372 ASP A CA 1
ATOM 2628 C C . ASP A 1 372 ? 8.529 -4.433 17.940 1.00 94.81 372 ASP A C 1
ATOM 2630 O O . ASP A 1 372 ? 8.269 -5.199 18.872 1.00 94.81 372 ASP A O 1
ATOM 2634 N N . GLY A 1 373 ? 7.631 -3.555 17.491 1.00 95.56 373 GLY A N 1
ATOM 2635 C CA . GLY A 1 373 ? 6.315 -3.321 18.069 1.00 95.56 373 GLY A CA 1
ATOM 2636 C C . GLY A 1 373 ? 6.318 -2.719 19.478 1.00 95.56 373 GLY A C 1
ATOM 2637 O O . GLY A 1 373 ? 5.275 -2.718 20.125 1.00 95.56 373 GLY A O 1
ATOM 2638 N N . ALA A 1 374 ? 7.455 -2.221 19.960 1.00 96.25 374 ALA A N 1
ATOM 2639 C CA . ALA A 1 374 ? 7.617 -1.619 21.284 1.00 96.25 374 ALA A CA 1
ATOM 2640 C C . ALA A 1 374 ? 8.008 -0.136 21.217 1.00 96.25 374 ALA A C 1
ATOM 2642 O O . ALA A 1 374 ? 7.767 0.612 22.163 1.00 96.25 374 ALA A O 1
ATOM 2643 N N . ASN A 1 375 ? 8.592 0.304 20.101 1.00 96.12 375 ASN A N 1
ATOM 2644 C CA . ASN A 1 375 ? 9.058 1.672 19.918 1.00 96.12 375 ASN A CA 1
ATOM 2645 C C . ASN A 1 375 ? 8.206 2.444 18.905 1.00 96.12 375 ASN A C 1
ATOM 2647 O O . ASN A 1 375 ? 7.707 1.892 17.925 1.00 96.12 375 ASN A O 1
ATOM 2651 N N . LEU A 1 376 ? 8.076 3.755 19.126 1.00 95.75 376 LEU A N 1
ATOM 2652 C CA . LEU A 1 376 ? 7.297 4.642 18.261 1.00 95.75 376 LEU A CA 1
ATOM 2653 C C . LEU A 1 376 ? 7.944 4.809 16.881 1.00 95.75 376 LEU A C 1
ATOM 2655 O O . LEU A 1 376 ? 9.156 5.016 16.760 1.00 95.75 376 LEU A O 1
ATOM 2659 N N . LEU A 1 377 ? 7.096 4.788 15.855 1.00 96.06 377 LEU A N 1
ATOM 2660 C CA . LEU A 1 377 ? 7.392 5.249 14.504 1.00 96.06 377 LEU A CA 1
ATOM 2661 C C . LEU A 1 377 ? 6.088 5.772 13.902 1.00 96.06 377 LEU A C 1
ATOM 2663 O O . LEU A 1 377 ? 5.421 5.117 13.104 1.00 96.06 377 LEU A O 1
ATOM 2667 N N . GLU A 1 378 ? 5.688 6.931 14.407 1.00 95.94 378 GLU A N 1
ATOM 2668 C CA . GLU A 1 378 ? 4.318 7.418 14.308 1.00 95.94 378 GLU A CA 1
ATOM 2669 C C . GLU A 1 378 ? 3.896 7.632 12.845 1.00 95.94 378 GLU A C 1
ATOM 2671 O O . GLU A 1 378 ? 4.644 8.197 12.044 1.00 95.94 378 GLU A O 1
ATOM 2676 N N . ASN A 1 379 ? 2.676 7.217 12.502 1.00 97.88 379 ASN A N 1
ATOM 2677 C CA . ASN A 1 379 ? 1.966 7.821 11.379 1.00 97.88 379 ASN A CA 1
ATOM 2678 C C . ASN A 1 379 ? 1.363 9.147 11.857 1.00 97.88 379 ASN A C 1
ATOM 2680 O O . ASN A 1 379 ? 0.830 9.214 12.968 1.00 97.88 379 ASN A O 1
ATOM 2684 N N . TYR A 1 380 ? 1.438 10.200 11.042 1.00 97.12 380 TYR A N 1
ATOM 2685 C CA . TYR A 1 380 ? 0.924 11.519 11.425 1.00 97.12 380 TYR A CA 1
ATOM 2686 C C . TYR A 1 380 ? -0.607 11.534 11.587 1.00 97.12 380 TYR A C 1
ATOM 2688 O O . TYR A 1 380 ? -1.140 12.231 12.455 1.00 97.12 380 TYR A O 1
ATOM 2696 N N . GLY A 1 381 ? -1.303 10.755 10.761 1.00 97.25 381 GLY A N 1
ATOM 2697 C CA . GLY A 1 381 ? -2.746 10.561 10.799 1.00 97.25 381 GLY A CA 1
ATOM 2698 C C . GLY A 1 381 ? -3.162 9.385 11.682 1.00 97.25 381 GLY A C 1
ATOM 2699 O O . GLY A 1 381 ? -2.472 8.996 12.625 1.00 97.25 381 GLY A O 1
ATOM 2700 N N . SER A 1 382 ? -4.335 8.819 11.392 1.00 98.56 382 SER A N 1
ATOM 2701 C CA . SER A 1 382 ? -4.792 7.569 12.017 1.00 98.56 382 SER A CA 1
ATOM 2702 C C . SER A 1 382 ? -4.017 6.352 11.509 1.00 98.56 382 SER A C 1
ATOM 2704 O O . SER A 1 382 ? -3.546 6.350 10.372 1.00 98.56 382 SER A O 1
ATOM 2706 N N . GLY A 1 383 ? -3.957 5.290 12.314 1.00 98.62 383 GLY A N 1
ATOM 2707 C CA . GLY A 1 383 ? -3.398 4.014 11.870 1.00 98.62 383 GLY A CA 1
ATOM 2708 C C . GLY A 1 383 ? -4.189 3.438 10.696 1.00 98.62 383 GLY A C 1
ATOM 2709 O O . GLY A 1 383 ? -3.639 3.241 9.614 1.00 98.62 383 GLY A O 1
ATOM 2710 N N . ILE A 1 384 ? -5.493 3.242 10.895 1.00 98.75 384 ILE A N 1
ATOM 2711 C CA . ILE A 1 384 ? -6.445 2.842 9.851 1.00 98.75 384 ILE A CA 1
ATOM 2712 C C . ILE A 1 384 ? -7.552 3.894 9.769 1.00 98.75 384 ILE A C 1
ATOM 2714 O O . ILE A 1 384 ? -8.102 4.298 10.796 1.00 98.75 384 ILE A O 1
ATOM 2718 N N . TYR A 1 385 ? -7.864 4.348 8.560 1.00 98.50 385 TYR A N 1
ATOM 2719 C CA . TYR A 1 385 ? -8.906 5.329 8.278 1.00 98.50 385 TYR A CA 1
ATOM 2720 C C . TYR A 1 385 ? -9.826 4.794 7.178 1.00 98.50 385 TYR A C 1
ATOM 2722 O O . TYR A 1 385 ? -9.361 4.486 6.085 1.00 98.50 385 TYR A O 1
ATOM 2730 N N . ILE A 1 386 ? -11.113 4.665 7.479 1.00 97.81 386 ILE A N 1
ATOM 2731 C CA . ILE A 1 386 ? -12.147 4.168 6.570 1.00 97.81 386 ILE A CA 1
ATOM 2732 C C . ILE A 1 386 ? -13.163 5.289 6.379 1.00 97.81 386 ILE A C 1
ATOM 2734 O O . ILE A 1 386 ? -13.688 5.794 7.371 1.00 97.81 386 ILE A O 1
ATOM 2738 N N . GLU A 1 387 ? -13.416 5.683 5.134 1.00 94.94 387 GLU A N 1
ATOM 2739 C CA . GLU A 1 387 ? -14.465 6.642 4.781 1.00 94.94 387 GLU A CA 1
ATOM 2740 C C . GLU A 1 387 ? -15.139 6.344 3.446 1.00 94.94 387 GLU A C 1
ATOM 2742 O O . GLU A 1 387 ? -14.682 5.486 2.699 1.00 94.94 387 GLU A O 1
ATOM 2747 N N . GLY A 1 388 ? -16.208 7.075 3.135 1.00 88.12 388 GLY A N 1
ATOM 2748 C CA . GLY A 1 388 ? -16.861 7.041 1.831 1.00 88.12 388 GLY A CA 1
ATOM 2749 C C . GLY A 1 388 ? -17.819 5.865 1.640 1.00 88.12 388 GLY A C 1
ATOM 2750 O O . GLY A 1 388 ? -17.584 4.747 2.105 1.00 88.12 388 GLY A O 1
ATOM 2751 N N . ASP A 1 389 ? -18.899 6.133 0.908 1.00 82.81 389 ASP A N 1
ATOM 2752 C CA . ASP A 1 389 ? -19.920 5.139 0.585 1.00 82.81 389 ASP A CA 1
ATOM 2753 C C . ASP A 1 389 ? -19.304 3.923 -0.129 1.00 82.81 389 ASP A C 1
ATOM 2755 O O . ASP A 1 389 ? -18.544 4.052 -1.095 1.00 82.81 389 ASP A O 1
ATOM 2759 N N . GLY A 1 390 ? -19.660 2.719 0.326 1.00 86.94 390 GLY A N 1
ATOM 2760 C CA . GLY A 1 390 ? -19.166 1.459 -0.233 1.00 86.94 390 GLY A CA 1
ATOM 2761 C C . GLY A 1 390 ? -17.853 0.955 0.372 1.00 86.94 390 GLY A C 1
ATOM 2762 O O . GLY A 1 390 ? -17.309 -0.036 -0.125 1.00 86.94 390 GLY A O 1
ATOM 2763 N N . SER A 1 391 ? -17.348 1.593 1.434 1.00 94.25 391 SER A N 1
ATOM 2764 C CA . SER A 1 391 ? -16.233 1.099 2.258 1.00 94.25 391 SER A CA 1
ATOM 2765 C C . SER A 1 391 ? -16.644 -0.010 3.238 1.00 94.25 391 SER A C 1
ATOM 2767 O O . SER A 1 391 ? -16.319 0.023 4.428 1.00 94.25 391 SER A O 1
ATOM 2769 N N . ASP A 1 392 ? -17.370 -1.004 2.731 1.00 94.44 392 ASP A N 1
ATOM 2770 C CA . ASP A 1 392 ? -18.076 -1.985 3.553 1.00 94.44 392 ASP A CA 1
ATOM 2771 C C . ASP A 1 392 ? -17.294 -3.294 3.720 1.00 94.44 392 ASP A C 1
ATOM 2773 O O . ASP A 1 392 ? -16.356 -3.607 2.976 1.00 94.44 392 ASP A O 1
ATOM 2777 N N . ASP A 1 393 ? -17.715 -4.102 4.692 1.00 95.81 393 ASP A N 1
ATOM 2778 C CA . ASP A 1 393 ? -17.210 -5.461 4.922 1.00 95.81 393 ASP A CA 1
ATOM 2779 C C . ASP A 1 393 ? -15.699 -5.516 5.228 1.00 95.81 393 ASP A C 1
ATOM 2781 O O . ASP A 1 393 ? -15.022 -6.506 4.936 1.00 95.81 393 ASP A O 1
ATOM 2785 N N . THR A 1 394 ? -15.134 -4.450 5.800 1.00 96.00 394 THR A N 1
ATOM 2786 C CA . THR A 1 394 ? -13.715 -4.433 6.177 1.00 96.00 394 THR A CA 1
ATOM 2787 C C . THR A 1 394 ? -13.477 -5.269 7.435 1.00 96.00 394 THR A C 1
ATOM 2789 O O . THR A 1 394 ? -14.154 -5.108 8.449 1.00 96.00 394 THR A O 1
ATOM 2792 N N . VAL A 1 395 ? -12.468 -6.138 7.406 1.00 95.69 395 VAL A N 1
ATOM 2793 C CA . VAL A 1 395 ? -12.033 -6.943 8.553 1.00 95.69 395 VAL A CA 1
ATOM 2794 C C . VAL A 1 395 ? -10.660 -6.465 9.015 1.00 95.69 395 VAL A C 1
ATOM 2796 O O . VAL A 1 395 ? -9.682 -6.530 8.277 1.00 95.69 395 VAL A O 1
ATOM 2799 N N . ILE A 1 396 ? -10.576 -5.987 10.253 1.00 96.31 396 ILE A N 1
ATOM 2800 C CA . ILE A 1 396 ? -9.351 -5.529 10.906 1.00 96.31 396 ILE A CA 1
ATOM 2801 C C . ILE A 1 396 ? -8.982 -6.536 11.992 1.00 96.31 396 ILE A C 1
ATOM 2803 O O . ILE A 1 396 ? -9.588 -6.592 13.060 1.00 96.31 396 ILE A O 1
ATOM 2807 N N . GLY A 1 397 ? -7.947 -7.312 11.720 1.00 91.81 397 GLY A N 1
ATOM 2808 C CA . GLY A 1 397 ? -7.518 -8.474 12.479 1.00 91.81 397 GLY A CA 1
ATOM 2809 C C . GLY A 1 397 ? -8.140 -9.744 11.907 1.00 91.81 397 GLY A C 1
ATOM 2810 O O . GLY A 1 397 ? -8.620 -9.730 10.778 1.00 91.81 397 GLY A O 1
ATOM 2811 N N . GLY A 1 398 ? -8.073 -10.867 12.621 1.00 77.31 398 GLY A N 1
ATOM 2812 C CA . GLY A 1 398 ? -8.521 -12.155 12.074 1.00 77.31 398 GLY A CA 1
ATOM 2813 C C . GLY A 1 398 ? -9.642 -12.801 12.869 1.00 77.31 398 GLY A C 1
ATOM 2814 O O . GLY A 1 398 ? -9.737 -12.623 14.081 1.00 77.31 398 GLY A O 1
ATOM 2815 N N . ASP A 1 399 ? -10.464 -13.570 12.162 1.00 64.44 399 ASP A N 1
ATOM 2816 C CA . ASP A 1 399 ? -11.596 -14.355 12.666 1.00 64.44 399 ASP A CA 1
ATOM 2817 C C . ASP A 1 399 ? -11.366 -15.877 12.585 1.00 64.44 399 ASP A C 1
ATOM 2819 O O . ASP A 1 399 ? -12.209 -16.664 13.019 1.00 64.44 399 ASP A O 1
ATOM 2823 N N . THR A 1 400 ? -10.214 -16.309 12.062 1.00 65.25 400 THR A N 1
ATOM 2824 C CA . THR A 1 400 ? -9.836 -17.717 11.895 1.00 65.25 400 THR A CA 1
ATOM 2825 C C . THR A 1 400 ? -8.383 -17.948 12.350 1.00 65.25 400 THR A C 1
ATOM 2827 O O . THR A 1 400 ? -7.502 -17.145 12.074 1.00 65.25 400 THR A O 1
ATOM 2830 N N . GLY A 1 401 ? -8.098 -19.043 13.074 1.00 59.62 401 GLY A N 1
ATOM 2831 C CA . GLY A 1 401 ? -6.729 -19.446 13.472 1.00 59.62 401 GLY A CA 1
ATOM 2832 C C . GLY A 1 401 ? -6.090 -18.715 14.677 1.00 59.62 401 GLY A C 1
ATOM 2833 O O . GLY A 1 401 ? -6.726 -17.917 15.355 1.00 59.62 401 GLY A O 1
ATOM 2834 N N . VAL A 1 402 ? -4.817 -19.021 14.987 1.00 54.47 402 VAL A N 1
ATOM 2835 C CA . VAL A 1 402 ? -4.037 -18.380 16.075 1.00 54.47 402 VAL A CA 1
ATOM 2836 C C . VAL A 1 402 ? -3.370 -17.067 15.619 1.00 54.47 402 VAL A C 1
ATOM 2838 O O . VAL A 1 402 ? -2.709 -17.028 14.585 1.00 54.47 402 VAL A O 1
ATOM 2841 N N . SER A 1 403 ? -3.509 -16.007 16.430 1.00 67.12 403 SER A N 1
ATOM 2842 C CA . SER A 1 403 ? -2.787 -14.714 16.379 1.00 67.12 403 SER A CA 1
ATOM 2843 C C . SER A 1 403 ? -2.686 -14.040 14.995 1.00 67.12 403 SER A C 1
ATOM 2845 O O . SER A 1 403 ? -1.609 -13.907 14.410 1.00 67.12 403 SER A O 1
ATOM 2847 N N . MET A 1 404 ? -3.824 -13.572 14.473 1.00 81.94 404 MET A N 1
ATOM 2848 C CA . MET A 1 404 ? -3.901 -12.736 13.259 1.00 81.94 404 MET A CA 1
ATOM 2849 C C . MET A 1 404 ? -4.078 -11.233 13.545 1.00 81.94 404 MET A C 1
ATOM 2851 O O . MET A 1 404 ? -4.264 -10.440 12.624 1.00 81.94 404 MET A O 1
ATOM 2855 N N . GLY A 1 405 ? -4.007 -10.835 14.815 1.00 90.56 405 GLY A N 1
ATOM 2856 C CA . GLY A 1 405 ? -4.185 -9.456 15.260 1.00 90.56 405 GLY A CA 1
ATOM 2857 C C . GLY A 1 405 ? -3.164 -8.473 14.697 1.00 90.56 405 GLY A C 1
ATOM 2858 O O . GLY A 1 405 ? -2.001 -8.821 14.468 1.00 90.56 405 GLY A O 1
ATOM 2859 N N . ASN A 1 406 ? -3.595 -7.226 14.527 1.00 96.00 406 ASN A N 1
ATOM 2860 C CA . ASN A 1 406 ? -2.707 -6.112 14.223 1.00 96.00 406 ASN A CA 1
ATOM 2861 C C . ASN A 1 406 ? -2.216 -5.433 15.504 1.00 96.00 406 ASN A C 1
ATOM 2863 O O . ASN A 1 406 ? -2.896 -5.440 16.531 1.00 96.00 406 ASN A O 1
ATOM 2867 N N . LEU A 1 407 ? -1.056 -4.790 15.405 1.00 97.19 407 LEU A N 1
ATOM 2868 C CA . LEU A 1 407 ? -0.584 -3.785 16.347 1.00 97.19 407 LEU A CA 1
ATOM 2869 C C . LEU A 1 407 ? -0.851 -2.402 15.739 1.00 97.19 407 LEU A C 1
ATOM 2871 O O . LEU A 1 407 ? -0.226 -2.051 14.743 1.00 97.19 407 LEU A O 1
ATOM 2875 N N . ILE A 1 408 ? -1.773 -1.633 16.315 1.00 98.69 408 ILE A N 1
ATOM 2876 C CA . ILE A 1 408 ? -2.232 -0.333 15.802 1.00 98.69 408 ILE A CA 1
ATOM 2877 C C . ILE A 1 408 ? -2.020 0.716 16.896 1.00 98.69 408 ILE A C 1
ATOM 2879 O O . ILE A 1 408 ? -2.904 1.012 17.705 1.00 98.69 408 ILE A O 1
ATOM 2883 N N . SER A 1 409 ? -0.807 1.250 16.949 1.00 98.44 409 SER A N 1
ATOM 2884 C CA . SER A 1 409 ? -0.287 1.963 18.116 1.00 98.44 409 SER A CA 1
ATOM 2885 C C . SER A 1 409 ? 0.676 3.062 17.693 1.00 98.44 409 SER A C 1
ATOM 2887 O O . SER A 1 409 ? 1.227 3.013 16.601 1.00 98.44 409 SER A O 1
ATOM 2889 N N . GLY A 1 410 ? 0.890 4.059 18.550 1.00 97.56 410 GLY A N 1
ATOM 2890 C CA . GLY A 1 410 ? 1.818 5.156 18.270 1.00 97.56 410 GLY A CA 1
ATOM 2891 C C . GLY A 1 410 ? 1.372 6.134 17.180 1.00 97.56 410 GLY A C 1
ATOM 2892 O O . GLY A 1 410 ? 2.159 6.983 16.783 1.00 97.56 410 GLY A O 1
ATOM 2893 N N . ASN A 1 411 ? 0.137 6.058 16.680 1.00 98.44 411 ASN A N 1
ATOM 2894 C CA . ASN A 1 411 ? -0.343 6.981 15.649 1.00 98.44 411 ASN A CA 1
ATOM 2895 C C . ASN A 1 411 ? -0.684 8.352 16.262 1.00 98.44 411 ASN A C 1
ATOM 2897 O O . ASN A 1 411 ? -1.250 8.436 17.357 1.00 98.44 411 ASN A O 1
ATOM 2901 N N . ASN A 1 412 ? -0.374 9.440 15.553 1.00 97.94 412 ASN A N 1
ATOM 2902 C CA . ASN A 1 412 ? -0.666 10.800 16.013 1.00 97.94 412 ASN A CA 1
ATOM 2903 C C . ASN A 1 412 ? -2.162 11.176 15.870 1.00 97.94 412 ASN A C 1
ATOM 2905 O O . ASN A 1 412 ? -2.647 12.117 16.499 1.00 97.94 412 ASN A O 1
ATOM 2909 N N . GLY A 1 413 ? -2.927 10.385 15.113 1.00 97.94 413 GLY A N 1
ATOM 2910 C CA . GLY A 1 413 ? -4.388 10.397 15.069 1.00 97.94 413 GLY A CA 1
ATOM 2911 C C . GLY A 1 413 ? -5.050 9.330 15.953 1.00 97.94 413 GLY A C 1
ATOM 2912 O O . GLY A 1 413 ? -4.673 9.108 17.106 1.00 97.94 413 GLY A O 1
ATOM 2913 N N . TYR A 1 414 ? -6.100 8.712 15.406 1.00 98.75 414 TYR A N 1
ATOM 2914 C CA . TYR A 1 414 ? -6.817 7.587 16.013 1.00 98.75 414 TYR A CA 1
ATOM 2915 C C . TYR A 1 414 ? -6.081 6.269 15.743 1.00 98.75 414 TYR A C 1
ATOM 2917 O O . TYR A 1 414 ? -5.314 6.177 14.784 1.00 98.75 414 TYR A O 1
ATOM 2925 N N . GLY A 1 415 ? -6.338 5.227 16.534 1.00 98.81 415 GLY A N 1
ATOM 2926 C CA . GLY A 1 415 ? -5.924 3.879 16.136 1.00 98.81 415 GLY A CA 1
ATOM 2927 C C . GLY A 1 415 ? -6.665 3.459 14.863 1.00 98.81 415 GLY A C 1
ATOM 2928 O O . GLY A 1 415 ? -6.070 3.319 13.794 1.00 98.81 415 GLY A O 1
ATOM 2929 N N . ILE A 1 416 ? -7.988 3.352 14.978 1.00 98.88 416 ILE A N 1
ATOM 2930 C CA . ILE A 1 416 ? -8.921 3.056 13.888 1.00 98.88 416 ILE A CA 1
ATOM 2931 C C . ILE A 1 416 ? -9.986 4.158 13.846 1.00 98.88 416 ILE A C 1
ATOM 2933 O O . ILE A 1 416 ? -10.600 4.466 14.868 1.00 98.88 416 ILE A O 1
ATOM 2937 N N . TYR A 1 417 ? -10.213 4.744 12.675 1.00 98.56 417 TYR A N 1
ATOM 2938 C CA . TYR A 1 417 ? -11.267 5.726 12.425 1.00 98.56 417 TYR A CA 1
ATOM 2939 C C . TYR A 1 417 ? -12.181 5.233 11.304 1.00 98.56 417 TYR A C 1
ATOM 2941 O O . TYR A 1 417 ? -11.686 4.892 10.234 1.00 98.56 417 TYR A O 1
ATOM 2949 N N . ILE A 1 418 ? -13.488 5.195 11.555 1.00 97.88 418 ILE A N 1
ATOM 2950 C CA . ILE A 1 418 ? -14.513 4.720 10.623 1.00 97.88 418 ILE A CA 1
ATOM 2951 C C . ILE A 1 418 ? -15.571 5.814 10.483 1.00 97.88 418 ILE A C 1
ATOM 2953 O O . ILE A 1 418 ? -16.280 6.121 11.443 1.00 97.88 418 ILE A O 1
ATOM 2957 N N . SER A 1 419 ? -15.655 6.391 9.290 1.00 94.69 419 SER A N 1
ATOM 2958 C CA . SER A 1 419 ? -16.726 7.263 8.813 1.00 94.69 419 SER A CA 1
ATOM 2959 C C . SER A 1 419 ? -17.484 6.481 7.747 1.00 94.69 419 SER A C 1
ATOM 2961 O O . SER A 1 419 ? -16.855 5.960 6.843 1.00 94.69 419 SER A O 1
ATOM 2963 N N . ASP A 1 420 ? -18.800 6.340 7.845 1.00 88.56 420 ASP A N 1
ATOM 2964 C CA . ASP A 1 420 ? -19.659 5.822 6.755 1.00 88.56 420 ASP A CA 1
ATOM 2965 C C . ASP A 1 420 ? -19.464 4.358 6.285 1.00 88.56 420 ASP A C 1
ATOM 2967 O O . ASP A 1 420 ? -20.315 3.854 5.564 1.00 88.56 420 ASP A O 1
ATOM 2971 N N . GLY A 1 421 ? -18.410 3.646 6.704 1.00 89.31 421 GLY A N 1
ATOM 2972 C CA . GLY A 1 421 ? -18.196 2.235 6.355 1.00 89.31 421 GLY A CA 1
ATOM 2973 C C . GLY A 1 421 ? -19.053 1.273 7.184 1.00 89.31 421 GLY A C 1
ATOM 2974 O O . GLY A 1 421 ? -18.952 1.257 8.418 1.00 89.31 421 GLY A O 1
ATOM 2975 N N . ASP A 1 422 ? -19.844 0.429 6.521 1.00 93.50 422 ASP A N 1
ATOM 2976 C CA . ASP A 1 422 ? -20.738 -0.526 7.176 1.00 93.50 422 ASP A CA 1
ATOM 2977 C C . ASP A 1 422 ? -20.089 -1.908 7.368 1.00 93.50 422 ASP A C 1
ATOM 2979 O O . ASP A 1 422 ? -19.150 -2.313 6.679 1.00 93.50 422 ASP A O 1
ATOM 2983 N N . ASN A 1 423 ? -20.601 -2.669 8.342 1.00 94.81 423 ASN A N 1
ATOM 2984 C CA . ASN A 1 423 ? -20.204 -4.061 8.604 1.00 94.81 423 ASN A CA 1
ATOM 2985 C C . ASN A 1 423 ? -18.687 -4.250 8.836 1.00 94.81 423 ASN A C 1
ATOM 2987 O O . ASN A 1 423 ? -18.109 -5.291 8.507 1.00 94.81 423 ASN A O 1
ATOM 2991 N N . THR A 1 424 ? -18.026 -3.245 9.423 1.00 96.00 424 THR A N 1
ATOM 2992 C CA . THR A 1 424 ? -16.610 -3.354 9.788 1.00 96.00 424 THR A CA 1
ATOM 2993 C C . THR A 1 424 ? -16.436 -4.246 11.015 1.00 96.00 424 THR A C 1
ATOM 2995 O O . THR A 1 424 ? -17.126 -4.109 12.025 1.00 96.00 424 THR A O 1
ATOM 2998 N N . LYS A 1 425 ? -15.470 -5.158 10.959 1.00 95.75 425 LYS A N 1
ATOM 2999 C CA . LYS A 1 425 ? -15.180 -6.143 12.004 1.00 95.75 425 LYS A CA 1
ATOM 3000 C C . LYS A 1 425 ? -13.790 -5.910 12.576 1.00 95.75 425 LYS A C 1
ATOM 3002 O O . LYS A 1 425 ? -12.823 -5.904 11.827 1.00 95.75 425 LYS A O 1
ATOM 3007 N N . ILE A 1 426 ? -13.665 -5.741 13.890 1.00 97.06 426 ILE A N 1
ATOM 3008 C CA . ILE A 1 426 ? -12.387 -5.446 14.559 1.00 97.06 426 ILE A CA 1
ATOM 3009 C C . ILE A 1 426 ? -12.084 -6.558 15.564 1.00 97.06 426 ILE A C 1
ATOM 3011 O O . ILE A 1 426 ? -12.705 -6.610 16.626 1.00 97.06 426 ILE A O 1
ATOM 3015 N N . TYR A 1 427 ? -11.136 -7.443 15.252 1.00 92.69 427 TYR A N 1
ATOM 3016 C CA . TYR A 1 427 ? -10.879 -8.691 15.981 1.00 92.69 427 TYR A CA 1
ATOM 3017 C C . TYR A 1 427 ? -9.414 -8.874 16.396 1.00 92.69 427 TYR A C 1
ATOM 3019 O O . TYR A 1 427 ? -8.505 -8.817 15.577 1.00 92.69 427 TYR A O 1
ATOM 3027 N N . GLY A 1 428 ? -9.168 -9.198 17.664 1.00 92.62 428 GLY A N 1
ATOM 3028 C CA . GLY A 1 428 ? -7.861 -9.670 18.129 1.00 92.62 428 GLY A CA 1
ATOM 3029 C C . GLY A 1 428 ? -6.720 -8.653 18.049 1.00 92.62 428 GLY A C 1
ATOM 3030 O O . GLY A 1 428 ? -5.566 -9.065 18.012 1.00 92.62 428 GLY A O 1
ATOM 3031 N N . ASN A 1 429 ? -7.003 -7.352 17.977 1.00 96.56 429 ASN A N 1
ATOM 3032 C CA . ASN A 1 429 ? -5.986 -6.315 17.787 1.00 96.56 429 ASN A CA 1
ATOM 3033 C C . ASN A 1 429 ? -5.425 -5.779 19.112 1.00 96.56 429 ASN A C 1
ATOM 3035 O O . ASN A 1 429 ? -6.126 -5.713 20.123 1.00 96.56 429 ASN A O 1
ATOM 3039 N N . HIS A 1 430 ? -4.181 -5.307 19.071 1.00 97.50 430 HIS A N 1
ATOM 3040 C CA . HIS A 1 430 ? -3.554 -4.480 20.100 1.00 97.50 430 HIS A CA 1
ATOM 3041 C C . HIS A 1 430 ? -3.577 -3.019 19.646 1.00 97.50 430 HIS A C 1
ATOM 3043 O O . HIS A 1 430 ? -2.945 -2.673 18.651 1.00 97.50 430 HIS A O 1
ATOM 3049 N N . ILE A 1 431 ? -4.327 -2.169 20.350 1.00 98.75 431 ILE A N 1
ATOM 3050 C CA . ILE A 1 431 ? -4.593 -0.779 19.967 1.00 98.75 431 ILE A CA 1
ATOM 3051 C C . ILE A 1 431 ? -4.197 0.163 21.108 1.00 98.75 431 ILE A C 1
ATOM 3053 O O . ILE A 1 431 ? -4.872 0.208 22.140 1.00 98.75 431 ILE A O 1
ATOM 3057 N N . GLY A 1 432 ? -3.121 0.928 20.905 1.00 98.56 432 GLY A N 1
ATOM 3058 C CA . GLY A 1 432 ? -2.565 1.882 21.879 1.00 98.56 432 GLY A CA 1
ATOM 3059 C C . GLY A 1 432 ? -1.611 1.268 22.917 1.00 98.56 432 GLY A C 1
ATOM 3060 O O . GLY A 1 432 ? -1.138 1.958 23.824 1.00 98.56 432 GLY A O 1
ATOM 3061 N N . VAL A 1 433 ? -1.290 -0.015 22.760 1.00 98.12 433 VAL A N 1
ATOM 3062 C CA . VAL A 1 433 ? -0.313 -0.775 23.556 1.00 98.12 433 VAL A CA 1
ATOM 3063 C C . VAL A 1 433 ? 0.771 -1.364 22.654 1.00 98.12 433 VAL A C 1
ATOM 3065 O O . VAL A 1 433 ? 0.622 -1.346 21.437 1.00 98.12 433 VAL A O 1
ATOM 3068 N N . ASP A 1 434 ? 1.871 -1.846 23.218 1.00 97.19 434 ASP A N 1
ATOM 3069 C CA . ASP A 1 434 ? 2.953 -2.510 22.488 1.00 97.19 434 ASP A CA 1
ATOM 3070 C C . ASP A 1 434 ? 2.575 -3.924 22.000 1.00 97.19 434 ASP A C 1
ATOM 3072 O O . ASP A 1 434 ? 1.464 -4.416 22.202 1.00 97.19 434 ASP A O 1
ATOM 3076 N N . SER A 1 435 ? 3.523 -4.606 21.357 1.00 94.75 435 SER A N 1
ATOM 3077 C CA . SER A 1 435 ? 3.365 -5.975 20.854 1.00 94.75 435 SER A CA 1
ATOM 3078 C C . SER A 1 435 ? 3.120 -7.029 21.941 1.00 94.75 435 SER A C 1
ATOM 3080 O O . SER A 1 435 ? 2.591 -8.094 21.622 1.00 94.75 435 SER A O 1
ATOM 3082 N N . SER A 1 436 ? 3.470 -6.751 23.204 1.00 94.75 436 SER A N 1
ATOM 3083 C CA . SER A 1 436 ? 3.107 -7.601 24.348 1.00 94.75 436 SER A CA 1
ATOM 3084 C C . SER A 1 436 ? 1.650 -7.407 24.781 1.00 94.75 436 SER A C 1
ATOM 3086 O O . SER A 1 436 ? 1.082 -8.250 25.476 1.00 94.75 436 SER A O 1
ATOM 3088 N N . GLY A 1 437 ? 1.064 -6.272 24.395 1.00 95.12 437 GLY A N 1
ATOM 3089 C CA . GLY A 1 437 ? -0.261 -5.831 24.784 1.00 95.12 437 GLY A CA 1
ATOM 3090 C C . GLY A 1 437 ? -0.347 -5.272 26.206 1.00 95.12 437 GLY A C 1
ATOM 3091 O O . GLY A 1 437 ? -1.454 -4.990 26.656 1.00 95.12 437 GLY A O 1
ATOM 3092 N N . ASN A 1 438 ? 0.771 -5.120 26.925 1.00 95.88 438 ASN A N 1
ATOM 3093 C CA . ASN A 1 438 ? 0.785 -4.716 28.339 1.00 95.88 438 ASN A CA 1
ATOM 3094 C C . ASN A 1 438 ? 1.472 -3.367 28.597 1.00 95.88 438 ASN A C 1
ATOM 3096 O O . ASN A 1 438 ? 1.230 -2.768 29.644 1.00 95.88 438 ASN A O 1
ATOM 3100 N N . THR A 1 439 ? 2.285 -2.861 27.665 1.00 96.88 439 THR A N 1
ATOM 3101 C CA . THR A 1 439 ? 2.923 -1.539 27.792 1.00 96.88 439 THR A CA 1
ATOM 3102 C C . THR A 1 439 ? 2.181 -0.523 26.940 1.00 96.88 439 THR A C 1
ATOM 3104 O O . THR A 1 439 ? 1.799 -0.824 25.815 1.00 96.88 439 THR A O 1
ATOM 3107 N N . VAL A 1 440 ? 1.995 0.702 27.435 1.00 97.88 440 VAL A N 1
ATOM 3108 C CA . VAL A 1 440 ? 1.363 1.780 26.659 1.00 97.88 440 VAL A CA 1
ATOM 3109 C C . VAL A 1 440 ? 2.261 2.207 25.494 1.00 97.88 440 VAL A C 1
ATOM 3111 O O . VAL A 1 440 ? 3.405 2.606 25.694 1.00 97.88 440 VAL A O 1
ATOM 3114 N N . LEU A 1 441 ? 1.693 2.208 24.289 1.00 97.75 441 LEU A N 1
ATOM 3115 C CA . LEU A 1 441 ? 2.267 2.768 23.066 1.00 97.75 441 LEU A CA 1
ATOM 3116 C C . LEU A 1 441 ? 1.176 3.597 22.371 1.00 97.75 441 LEU A C 1
ATOM 3118 O O . LEU A 1 441 ? 0.619 3.236 21.337 1.00 97.75 441 LEU A O 1
ATOM 3122 N N . ALA A 1 442 ? 0.799 4.685 23.037 1.00 98.00 442 ALA A N 1
ATOM 3123 C CA . ALA A 1 442 ? -0.454 5.394 22.814 1.00 98.00 442 ALA A CA 1
ATOM 3124 C C . ALA A 1 442 ? -0.651 5.891 21.372 1.00 98.00 442 ALA A C 1
ATOM 3126 O O . ALA A 1 442 ? 0.203 6.603 20.838 1.00 98.00 442 ALA A O 1
ATOM 3127 N N . ASN A 1 443 ? -1.837 5.645 20.805 1.00 98.69 443 ASN A N 1
ATOM 3128 C CA . ASN A 1 443 ? -2.385 6.558 19.798 1.00 98.69 443 ASN A CA 1
ATOM 3129 C C . ASN A 1 443 ? -2.793 7.866 20.496 1.00 98.69 443 ASN A C 1
ATOM 3131 O O . ASN A 1 443 ? -3.229 7.829 21.649 1.00 98.69 443 ASN A O 1
ATOM 3135 N N . LYS A 1 444 ? -2.657 9.033 19.855 1.00 98.38 444 LYS A N 1
ATOM 3136 C CA . LYS A 1 444 ? -2.898 10.321 20.546 1.00 98.38 444 LYS A CA 1
ATOM 3137 C C . LYS A 1 444 ? -4.381 10.676 20.693 1.00 98.38 444 LYS A C 1
ATOM 3139 O O . LYS A 1 444 ? -4.700 11.502 21.546 1.00 98.38 444 LYS A O 1
ATOM 3144 N N . LYS A 1 445 ? -5.273 10.076 19.899 1.00 98.62 445 LYS A N 1
ATOM 3145 C CA . LYS A 1 445 ? -6.738 10.235 20.003 1.00 98.62 445 LYS A CA 1
ATOM 3146 C C . LYS A 1 445 ? -7.400 8.948 20.515 1.00 98.62 445 LYS A C 1
ATOM 3148 O O . LYS A 1 445 ? -6.784 8.222 21.292 1.00 98.62 445 LYS A O 1
ATOM 3153 N N . ASP A 1 446 ? -8.657 8.694 20.145 1.00 98.88 446 ASP A N 1
ATOM 3154 C CA . ASP A 1 446 ? -9.379 7.477 20.537 1.00 98.88 446 ASP A CA 1
ATOM 3155 C C . ASP A 1 446 ? -8.729 6.226 19.915 1.00 98.88 446 ASP A C 1
ATOM 3157 O O . ASP A 1 446 ? -8.143 6.288 18.828 1.00 98.88 446 ASP A O 1
ATOM 3161 N N . GLY A 1 447 ? -8.845 5.082 20.593 1.00 98.81 447 GLY A N 1
ATOM 3162 C CA . GLY A 1 447 ? -8.395 3.798 20.053 1.00 98.81 447 GLY A CA 1
ATOM 3163 C C . GLY A 1 447 ? -9.204 3.408 18.818 1.00 98.81 447 GLY A C 1
ATOM 3164 O O . GLY A 1 447 ? -8.636 3.174 17.753 1.00 98.81 447 GLY A O 1
ATOM 3165 N N . VAL A 1 448 ? -10.532 3.411 18.948 1.00 98.88 448 VAL A N 1
ATOM 3166 C CA . VAL A 1 448 ? -11.491 3.170 17.862 1.00 98.88 448 VAL A CA 1
ATOM 3167 C C . VAL A 1 448 ? -12.539 4.282 17.846 1.00 98.88 448 VAL A C 1
ATOM 3169 O O . VAL A 1 448 ? -13.197 4.522 18.858 1.00 98.88 448 VAL A O 1
ATOM 3172 N N . ARG A 1 449 ? -12.725 4.938 16.698 1.00 98.56 449 ARG A N 1
ATOM 3173 C CA . ARG A 1 449 ? -13.726 5.991 16.479 1.00 98.56 449 ARG A CA 1
ATOM 3174 C C . ARG A 1 449 ? -14.692 5.585 15.362 1.00 98.56 449 ARG A C 1
ATOM 3176 O O . ARG A 1 449 ? -14.236 5.307 14.262 1.00 98.56 449 ARG A O 1
ATOM 3183 N N . ILE A 1 450 ? -15.998 5.591 15.638 1.00 98.06 450 ILE A N 1
ATOM 3184 C CA . ILE A 1 450 ? -17.076 5.233 14.692 1.00 98.06 450 ILE A CA 1
ATOM 3185 C C . ILE A 1 450 ? -18.039 6.422 14.548 1.00 98.06 450 ILE A C 1
ATOM 3187 O O . ILE A 1 450 ? -18.594 6.880 15.552 1.00 98.06 450 ILE A O 1
ATOM 3191 N N . ILE A 1 451 ? -18.211 6.963 13.339 1.00 95.50 451 ILE A N 1
ATOM 3192 C CA . ILE A 1 451 ? -18.972 8.198 13.084 1.00 95.50 451 ILE A CA 1
ATOM 3193 C C . ILE A 1 451 ? -19.698 8.195 11.724 1.00 95.50 451 ILE A C 1
ATOM 3195 O O . ILE A 1 451 ? -19.547 7.292 10.905 1.00 95.50 451 ILE A O 1
ATOM 3199 N N . ASN A 1 452 ? -20.467 9.262 11.505 1.00 87.44 452 ASN A N 1
ATOM 3200 C CA . ASN A 1 452 ? -20.994 9.799 10.248 1.00 87.44 452 ASN A CA 1
ATOM 3201 C C . ASN A 1 452 ? -22.026 8.965 9.503 1.00 87.44 452 ASN A C 1
ATOM 3203 O O . ASN A 1 452 ? -22.686 9.548 8.660 1.00 87.44 452 ASN A O 1
ATOM 3207 N N . SER A 1 453 ? -22.265 7.718 9.908 1.00 89.00 453 SER A N 1
ATOM 3208 C CA . SER A 1 453 ? -23.367 6.807 9.531 1.00 89.00 453 SER A CA 1
ATOM 3209 C C . SER A 1 453 ? -22.895 5.353 9.519 1.00 89.00 453 SER A C 1
ATOM 3211 O O . SER A 1 453 ? -23.673 4.493 9.128 1.00 89.00 453 SER A O 1
ATOM 3213 N N . ALA A 1 454 ? -21.665 5.067 9.964 1.00 91.81 454 ALA A N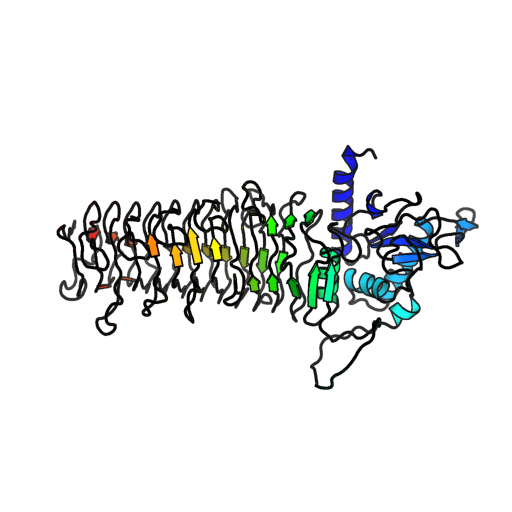 1
ATOM 3214 C CA . ALA A 1 454 ? -21.130 3.714 10.040 1.00 91.81 454 ALA A CA 1
ATOM 3215 C C . ALA A 1 454 ? -22.004 2.809 10.929 1.00 91.81 454 ALA A C 1
ATOM 3217 O O . ALA A 1 454 ? -22.156 3.040 12.140 1.00 91.81 454 ALA A O 1
ATOM 3218 N N . LYS A 1 455 ? -22.583 1.772 10.321 1.00 92.50 455 LYS A N 1
ATOM 3219 C CA . LYS A 1 455 ? -23.503 0.825 10.963 1.00 92.50 455 LYS A CA 1
ATOM 3220 C C . LYS A 1 455 ? -22.895 -0.555 11.090 1.00 92.50 455 LYS A C 1
ATOM 3222 O O . LYS A 1 455 ? -22.016 -0.966 10.334 1.00 92.50 455 LYS A O 1
ATOM 3227 N N . SER A 1 456 ? -23.453 -1.326 12.020 1.00 93.56 456 SER A N 1
ATOM 3228 C CA . SER A 1 456 ? -23.119 -2.746 12.185 1.00 93.56 456 SER A CA 1
ATOM 3229 C C . SER A 1 456 ? -21.621 -2.996 12.401 1.00 93.56 456 SER A C 1
ATOM 3231 O O . SER A 1 456 ? -21.115 -4.064 12.057 1.00 93.56 456 SER A O 1
ATOM 3233 N N . THR A 1 457 ? -20.890 -2.024 12.965 1.00 95.50 457 THR A N 1
ATOM 3234 C CA . THR A 1 457 ? -19.487 -2.231 13.324 1.00 95.50 457 THR A CA 1
ATOM 3235 C C . THR A 1 457 ? -19.425 -3.135 14.545 1.00 95.50 457 THR A C 1
ATOM 3237 O O . THR A 1 457 ? -20.032 -2.851 15.581 1.00 95.50 457 THR A O 1
ATOM 3240 N N . LEU A 1 458 ? -18.659 -4.216 14.438 1.00 94.81 458 LEU A N 1
ATOM 3241 C CA . LEU A 1 458 ? -18.444 -5.174 15.510 1.00 94.81 458 LEU A CA 1
ATOM 3242 C C . LEU A 1 458 ? -17.017 -5.039 16.055 1.00 94.81 458 LEU A C 1
ATOM 3244 O O . LEU A 1 458 ? -16.044 -5.467 15.433 1.00 94.81 458 LEU A O 1
ATOM 3248 N N . VAL A 1 459 ? -16.902 -4.456 17.246 1.00 96.19 459 VAL A N 1
ATOM 3249 C CA . VAL A 1 459 ? -15.656 -4.314 18.001 1.00 96.19 459 VAL A CA 1
ATOM 3250 C C . VAL A 1 459 ? -15.529 -5.475 18.982 1.00 96.19 459 VAL A C 1
ATOM 3252 O O . VAL A 1 459 ? -16.141 -5.478 20.051 1.00 96.19 459 VAL A O 1
ATOM 3255 N N . GLY A 1 460 ? -14.704 -6.453 18.620 1.00 92.00 460 GLY A N 1
ATOM 3256 C CA . GLY A 1 460 ? -14.446 -7.674 19.382 1.00 92.00 460 GLY A CA 1
ATOM 3257 C C . GLY A 1 460 ? -15.212 -8.887 18.864 1.00 92.00 460 GLY A C 1
ATOM 3258 O O . GLY A 1 460 ? -15.924 -8.818 17.870 1.00 92.00 460 GLY A O 1
ATOM 3259 N N . ASN A 1 461 ? -15.008 -10.041 19.495 1.00 87.31 461 ASN A N 1
ATOM 3260 C CA . ASN A 1 461 ? -15.498 -11.332 19.008 1.00 87.31 461 ASN A CA 1
ATOM 3261 C C . ASN A 1 461 ? -15.915 -12.234 20.180 1.00 87.31 461 ASN A C 1
ATOM 3263 O O . ASN A 1 461 ? -15.281 -12.195 21.232 1.00 87.31 461 ASN A O 1
ATOM 3267 N N . HIS A 1 462 ? -16.942 -13.071 20.008 1.00 84.44 462 HIS A N 1
ATOM 3268 C CA . HIS A 1 462 ? -17.406 -14.003 21.048 1.00 84.44 462 HIS A CA 1
ATOM 3269 C C . HIS A 1 462 ? -16.324 -15.013 21.463 1.00 84.44 462 HIS A C 1
ATOM 3271 O O . HIS A 1 462 ? -16.315 -15.505 22.588 1.00 84.44 462 HIS A O 1
ATOM 3277 N N . ASN A 1 463 ? -15.365 -15.295 20.582 1.00 84.50 463 ASN A N 1
ATOM 3278 C CA . ASN A 1 463 ? -14.212 -16.115 20.902 1.00 84.50 463 ASN A CA 1
ATOM 3279 C C . ASN A 1 463 ? -13.100 -15.274 21.555 1.00 84.50 463 ASN A C 1
ATOM 3281 O O . ASN A 1 463 ? -12.556 -14.343 20.960 1.00 84.50 463 ASN A O 1
ATOM 3285 N N . ASN A 1 464 ? -12.703 -15.669 22.768 1.00 84.25 464 ASN A N 1
ATOM 3286 C CA . ASN A 1 464 ? -11.630 -15.040 23.545 1.00 84.25 464 ASN A CA 1
ATOM 3287 C C . ASN A 1 464 ? -10.275 -14.979 22.825 1.00 84.25 464 ASN A C 1
ATOM 3289 O O . ASN A 1 464 ? -9.479 -14.096 23.135 1.00 84.25 464 ASN A O 1
ATOM 3293 N N . ALA A 1 465 ? -10.014 -15.875 21.868 1.00 83.50 465 ALA A N 1
ATOM 3294 C CA . ALA A 1 465 ? -8.796 -15.853 21.056 1.00 83.50 465 ALA A CA 1
ATOM 3295 C C . ALA A 1 465 ? -8.692 -14.610 20.150 1.00 83.50 465 ALA A C 1
ATOM 3297 O O . ALA A 1 465 ? -7.597 -14.260 19.715 1.00 83.50 465 ALA A O 1
ATOM 3298 N N . PHE A 1 466 ? -9.817 -13.936 19.893 1.00 86.88 466 PHE A N 1
ATOM 3299 C CA . PHE A 1 466 ? -9.923 -12.761 19.027 1.00 86.88 466 PHE A CA 1
ATOM 3300 C C . PHE A 1 466 ? -10.379 -11.511 19.800 1.00 86.88 466 PHE A C 1
ATOM 3302 O O . PHE A 1 466 ? -10.979 -10.589 19.241 1.00 86.88 466 PHE A O 1
ATOM 3309 N N . ARG A 1 467 ? -10.097 -11.464 21.104 1.00 90.81 467 ARG A N 1
ATOM 3310 C CA . ARG A 1 467 ? -10.327 -10.296 21.961 1.00 90.81 467 ARG A CA 1
ATOM 3311 C C . ARG A 1 467 ? -9.382 -9.152 21.587 1.00 90.81 467 ARG A C 1
ATOM 3313 O O . ARG A 1 467 ? -8.173 -9.360 21.517 1.00 90.81 467 ARG A O 1
ATOM 3320 N N . ASN A 1 468 ? -9.906 -7.937 21.414 1.00 95.56 468 ASN A N 1
ATOM 3321 C CA . ASN A 1 468 ? -9.044 -6.760 21.284 1.00 95.56 468 ASN A CA 1
ATOM 3322 C C . ASN A 1 468 ? -8.549 -6.280 22.654 1.00 95.56 468 ASN A C 1
ATOM 3324 O O . ASN A 1 468 ? -9.258 -6.389 23.659 1.00 95.56 468 ASN A O 1
ATOM 3328 N N . VAL A 1 469 ? -7.368 -5.668 22.656 1.00 97.19 469 VAL A N 1
ATOM 3329 C CA . VAL A 1 469 ? -6.826 -4.864 23.755 1.00 97.19 469 VAL A CA 1
ATOM 3330 C C . VAL A 1 469 ? -6.781 -3.415 23.279 1.00 97.19 469 VAL A C 1
ATOM 3332 O O . VAL A 1 469 ? -6.000 -3.086 22.391 1.00 97.19 469 VAL A O 1
ATOM 3335 N N . ILE A 1 470 ? -7.640 -2.563 23.835 1.00 98.62 470 ILE A N 1
ATOM 3336 C CA . ILE A 1 470 ? -7.869 -1.176 23.412 1.00 98.62 470 ILE A CA 1
ATOM 3337 C C . ILE A 1 470 ? -7.573 -0.251 24.593 1.00 98.62 470 ILE A C 1
ATOM 3339 O O . ILE A 1 470 ? -8.447 0.120 25.384 1.00 98.62 470 ILE A O 1
ATOM 3343 N N . SER A 1 471 ? -6.300 0.087 24.738 1.00 98.19 471 SER A N 1
ATOM 3344 C CA . SER A 1 471 ? -5.743 0.589 25.991 1.00 98.19 471 SER A CA 1
ATOM 3345 C C . SER A 1 471 ? -4.651 1.621 25.724 1.00 98.19 471 SER A C 1
ATOM 3347 O O . SER A 1 471 ? -4.059 1.642 24.653 1.00 98.19 471 SER A O 1
ATOM 3349 N N . GLY A 1 472 ? -4.390 2.506 26.682 1.00 97.44 472 GLY A N 1
ATOM 3350 C CA . GLY A 1 472 ? -3.320 3.499 26.610 1.00 97.44 472 GLY A CA 1
ATOM 3351 C C . GLY A 1 472 ? -3.570 4.647 25.632 1.00 97.44 472 GLY A C 1
ATOM 3352 O O . GLY A 1 472 ? -2.671 5.455 25.419 1.00 97.44 472 GLY A O 1
ATOM 3353 N N . ASN A 1 473 ? -4.757 4.745 25.026 1.00 98.62 473 ASN A N 1
ATOM 3354 C CA . ASN A 1 473 ? -5.045 5.751 24.006 1.00 98.62 473 ASN A CA 1
ATOM 3355 C C . ASN A 1 473 ? -5.238 7.146 24.625 1.00 98.62 473 ASN A C 1
ATOM 3357 O O . ASN A 1 473 ? -5.705 7.301 25.757 1.00 98.62 473 ASN A O 1
ATOM 3361 N N . GLY A 1 474 ? -4.870 8.180 23.868 1.00 98.44 474 GLY A N 1
ATOM 3362 C CA . GLY A 1 474 ? -4.925 9.579 24.290 1.00 98.44 474 GLY A CA 1
ATOM 3363 C C . GLY A 1 474 ? -6.337 10.165 24.379 1.00 98.44 474 GLY A C 1
ATOM 3364 O O . GLY A 1 474 ? -6.501 11.241 24.951 1.00 98.44 474 GLY A O 1
ATOM 3365 N N . GLY A 1 475 ? -7.338 9.454 23.859 1.00 98.31 475 GLY A N 1
ATOM 3366 C CA . GLY A 1 475 ? -8.764 9.716 24.033 1.00 98.31 475 GLY A CA 1
ATOM 3367 C C . GLY A 1 475 ? -9.475 8.562 24.745 1.00 98.31 475 GLY A C 1
ATOM 3368 O O . GLY A 1 475 ? -8.991 8.035 25.747 1.00 98.31 475 GLY A O 1
ATOM 3369 N N . SER A 1 476 ? -10.649 8.193 24.247 1.00 98.75 476 SER A N 1
ATOM 3370 C CA . SER A 1 476 ? -11.420 7.032 24.682 1.00 98.75 476 SER A CA 1
ATOM 3371 C C . SER A 1 476 ? -10.894 5.727 24.083 1.00 98.75 476 SER A C 1
ATOM 3373 O O . SER A 1 476 ? -10.232 5.730 23.049 1.00 98.75 476 SER A O 1
ATOM 3375 N N . GLY A 1 477 ? -11.205 4.592 24.711 1.00 98.69 477 GLY A N 1
ATOM 3376 C CA . GLY A 1 477 ? -10.923 3.285 24.110 1.00 98.69 477 GLY A CA 1
ATOM 3377 C C . GLY A 1 477 ? -11.732 3.102 22.826 1.00 98.69 477 GLY A C 1
ATOM 3378 O O . GLY A 1 477 ? -11.171 3.026 21.735 1.00 98.69 477 GLY A O 1
ATOM 3379 N N . VAL A 1 478 ? -13.059 3.115 22.961 1.00 98.81 478 VAL A N 1
ATOM 3380 C CA . VAL A 1 478 ? -14.014 3.077 21.844 1.00 98.81 478 VAL A CA 1
ATOM 3381 C C . VAL A 1 478 ? -14.960 4.271 21.937 1.00 98.81 478 VAL A C 1
ATOM 3383 O O . VAL A 1 478 ? -15.532 4.519 22.996 1.00 98.81 478 VAL A O 1
ATOM 3386 N N . HIS A 1 479 ? -15.140 5.004 20.840 1.00 98.56 479 HIS A N 1
ATOM 3387 C CA . HIS A 1 479 ? -16.019 6.167 20.762 1.00 98.56 479 HIS A CA 1
ATOM 3388 C C . HIS A 1 479 ? -16.940 6.086 19.540 1.00 98.56 479 HIS A C 1
ATOM 3390 O O . HIS A 1 479 ? -16.484 6.156 18.396 1.00 98.56 479 HIS A O 1
ATOM 3396 N N . VAL A 1 480 ? -18.244 5.987 19.790 1.00 97.75 480 VAL A N 1
ATOM 3397 C CA . VAL A 1 480 ? -19.293 5.953 18.765 1.00 97.75 480 VAL A CA 1
ATOM 3398 C C . VAL A 1 480 ? -20.096 7.248 18.830 1.00 97.75 480 VAL A C 1
ATOM 3400 O O . VAL A 1 480 ? -20.543 7.645 19.907 1.00 97.75 480 VAL A O 1
ATOM 3403 N N . GLU A 1 481 ? -20.265 7.918 17.691 1.00 95.94 481 GLU A N 1
ATOM 3404 C CA . GLU A 1 481 ? -21.001 9.182 17.622 1.00 95.94 481 GLU A CA 1
ATOM 3405 C C . GLU A 1 481 ? -21.910 9.272 16.394 1.00 95.94 481 GLU A C 1
ATOM 3407 O O . GLU A 1 481 ? -21.531 8.862 15.294 1.00 95.94 481 GLU A O 1
ATOM 3412 N N . GLY A 1 482 ? -23.071 9.900 16.584 1.00 93.44 482 GLY A N 1
ATOM 3413 C CA . GLY A 1 482 ? -23.992 10.287 15.517 1.00 93.44 482 GLY A CA 1
ATOM 3414 C C . GLY A 1 482 ? -25.188 9.348 15.380 1.00 93.44 482 GLY A C 1
ATOM 3415 O O . GLY A 1 482 ? -25.049 8.127 15.416 1.00 93.44 482 GLY A O 1
ATOM 3416 N N . ALA A 1 483 ? -26.373 9.932 15.177 1.00 89.69 483 ALA A N 1
ATOM 3417 C CA . ALA A 1 483 ? -27.646 9.214 15.266 1.00 89.69 483 ALA A CA 1
ATOM 3418 C C . ALA A 1 483 ? -27.840 8.155 14.167 1.00 89.69 483 ALA A C 1
ATOM 3420 O O . ALA A 1 483 ? -28.634 7.232 14.325 1.00 89.69 483 ALA A O 1
ATOM 3421 N N . ALA A 1 484 ? -27.105 8.277 13.060 1.00 90.31 484 ALA A N 1
ATOM 3422 C CA . ALA A 1 484 ? -27.125 7.322 11.959 1.00 90.31 484 ALA A CA 1
ATOM 3423 C C . ALA A 1 484 ? -26.174 6.123 12.164 1.00 90.31 484 ALA A C 1
ATOM 3425 O O . ALA A 1 484 ? -26.345 5.100 11.497 1.00 90.31 484 ALA A O 1
ATOM 3426 N N . SER A 1 485 ? -25.220 6.216 13.101 1.00 91.19 485 SER A N 1
ATOM 3427 C CA . SER A 1 485 ? -24.219 5.183 13.405 1.00 91.19 485 SER A CA 1
ATOM 3428 C C . SER A 1 485 ? -24.819 4.075 14.286 1.00 91.19 485 SER A C 1
ATOM 3430 O O . SER A 1 485 ? -24.500 3.952 15.467 1.00 91.19 485 SER A O 1
ATOM 3432 N N . THR A 1 486 ? -25.752 3.296 13.743 1.00 89.75 486 THR A N 1
ATOM 3433 C CA . THR A 1 486 ? -26.610 2.381 14.525 1.00 89.75 486 THR A CA 1
ATOM 3434 C C . THR A 1 486 ? -26.156 0.921 14.492 1.00 89.75 486 THR A C 1
ATOM 3436 O O . THR A 1 486 ? -25.388 0.502 13.626 1.00 89.75 486 THR A O 1
ATOM 3439 N N . VAL A 1 487 ? -26.668 0.119 15.435 1.00 88.75 487 VAL A N 1
ATOM 3440 C CA . VAL A 1 487 ? -26.462 -1.345 15.490 1.00 88.75 487 VAL A CA 1
ATOM 3441 C C . VAL A 1 487 ? -24.985 -1.724 15.671 1.00 88.75 487 VAL A C 1
ATOM 3443 O O . VAL A 1 487 ? -24.529 -2.785 15.258 1.00 88.75 487 VAL A O 1
ATOM 3446 N N . ASN A 1 488 ? -24.211 -0.847 16.309 1.00 92.50 488 ASN A N 1
ATOM 3447 C CA . ASN A 1 488 ? -22.817 -1.116 16.635 1.00 92.50 488 ASN A CA 1
ATOM 3448 C C . ASN A 1 488 ? -22.730 -2.037 17.859 1.00 92.50 488 ASN A C 1
ATOM 3450 O O . ASN A 1 488 ? -23.521 -1.928 18.796 1.00 92.50 488 ASN A O 1
ATOM 3454 N N . ILE A 1 489 ? -21.772 -2.958 17.863 1.00 93.50 489 ILE A N 1
ATOM 3455 C CA . ILE A 1 489 ? -21.611 -3.953 18.925 1.00 93.50 489 ILE A CA 1
ATOM 3456 C C . ILE A 1 489 ? -20.178 -3.889 19.442 1.00 93.50 489 ILE A C 1
ATOM 3458 O O . ILE A 1 489 ? -19.223 -4.018 18.684 1.00 93.50 489 ILE A O 1
ATOM 3462 N N . ILE A 1 490 ? -20.020 -3.717 20.749 1.00 95.56 490 ILE A N 1
ATOM 3463 C CA . ILE A 1 490 ? -18.740 -3.679 21.453 1.00 95.56 490 ILE A CA 1
ATOM 3464 C C . ILE A 1 490 ? -18.764 -4.819 22.460 1.00 95.56 490 ILE A C 1
ATOM 3466 O O . ILE A 1 490 ? -19.404 -4.704 23.503 1.00 95.56 490 ILE A O 1
ATOM 3470 N N . LEU A 1 491 ? -18.087 -5.926 22.176 1.00 92.44 491 LEU A N 1
ATOM 3471 C CA . LEU A 1 491 ? -18.130 -7.118 23.023 1.00 92.44 491 LEU A CA 1
ATOM 3472 C C . LEU A 1 491 ? -16.757 -7.733 23.235 1.00 92.44 491 LEU A C 1
ATOM 3474 O O . LEU A 1 491 ? -15.870 -7.631 22.397 1.00 92.44 491 LEU A O 1
ATOM 3478 N N . ASN A 1 492 ? -16.602 -8.416 24.363 1.00 91.44 492 ASN A N 1
ATOM 3479 C CA . ASN A 1 492 ? -15.437 -9.225 24.677 1.00 91.44 492 ASN A CA 1
ATOM 3480 C C . ASN A 1 492 ? -14.071 -8.531 24.541 1.00 91.44 492 ASN A C 1
ATOM 3482 O O . ASN A 1 492 ? -13.084 -9.185 24.218 1.00 91.44 492 ASN A O 1
ATOM 3486 N N . ASN A 1 493 ? -13.981 -7.222 24.788 1.00 94.81 493 ASN A N 1
ATOM 3487 C CA . ASN A 1 493 ? -12.725 -6.471 24.708 1.00 94.81 493 ASN A CA 1
ATOM 3488 C C . ASN A 1 493 ? -12.058 -6.311 26.079 1.00 94.81 493 ASN A C 1
ATOM 3490 O O . ASN A 1 493 ? -12.709 -6.372 27.124 1.00 94.81 493 ASN A O 1
ATOM 3494 N N . TYR A 1 494 ? -10.751 -6.068 26.070 1.00 96.31 494 TYR A N 1
ATOM 3495 C CA . TYR A 1 494 ? -10.015 -5.461 27.176 1.00 96.31 494 TYR A CA 1
ATOM 3496 C C . TYR A 1 494 ? -9.807 -3.985 26.867 1.00 96.31 494 TYR A C 1
ATOM 3498 O O . TYR A 1 494 ? -9.205 -3.644 25.856 1.00 96.31 494 TYR A O 1
ATOM 3506 N N . ILE A 1 495 ? -10.343 -3.111 27.714 1.00 97.94 495 ILE A N 1
ATOM 3507 C CA . ILE A 1 495 ? -10.359 -1.666 27.509 1.00 97.94 495 ILE A CA 1
ATOM 3508 C C . ILE A 1 495 ? -9.787 -0.989 28.753 1.00 97.94 495 ILE A C 1
ATOM 3510 O O . ILE A 1 495 ? -10.368 -1.047 29.837 1.00 97.94 495 ILE A O 1
ATOM 3514 N N . GLY A 1 496 ? -8.627 -0.355 28.592 1.00 97.00 496 GLY A N 1
ATOM 3515 C CA . GLY A 1 496 ? -7.882 0.277 29.684 1.00 97.00 496 GLY A CA 1
ATOM 3516 C C . GLY A 1 496 ? -7.097 -0.697 30.584 1.00 97.00 496 GLY A C 1
ATOM 3517 O O . GLY A 1 496 ? -6.485 -0.293 31.575 1.00 97.00 496 GLY A O 1
ATOM 3518 N N . VAL A 1 497 ? -7.074 -1.984 30.231 1.00 95.81 497 VAL A N 1
ATOM 3519 C CA . VAL A 1 497 ? -6.208 -3.021 30.822 1.00 95.81 497 VAL A CA 1
ATOM 3520 C C . VAL A 1 497 ? -5.340 -3.660 29.739 1.00 95.81 497 VAL A C 1
ATOM 3522 O O . VAL A 1 497 ? -5.689 -3.602 28.558 1.00 95.81 497 VAL A O 1
ATOM 3525 N N . GLY A 1 498 ? -4.208 -4.249 30.116 1.00 94.56 498 GLY A N 1
ATOM 3526 C CA . GLY A 1 498 ? -3.331 -4.963 29.188 1.00 94.56 498 GLY A CA 1
ATOM 3527 C C . GLY A 1 498 ? -3.898 -6.302 28.711 1.00 94.56 498 GLY A C 1
ATOM 3528 O O . GLY A 1 498 ? -4.962 -6.746 29.145 1.00 94.56 498 GLY A O 1
ATOM 3529 N N . ALA A 1 499 ? -3.168 -6.971 27.818 1.00 94.00 499 ALA A N 1
ATOM 3530 C CA . ALA A 1 499 ? -3.489 -8.301 27.295 1.00 94.00 499 ALA A CA 1
ATOM 3531 C C . ALA A 1 499 ? -3.542 -9.387 28.379 1.00 94.00 499 ALA A C 1
ATOM 3533 O O . ALA A 1 499 ? -4.268 -10.373 28.241 1.00 94.00 499 ALA A O 1
ATOM 3534 N N . ASP A 1 500 ? -2.817 -9.203 29.481 1.00 92.50 500 ASP A N 1
ATOM 3535 C CA . ASP A 1 500 ? -2.918 -10.056 30.663 1.00 92.50 500 ASP A CA 1
ATOM 3536 C C . ASP A 1 500 ? -4.231 -9.857 31.448 1.00 92.50 500 ASP A C 1
ATOM 3538 O O . ASP A 1 500 ? -4.533 -10.660 32.333 1.00 92.50 500 ASP A O 1
ATOM 3542 N N . GLY A 1 501 ? -5.026 -8.837 31.106 1.00 90.00 501 GLY A N 1
ATOM 3543 C CA . GLY A 1 501 ? -6.272 -8.445 31.757 1.00 90.00 501 GLY A CA 1
ATOM 3544 C C . GLY A 1 501 ? -6.096 -7.773 33.120 1.00 90.00 501 GLY A C 1
ATOM 3545 O O . GLY A 1 501 ? -7.086 -7.681 33.845 1.00 90.00 501 GLY A O 1
ATOM 3546 N N . ALA A 1 502 ? -4.877 -7.353 33.480 1.00 88.50 502 ALA A N 1
ATOM 3547 C CA . ALA A 1 502 ? -4.528 -6.776 34.782 1.00 88.50 502 ALA A CA 1
ATOM 3548 C C . ALA A 1 502 ? -3.587 -5.559 34.694 1.00 88.50 502 ALA A C 1
ATOM 3550 O O . ALA A 1 502 ? -3.752 -4.613 35.467 1.00 88.50 502 ALA A O 1
ATOM 3551 N N . ALA A 1 503 ? -2.629 -5.545 33.762 1.00 90.00 503 ALA A N 1
ATOM 3552 C CA . ALA A 1 503 ? -1.710 -4.432 33.559 1.00 90.00 503 ALA A CA 1
ATOM 3553 C C . ALA A 1 503 ? -2.478 -3.124 33.319 1.00 90.00 503 ALA A C 1
ATOM 3555 O O . ALA A 1 503 ? -3.451 -3.079 32.563 1.00 90.00 503 ALA A O 1
ATOM 3556 N N . GLN A 1 504 ? -2.051 -2.048 33.979 1.00 89.88 504 GLN A N 1
ATOM 3557 C CA . GLN A 1 504 ? -2.727 -0.756 33.900 1.00 89.88 504 GLN A CA 1
ATOM 3558 C C . GLN A 1 504 ? -2.283 -0.004 32.647 1.00 89.88 504 GLN A C 1
ATOM 3560 O O . GLN A 1 504 ? -1.155 0.475 32.557 1.00 89.88 504 GLN A O 1
ATOM 3565 N N . ALA A 1 505 ? -3.198 0.133 31.695 1.00 90.94 505 ALA A N 1
ATOM 3566 C CA . ALA A 1 505 ? -2.979 0.861 30.453 1.00 90.94 505 ALA A CA 1
ATOM 3567 C C . ALA A 1 505 ? -4.220 1.711 30.159 1.00 90.94 505 ALA A C 1
ATOM 3569 O O . ALA A 1 505 ? -4.910 1.526 29.163 1.00 90.94 505 ALA A O 1
ATOM 3570 N N . GLY A 1 506 ? -4.552 2.613 31.080 1.00 93.81 506 GLY A N 1
ATOM 3571 C CA . GLY A 1 506 ? -5.759 3.432 31.018 1.00 93.81 506 GLY A CA 1
ATOM 3572 C C . GLY A 1 506 ? -5.871 4.296 29.762 1.00 93.81 506 GLY A C 1
ATOM 3573 O O . GLY A 1 506 ? -4.886 4.879 29.312 1.00 93.81 506 GLY A O 1
ATOM 3574 N N . ASN A 1 507 ? -7.083 4.419 29.217 1.00 97.94 507 ASN A N 1
ATOM 3575 C CA . ASN A 1 507 ? -7.387 5.432 28.203 1.00 97.94 507 ASN A CA 1
ATOM 3576 C C . ASN A 1 507 ? -7.590 6.801 28.891 1.00 97.94 507 ASN A C 1
ATOM 3578 O O . ASN A 1 507 ? -8.112 6.862 30.010 1.00 97.94 507 ASN A O 1
ATOM 3582 N N . LYS A 1 508 ? -7.171 7.905 28.255 1.00 97.62 508 LYS A N 1
ATOM 3583 C CA . LYS A 1 508 ? -7.187 9.250 28.877 1.00 97.62 508 LYS A CA 1
ATOM 3584 C C . LYS A 1 508 ? -8.572 9.900 28.974 1.00 97.62 508 LYS A C 1
ATOM 3586 O O . LYS A 1 508 ? -8.720 10.897 29.676 1.00 97.62 508 LYS A O 1
ATOM 3591 N N . ASN A 1 509 ? -9.575 9.366 28.285 1.00 97.00 509 ASN A N 1
ATOM 3592 C CA . ASN A 1 509 ? -10.980 9.707 28.505 1.00 97.00 509 ASN A CA 1
ATOM 3593 C C . ASN A 1 509 ? -11.728 8.482 29.061 1.00 97.00 509 ASN A C 1
ATOM 3595 O O . ASN A 1 509 ? -11.273 7.891 30.040 1.00 97.00 509 ASN A O 1
ATOM 3599 N N . ALA A 1 510 ? -12.861 8.107 28.463 1.00 97.62 510 ALA A N 1
ATOM 3600 C CA . ALA A 1 510 ? -13.655 6.965 28.885 1.00 97.62 510 ALA A CA 1
ATOM 3601 C C . ALA A 1 510 ? -13.193 5.673 28.219 1.00 97.62 510 ALA A C 1
ATOM 3603 O O . ALA A 1 510 ? -12.672 5.699 27.104 1.00 97.62 510 ALA A O 1
ATOM 3604 N N . GLY A 1 511 ? -13.466 4.531 28.839 1.00 97.94 511 GLY A N 1
ATOM 3605 C CA . GLY A 1 511 ? -13.276 3.244 28.178 1.00 97.94 511 GLY A CA 1
ATOM 3606 C C . GLY A 1 511 ? -14.153 3.134 26.929 1.00 97.94 511 GLY A C 1
ATOM 3607 O O . GLY A 1 511 ? -13.640 2.946 25.826 1.00 97.94 511 GLY A O 1
ATOM 3608 N N . VAL A 1 512 ? -15.459 3.344 27.100 1.00 98.25 512 VAL A N 1
ATOM 3609 C CA . VAL A 1 512 ? -16.446 3.424 26.015 1.00 98.25 512 VAL A CA 1
ATOM 3610 C C . VAL A 1 512 ? -17.196 4.752 26.097 1.00 98.25 512 VAL A C 1
ATOM 3612 O O . VAL A 1 512 ? -17.684 5.126 27.161 1.00 98.25 512 VAL A O 1
ATOM 3615 N N . TYR A 1 513 ? -17.306 5.463 24.978 1.00 97.88 513 TYR A N 1
ATOM 3616 C CA . TYR A 1 513 ? -18.052 6.714 24.879 1.00 97.88 513 TYR A CA 1
ATOM 3617 C C . TYR A 1 513 ? -19.088 6.644 23.754 1.00 97.88 513 TYR A C 1
ATOM 3619 O O . TYR A 1 513 ? -18.729 6.519 22.587 1.00 97.88 513 TYR A O 1
ATOM 3627 N N . LEU A 1 514 ? -20.369 6.733 24.108 1.00 96.00 514 LEU A N 1
ATOM 3628 C CA . LEU A 1 514 ? -21.488 6.815 23.174 1.00 96.00 514 LEU A CA 1
ATOM 3629 C C . LEU A 1 514 ? -22.062 8.234 23.207 1.00 96.00 514 LEU A C 1
ATOM 3631 O O . LEU A 1 514 ? -22.455 8.723 24.272 1.00 96.00 514 LEU A O 1
ATOM 3635 N N . LYS A 1 515 ? -22.086 8.909 22.055 1.00 95.25 515 LYS A N 1
ATOM 3636 C CA . LYS A 1 515 ? -22.545 10.297 21.940 1.00 95.25 515 LYS A CA 1
ATOM 3637 C C . LYS A 1 515 ? -23.551 10.477 20.805 1.00 95.25 515 LYS A C 1
ATOM 3639 O O . LYS A 1 515 ? -23.221 10.274 19.644 1.00 95.25 515 LYS A O 1
ATOM 3644 N N . ASN A 1 516 ? -24.751 10.947 21.126 1.00 93.19 516 ASN A N 1
ATOM 3645 C CA . ASN A 1 516 ? -25.875 11.075 20.197 1.00 93.19 516 ASN A CA 1
ATOM 3646 C C . ASN A 1 516 ? -26.042 9.835 19.302 1.00 93.19 516 ASN A C 1
ATOM 3648 O O . ASN A 1 516 ? -26.151 9.981 18.089 1.00 93.19 516 ASN A O 1
ATOM 3652 N N . VAL A 1 517 ? -25.961 8.627 19.869 1.00 92.31 517 VAL A N 1
ATOM 3653 C CA . VAL A 1 517 ? -25.987 7.380 19.090 1.00 92.31 517 VAL A CA 1
ATOM 3654 C C . VAL A 1 517 ? -26.967 6.367 19.676 1.00 92.31 517 VAL A C 1
ATOM 3656 O O . VAL A 1 517 ? -26.837 6.027 20.854 1.00 92.31 517 VAL A O 1
ATOM 3659 N N . PRO A 1 518 ? -27.919 5.849 18.883 1.00 90.38 518 PRO A N 1
ATOM 3660 C CA . PRO A 1 518 ? -28.842 4.841 19.364 1.00 90.38 518 PRO A CA 1
ATOM 3661 C C . PRO A 1 518 ? -28.448 3.406 18.981 1.00 90.38 518 PRO A C 1
ATOM 3663 O O . PRO A 1 518 ? -27.652 3.172 18.068 1.00 90.38 518 PRO A O 1
ATOM 3666 N N . TYR A 1 519 ? -29.072 2.430 19.646 1.00 89.44 519 TYR A N 1
ATOM 3667 C CA . TYR A 1 519 ? -29.013 0.999 19.297 1.00 89.44 519 TYR A CA 1
ATOM 3668 C C . TYR A 1 519 ? -27.604 0.377 19.274 1.00 89.44 519 TYR A C 1
ATOM 3670 O O . TYR A 1 519 ? -27.315 -0.494 18.454 1.00 89.44 519 TYR A O 1
ATOM 3678 N N . THR A 1 520 ? -26.717 0.813 20.162 1.00 90.81 520 THR A N 1
ATOM 3679 C CA . THR A 1 520 ? -25.389 0.227 20.387 1.00 90.81 520 THR A CA 1
ATOM 3680 C C . THR A 1 520 ? -25.432 -0.777 21.536 1.00 90.81 520 THR A C 1
ATOM 3682 O O . THR A 1 520 ? -25.984 -0.513 22.605 1.00 90.81 520 THR A O 1
ATOM 3685 N N . TYR A 1 521 ? -24.796 -1.926 21.343 1.00 90.62 521 TYR A N 1
ATOM 3686 C CA . TYR A 1 521 ? -24.664 -2.974 22.350 1.00 90.62 521 TYR A CA 1
ATOM 3687 C C . TYR A 1 521 ? -23.259 -2.944 22.948 1.00 90.62 521 TYR A C 1
ATOM 3689 O O . TYR A 1 521 ? -22.276 -3.127 22.235 1.00 90.62 521 TYR A O 1
ATOM 3697 N N . VAL A 1 522 ? -23.143 -2.738 24.257 1.00 92.12 522 VAL A N 1
ATOM 3698 C CA . VAL A 1 522 ? -21.885 -2.841 25.005 1.00 92.12 522 VAL A CA 1
ATOM 3699 C C . VAL A 1 522 ? -21.956 -4.086 25.884 1.00 92.12 522 VAL A C 1
ATOM 3701 O O . VAL A 1 522 ? -22.549 -4.075 26.963 1.00 92.12 522 VAL A O 1
ATOM 3704 N N . GLY A 1 523 ? -21.337 -5.163 25.408 1.00 86.19 523 GLY A N 1
ATOM 3705 C CA . GLY A 1 523 ? -21.429 -6.525 25.939 1.00 86.19 523 GLY A CA 1
ATOM 3706 C C . GLY A 1 523 ? -22.571 -7.337 25.310 1.00 86.19 523 GLY A C 1
ATOM 3707 O O . GLY A 1 523 ? -23.306 -6.832 24.462 1.00 86.19 523 GLY A O 1
ATOM 3708 N N . VAL A 1 524 ? -22.705 -8.615 25.686 1.00 72.06 524 VAL A N 1
ATOM 3709 C CA . VAL A 1 524 ? -23.630 -9.582 25.048 1.00 72.06 524 VAL A CA 1
ATOM 3710 C C . VAL A 1 524 ? -24.436 -10.409 26.039 1.00 72.06 524 VAL A C 1
ATOM 3712 O O . VAL A 1 524 ? -24.114 -10.432 27.219 1.00 72.06 524 VAL A O 1
ATOM 3715 N N . ASP A 1 525 ? -25.483 -11.061 25.526 1.00 58.03 525 ASP A N 1
ATOM 3716 C CA . ASP A 1 525 ? -26.476 -11.853 26.252 1.00 58.03 525 ASP A CA 1
ATOM 3717 C C . ASP A 1 525 ? -25.894 -13.123 26.922 1.00 58.03 525 ASP A C 1
ATOM 3719 O O . ASP A 1 525 ? -24.936 -13.727 26.444 1.00 58.03 525 ASP A O 1
ATOM 3723 N N . HIS A 1 526 ? -26.508 -13.533 28.036 1.00 49.97 526 HIS A N 1
ATOM 3724 C CA . HIS A 1 526 ? -26.077 -14.545 29.019 1.00 49.97 526 HIS A CA 1
ATOM 3725 C C . HIS A 1 526 ? -25.778 -15.965 28.507 1.00 49.97 526 HIS A C 1
ATOM 3727 O O . HIS A 1 526 ? -25.334 -16.801 29.295 1.00 49.97 526 HIS A O 1
ATOM 3733 N N . LEU A 1 527 ? -26.039 -16.267 27.235 1.00 50.75 527 LEU A N 1
ATOM 3734 C CA . LEU A 1 527 ? -25.839 -17.604 26.671 1.00 50.75 527 LEU A CA 1
ATOM 3735 C C . LEU A 1 527 ? -24.364 -17.898 26.350 1.00 50.75 527 LEU A C 1
ATOM 3737 O O . LEU A 1 527 ? -23.975 -19.065 26.306 1.00 50.75 527 LEU A O 1
ATOM 3741 N N . ASP A 1 528 ? -23.529 -16.861 26.242 1.00 56.31 528 ASP A N 1
ATOM 3742 C CA . ASP A 1 528 ? -22.093 -16.988 26.000 1.00 56.31 528 ASP A CA 1
ATOM 3743 C C . ASP A 1 528 ? -21.296 -16.720 27.288 1.00 56.31 528 ASP A C 1
ATOM 3745 O O . ASP A 1 528 ? -20.926 -15.587 27.606 1.00 56.31 528 ASP A O 1
ATOM 3749 N N . ASN A 1 529 ? -21.039 -17.785 28.058 1.00 49.78 529 ASN A N 1
ATOM 3750 C CA . ASN A 1 529 ? -20.223 -17.792 29.282 1.00 49.78 529 ASN A CA 1
ATOM 3751 C C . ASN A 1 529 ? -18.887 -17.016 29.117 1.00 49.78 529 ASN A C 1
ATOM 3753 O O . ASN A 1 529 ? -17.871 -17.589 28.726 1.00 49.78 529 ASN A O 1
ATOM 3757 N N . GLY A 1 530 ? -18.854 -15.729 29.492 1.00 55.25 530 GLY A N 1
ATOM 3758 C CA . GLY A 1 530 ? -17.616 -14.954 29.684 1.00 55.25 530 GLY A CA 1
ATOM 3759 C C . GLY A 1 530 ? -17.251 -13.890 28.634 1.00 55.25 530 GLY A C 1
ATOM 3760 O O . GLY A 1 530 ? -16.122 -13.397 28.677 1.00 55.25 530 GLY A O 1
ATOM 3761 N N . SER A 1 531 ? -18.168 -13.493 27.745 1.00 65.88 531 SER A N 1
ATOM 3762 C CA . SER A 1 531 ? -17.884 -12.610 26.589 1.00 65.88 531 SER A CA 1
ATOM 3763 C C . SER A 1 531 ? -18.111 -11.099 26.813 1.00 65.88 531 SER A C 1
ATOM 3765 O O . SER A 1 531 ? -18.192 -10.317 25.864 1.00 65.88 531 SER A O 1
ATOM 3767 N N . GLY A 1 532 ? -18.230 -10.653 28.065 1.00 84.81 532 GLY A N 1
ATOM 3768 C CA . GLY A 1 532 ? -18.350 -9.233 28.408 1.00 84.81 532 GLY A CA 1
ATOM 3769 C C . GLY A 1 532 ? -17.045 -8.446 28.250 1.00 84.81 532 GLY A C 1
ATOM 3770 O O . GLY A 1 532 ? -15.948 -9.015 28.261 1.00 84.81 532 GLY A O 1
ATOM 3771 N N . ASN A 1 533 ? -17.144 -7.119 28.130 1.00 92.06 533 ASN A N 1
ATOM 3772 C CA . ASN A 1 533 ? -15.950 -6.273 28.119 1.00 92.06 533 ASN A CA 1
ATOM 3773 C C . ASN A 1 533 ? -15.379 -6.119 29.532 1.00 92.06 533 ASN A C 1
ATOM 3775 O O . ASN A 1 533 ? -16.124 -6.072 30.513 1.00 92.06 533 ASN A O 1
ATOM 3779 N N . ILE A 1 534 ? -14.060 -5.968 29.625 1.00 93.19 534 ILE A N 1
ATOM 3780 C CA . ILE A 1 534 ? -13.384 -5.469 30.825 1.00 93.19 534 ILE A CA 1
ATOM 3781 C C . ILE A 1 534 ? -12.995 -4.025 30.566 1.00 93.19 534 ILE A C 1
ATOM 3783 O O . ILE A 1 534 ? -12.252 -3.755 29.628 1.00 93.19 534 ILE A O 1
ATOM 3787 N N . ILE A 1 535 ? -13.520 -3.112 31.378 1.00 94.94 535 ILE A N 1
ATOM 3788 C CA . ILE A 1 535 ? -13.402 -1.669 31.191 1.00 94.94 535 ILE A CA 1
ATOM 3789 C C . ILE A 1 535 ? -12.909 -1.042 32.491 1.00 94.94 535 ILE A C 1
ATOM 3791 O O . ILE A 1 535 ? -13.674 -0.853 33.438 1.00 94.94 535 ILE A O 1
ATOM 3795 N N . ALA A 1 536 ? -11.625 -0.720 32.547 1.00 94.19 536 ALA A N 1
ATOM 3796 C CA . ALA A 1 536 ? -10.959 -0.306 33.777 1.00 94.19 536 ALA A CA 1
ATOM 3797 C C . ALA A 1 536 ? -9.882 0.754 33.515 1.00 94.19 536 ALA A C 1
ATOM 3799 O O . ALA A 1 536 ? -9.538 1.032 32.369 1.00 94.19 536 ALA A O 1
ATOM 3800 N N . ASN A 1 537 ? -9.370 1.365 34.587 1.00 93.88 537 ASN A N 1
ATOM 3801 C CA . ASN A 1 537 ? -8.292 2.365 34.576 1.00 93.88 537 ASN A CA 1
ATOM 3802 C C . ASN A 1 537 ? -8.503 3.575 33.645 1.00 93.88 537 ASN A C 1
ATOM 3804 O O . ASN A 1 537 ? -7.545 4.262 33.299 1.00 93.88 537 ASN A O 1
ATOM 3808 N N . SER A 1 538 ? -9.729 3.859 33.211 1.00 94.44 538 SER A N 1
ATOM 3809 C CA . SER A 1 538 ? -10.005 5.040 32.389 1.00 94.44 538 SER A CA 1
ATOM 3810 C C . SER A 1 538 ? -9.832 6.304 33.233 1.00 94.44 538 SER A C 1
ATOM 3812 O O . SER A 1 538 ? -10.245 6.333 34.394 1.00 94.44 538 SER A O 1
ATOM 3814 N N . SER A 1 539 ? -9.238 7.358 32.665 1.00 94.88 539 SER A N 1
ATOM 3815 C CA . SER A 1 539 ? -8.977 8.609 33.404 1.00 94.88 539 SER A CA 1
ATOM 3816 C C . SER A 1 539 ? -10.250 9.411 33.705 1.00 94.88 539 SER A C 1
ATOM 3818 O O . SER A 1 539 ? -10.207 10.374 34.468 1.00 94.88 539 SER A O 1
ATOM 3820 N N . THR A 1 540 ? -11.390 9.029 33.121 1.00 93.50 540 THR A N 1
ATOM 3821 C CA . THR A 1 540 ? -12.716 9.543 33.486 1.00 93.50 540 THR A CA 1
ATOM 3822 C C . THR A 1 540 ? -13.623 8.401 33.955 1.00 93.50 540 THR A C 1
ATOM 3824 O O . THR A 1 540 ? -13.410 7.849 35.034 1.00 93.50 540 THR A O 1
ATOM 3827 N N . TYR A 1 541 ? -14.636 8.037 33.173 1.00 93.00 541 TYR A N 1
ATOM 3828 C CA . TYR A 1 541 ? -15.588 6.975 33.484 1.00 93.00 541 TYR A CA 1
ATOM 3829 C C . TYR A 1 541 ? -15.273 5.714 32.684 1.00 93.00 541 TYR A C 1
ATOM 3831 O O . TYR A 1 541 ? -14.644 5.775 31.630 1.00 93.00 541 TYR A O 1
ATOM 3839 N N . GLY A 1 542 ? -15.738 4.557 33.147 1.00 92.94 542 GLY A N 1
ATOM 3840 C CA . GLY A 1 542 ? -15.680 3.343 32.332 1.00 92.94 542 GLY A CA 1
ATOM 3841 C C . GLY A 1 542 ? -16.515 3.498 31.061 1.00 92.94 542 GLY A C 1
ATOM 3842 O O . GLY A 1 542 ? -16.009 3.311 29.957 1.00 92.94 542 GLY A O 1
ATOM 3843 N N . ILE A 1 543 ? -17.778 3.900 31.221 1.00 94.19 543 ILE A N 1
ATOM 3844 C CA . ILE A 1 543 ? -18.718 4.131 30.119 1.00 94.19 543 ILE A CA 1
ATOM 3845 C C . ILE A 1 543 ? -19.350 5.522 30.250 1.00 94.19 543 ILE A C 1
ATOM 3847 O O . ILE A 1 543 ? -19.796 5.896 31.334 1.00 94.19 543 ILE A O 1
ATOM 3851 N N . ILE A 1 544 ? -19.416 6.273 29.149 1.00 94.00 544 ILE A N 1
ATOM 3852 C CA . ILE A 1 544 ? -20.161 7.536 29.050 1.00 94.00 544 ILE A CA 1
ATOM 3853 C C . ILE A 1 544 ? -21.265 7.400 27.999 1.00 94.00 544 ILE A C 1
ATOM 3855 O O . ILE A 1 544 ? -20.995 6.996 26.869 1.00 94.00 544 ILE A O 1
ATOM 3859 N N . LEU A 1 545 ? -22.479 7.803 28.369 1.00 92.75 545 LEU A N 1
ATOM 3860 C CA . LEU A 1 545 ? -23.658 7.947 27.518 1.00 92.75 545 LEU A CA 1
ATOM 3861 C C . LEU A 1 545 ? -24.038 9.430 27.477 1.00 92.75 545 LEU A C 1
ATOM 3863 O O . LEU A 1 545 ? -24.383 10.000 28.513 1.00 92.75 545 LEU A O 1
ATOM 3867 N N . ASN A 1 546 ? -23.933 10.081 26.318 1.00 92.56 546 ASN A N 1
ATOM 3868 C CA . ASN A 1 546 ? -24.107 11.533 26.217 1.00 92.56 546 ASN A CA 1
ATOM 3869 C C . ASN A 1 546 ? -25.044 11.958 25.085 1.00 92.56 546 ASN A C 1
ATOM 3871 O O . ASN A 1 546 ? -24.858 11.555 23.939 1.00 92.56 546 ASN A O 1
ATOM 3875 N N . GLY A 1 547 ? -25.979 12.851 25.391 1.00 90.62 547 GLY A N 1
ATOM 3876 C CA . GLY A 1 547 ? -26.796 13.571 24.422 1.00 90.62 547 GLY A CA 1
ATOM 3877 C C . GLY A 1 547 ? -28.123 12.894 24.083 1.00 90.62 547 GLY A C 1
ATOM 3878 O O . GLY A 1 547 ? -28.308 11.698 24.312 1.00 90.62 547 GLY A O 1
ATOM 3879 N N . ALA A 1 548 ? -29.055 13.698 23.563 1.00 87.94 548 ALA A N 1
ATOM 3880 C CA . ALA A 1 548 ? -30.476 13.358 23.486 1.00 87.94 548 ALA A CA 1
ATOM 3881 C C . ALA A 1 548 ? -30.762 12.146 22.596 1.00 87.94 548 ALA A C 1
ATOM 3883 O O . ALA A 1 548 ? -31.664 11.376 22.912 1.00 87.94 548 ALA A O 1
ATOM 3884 N N . ASP A 1 549 ? -29.968 11.943 21.543 1.00 88.81 549 ASP A N 1
ATOM 3885 C CA . ASP A 1 549 ? -30.135 10.829 20.601 1.00 88.81 549 ASP A CA 1
ATOM 3886 C C . ASP A 1 549 ? -29.424 9.542 21.052 1.00 88.81 549 ASP A C 1
ATOM 3888 O O . ASP A 1 549 ? -29.509 8.515 20.380 1.00 88.81 549 ASP A O 1
ATOM 3892 N N . THR A 1 550 ? -28.725 9.564 22.194 1.00 90.38 550 THR A N 1
ATOM 3893 C CA . THR A 1 550 ? -28.163 8.352 22.803 1.00 90.38 550 THR A CA 1
ATOM 3894 C C . THR A 1 550 ? -29.280 7.589 23.489 1.00 90.38 550 THR A C 1
ATOM 3896 O O . THR A 1 550 ? -29.557 7.842 24.659 1.00 90.38 550 THR A O 1
ATOM 3899 N N . GLN A 1 551 ? -29.974 6.733 22.740 1.00 85.69 551 GLN A N 1
ATOM 3900 C CA . GLN A 1 551 ? -31.168 6.015 23.191 1.00 85.69 551 GLN A CA 1
ATOM 3901 C C . GLN A 1 551 ? -31.122 4.544 22.788 1.00 85.69 551 GLN A C 1
ATOM 3903 O O . GLN A 1 551 ? -30.542 4.181 21.768 1.00 85.69 551 GLN A O 1
ATOM 3908 N N . ASN A 1 552 ? -31.823 3.686 23.529 1.00 84.69 552 ASN A N 1
ATOM 3909 C CA . ASN A 1 552 ? -31.942 2.263 23.197 1.00 84.69 552 ASN A CA 1
ATOM 3910 C C . ASN A 1 552 ? -30.590 1.533 23.075 1.00 84.69 552 ASN A C 1
ATOM 3912 O O . ASN A 1 552 ? -30.507 0.518 22.382 1.00 84.69 552 ASN A O 1
ATOM 3916 N N . ASN A 1 553 ? -29.531 2.026 23.726 1.00 86.69 553 ASN A N 1
ATOM 3917 C CA . ASN A 1 553 ? -28.302 1.264 23.886 1.00 86.69 553 ASN A CA 1
ATOM 3918 C C . ASN A 1 553 ? -28.482 0.220 25.003 1.00 86.69 553 ASN A C 1
ATOM 3920 O O . ASN A 1 553 ? -29.236 0.419 25.961 1.00 86.69 553 ASN A O 1
ATOM 3924 N N . LEU A 1 554 ? -27.789 -0.911 24.880 1.00 85.31 554 LEU A N 1
ATOM 3925 C CA . LEU A 1 554 ? -27.822 -1.997 25.860 1.00 85.31 554 LEU A CA 1
ATOM 3926 C C . LEU A 1 554 ? -26.433 -2.190 26.459 1.00 85.31 554 LEU A C 1
ATOM 3928 O O . LEU A 1 554 ? -25.485 -2.482 25.735 1.00 85.31 554 LEU A O 1
ATOM 3932 N N . ILE A 1 555 ? -26.309 -2.065 27.781 1.00 86.62 555 ILE A N 1
ATOM 3933 C CA . ILE A 1 555 ? -25.044 -2.256 28.493 1.00 86.62 555 ILE A CA 1
ATOM 3934 C C . ILE A 1 555 ? -25.181 -3.478 29.389 1.00 86.62 555 ILE A C 1
ATOM 3936 O O . ILE A 1 555 ? -25.879 -3.449 30.396 1.00 86.62 555 ILE A O 1
ATOM 3940 N N . GLN A 1 556 ? -24.499 -4.568 29.064 1.00 82.81 556 GLN A N 1
ATOM 3941 C CA . GLN A 1 556 ? -24.701 -5.818 29.790 1.00 82.81 556 GLN A CA 1
ATOM 3942 C C . GLN A 1 556 ? -23.427 -6.646 29.936 1.00 82.81 556 GLN A C 1
ATOM 3944 O O . GLN A 1 556 ? -22.540 -6.618 29.091 1.00 82.81 556 GLN A O 1
ATOM 3949 N N . TYR A 1 557 ? -23.335 -7.374 31.045 1.00 83.00 557 TYR A N 1
ATOM 3950 C CA . TYR A 1 557 ? -22.299 -8.355 31.369 1.00 83.00 557 TYR A CA 1
ATOM 3951 C C . TYR A 1 557 ? -20.856 -7.830 31.345 1.00 83.00 557 TYR A C 1
ATOM 3953 O O . TYR A 1 557 ? -19.905 -8.604 31.273 1.00 83.00 557 TYR A O 1
ATOM 3961 N N . ASN A 1 558 ? -20.666 -6.514 31.464 1.00 86.19 558 ASN A N 1
ATOM 3962 C CA . ASN A 1 558 ? -19.341 -5.899 31.509 1.00 86.19 558 ASN A CA 1
ATOM 3963 C C . ASN A 1 558 ? -18.744 -5.940 32.924 1.00 86.19 558 ASN A C 1
ATOM 3965 O O . ASN A 1 558 ? -19.439 -5.752 33.926 1.00 86.19 558 ASN A O 1
ATOM 3969 N N . LYS A 1 559 ? -17.425 -6.101 33.009 1.00 88.88 559 LYS A N 1
ATOM 3970 C CA . LYS A 1 559 ? -16.633 -5.834 34.214 1.00 88.88 559 LYS A CA 1
ATOM 3971 C C . LYS A 1 559 ? -16.140 -4.393 34.152 1.00 88.88 559 LYS A C 1
ATOM 3973 O O . LYS A 1 559 ? -15.357 -4.062 33.268 1.00 88.88 559 LYS A O 1
ATOM 3978 N N . ILE A 1 560 ? -16.608 -3.531 35.053 1.00 90.25 560 ILE A N 1
ATOM 3979 C CA . ILE A 1 560 ? -16.328 -2.089 35.010 1.00 90.25 560 ILE A CA 1
ATOM 3980 C C . ILE A 1 560 ? -15.600 -1.651 36.285 1.00 90.25 560 ILE A C 1
ATOM 3982 O O . ILE A 1 560 ? -16.096 -1.820 37.397 1.00 90.25 560 ILE A O 1
ATOM 3986 N N . GLY A 1 561 ? -14.415 -1.066 36.124 1.00 89.00 561 GLY A N 1
ATOM 3987 C CA . GLY A 1 561 ? -13.562 -0.629 37.233 1.00 89.00 561 GLY A CA 1
ATOM 3988 C C . GLY A 1 561 ? -12.893 -1.779 37.993 1.00 89.00 561 GLY A C 1
ATOM 3989 O O . GLY A 1 561 ? -12.445 -1.589 39.125 1.00 89.00 561 GLY A O 1
ATOM 3990 N N . VAL A 1 562 ? -12.849 -2.971 37.395 1.00 87.75 562 VAL A N 1
ATOM 3991 C CA . VAL A 1 562 ? -12.158 -4.156 37.918 1.00 87.75 562 VAL A CA 1
ATOM 3992 C C . VAL A 1 562 ? -11.383 -4.853 36.805 1.00 87.75 562 VAL A C 1
ATOM 3994 O O . VAL A 1 562 ? -11.722 -4.718 35.630 1.00 87.75 562 VAL A O 1
ATOM 3997 N N . ASP A 1 563 ? -10.349 -5.595 37.182 1.00 88.00 563 ASP A N 1
ATOM 3998 C CA . ASP A 1 563 ? -9.543 -6.410 36.275 1.00 88.00 563 ASP A CA 1
ATOM 3999 C C . ASP A 1 563 ? -10.240 -7.746 35.914 1.00 88.00 563 ASP A C 1
ATOM 4001 O O . ASP A 1 563 ? -11.375 -8.027 36.325 1.00 88.00 563 ASP A O 1
ATOM 4005 N N . LYS A 1 564 ? -9.563 -8.621 35.154 1.00 87.94 564 LYS A N 1
ATOM 4006 C CA . LYS A 1 564 ? -10.111 -9.946 34.796 1.00 87.94 564 LYS A CA 1
ATOM 4007 C C . LYS A 1 564 ? -10.442 -10.837 35.991 1.00 87.94 564 LYS A C 1
ATOM 4009 O O . LYS A 1 564 ? -11.379 -11.634 35.892 1.00 87.94 564 LYS A O 1
ATOM 4014 N N . ASN A 1 565 ? -9.723 -10.688 37.097 1.00 87.31 565 ASN A N 1
ATOM 4015 C CA . ASN A 1 565 ? -9.886 -11.471 38.317 1.00 87.31 565 ASN A CA 1
ATOM 4016 C C . ASN A 1 565 ? -10.913 -10.844 39.274 1.00 87.31 565 ASN A C 1
ATOM 4018 O O . ASN A 1 565 ? -11.240 -11.445 40.293 1.00 87.31 565 ASN A O 1
ATOM 4022 N N . GLY A 1 566 ? -11.439 -9.659 38.950 1.00 82.12 566 GLY A N 1
ATOM 4023 C CA . GLY A 1 566 ? -12.349 -8.905 39.808 1.00 82.12 566 GLY A CA 1
ATOM 4024 C C . GLY A 1 566 ? -11.639 -8.039 40.853 1.00 82.12 566 GLY A C 1
ATOM 4025 O O . GLY A 1 566 ? -12.310 -7.474 41.715 1.00 82.12 566 GLY A O 1
ATOM 4026 N N . ALA A 1 567 ? -10.310 -7.906 40.792 1.00 85.75 567 ALA A N 1
ATOM 4027 C CA . ALA A 1 567 ? -9.579 -6.972 41.639 1.00 85.75 567 ALA A CA 1
ATOM 4028 C C . ALA A 1 567 ? -9.856 -5.528 41.199 1.00 85.75 567 ALA A C 1
ATOM 4030 O O . ALA A 1 567 ? -10.077 -5.254 40.019 1.00 85.75 567 ALA A O 1
ATOM 4031 N N . ALA A 1 568 ? -9.857 -4.593 42.150 1.00 83.75 568 ALA A N 1
ATOM 4032 C CA . ALA A 1 568 ? -10.147 -3.191 41.870 1.00 83.75 568 ALA A CA 1
ATOM 4033 C C . ALA A 1 568 ? -9.123 -2.588 40.890 1.00 83.75 568 ALA A C 1
ATOM 4035 O O . ALA A 1 568 ? -7.925 -2.563 41.163 1.00 83.75 568 ALA A O 1
ATOM 4036 N N . ALA A 1 569 ? -9.624 -2.060 39.776 1.00 82.50 569 ALA A N 1
ATOM 4037 C CA . ALA A 1 569 ? -8.870 -1.377 38.726 1.00 82.50 569 ALA A CA 1
ATOM 4038 C C . ALA A 1 569 ? -9.687 -0.152 38.281 1.00 82.50 569 ALA A C 1
ATOM 4040 O O . ALA A 1 569 ? -10.206 -0.064 37.165 1.00 82.50 569 ALA A O 1
ATOM 4041 N N . GLY A 1 570 ? -9.941 0.730 39.251 1.00 77.69 570 GLY A N 1
ATOM 4042 C CA . GLY A 1 570 ? -10.968 1.764 39.159 1.00 77.69 570 GLY A CA 1
ATOM 4043 C C . GLY A 1 570 ? -10.739 2.756 38.020 1.00 77.69 570 GLY A C 1
ATOM 4044 O O . GLY A 1 570 ? -9.610 3.122 37.703 1.00 77.69 570 GLY A O 1
ATOM 4045 N N . ASN A 1 571 ? -11.837 3.225 37.434 1.00 85.75 571 ASN A N 1
ATOM 4046 C CA . ASN A 1 571 ? -11.832 4.426 36.602 1.00 85.75 571 ASN A CA 1
ATOM 4047 C C . ASN A 1 571 ? -11.844 5.656 37.524 1.00 85.75 571 ASN A C 1
ATOM 4049 O O . ASN A 1 571 ? -12.478 5.618 38.580 1.00 85.75 571 ASN A O 1
ATOM 4053 N N . THR A 1 572 ? -11.159 6.738 37.155 1.00 86.31 572 THR A N 1
ATOM 4054 C CA . THR A 1 572 ? -10.886 7.855 38.078 1.00 86.31 572 THR A CA 1
ATOM 4055 C C . THR A 1 572 ? -12.142 8.604 38.539 1.00 86.31 572 THR A C 1
ATOM 4057 O O . THR A 1 572 ? -12.186 9.059 39.679 1.00 86.31 572 THR A O 1
ATOM 4060 N N . ALA A 1 573 ? -13.163 8.736 37.685 1.00 83.56 573 ALA A N 1
ATOM 4061 C CA . ALA A 1 573 ? -14.389 9.487 37.979 1.00 83.56 573 ALA A CA 1
ATOM 4062 C C . ALA A 1 573 ? -15.605 8.602 38.319 1.00 83.56 573 ALA A C 1
ATOM 4064 O O . ALA A 1 573 ? -16.507 9.060 39.019 1.00 83.56 573 ALA A O 1
ATOM 4065 N N . GLY A 1 574 ? -15.647 7.347 37.856 1.00 85.56 574 GLY A N 1
ATOM 4066 C CA . GLY A 1 574 ? -16.729 6.408 38.181 1.00 85.56 574 GLY A CA 1
ATOM 4067 C C . GLY A 1 574 ? -16.944 5.298 37.148 1.00 85.56 574 GLY A C 1
ATOM 4068 O O . GLY A 1 574 ? -16.244 5.208 36.140 1.00 85.56 574 GLY A O 1
ATOM 4069 N N . GLY A 1 575 ? -17.927 4.428 37.387 1.00 86.06 575 GLY A N 1
ATOM 4070 C CA . GLY A 1 575 ? -18.247 3.321 36.480 1.00 86.06 575 GLY A CA 1
ATOM 4071 C C . GLY A 1 575 ? -18.939 3.778 35.194 1.00 86.06 575 GLY A C 1
ATOM 4072 O O . GLY A 1 575 ? -18.379 3.645 34.106 1.00 86.06 575 GLY A O 1
ATOM 4073 N N . ILE A 1 576 ? -20.151 4.319 35.330 1.00 88.31 576 ILE A N 1
ATOM 4074 C CA . ILE A 1 576 ? -21.011 4.746 34.218 1.00 88.31 576 ILE A CA 1
ATOM 4075 C C . ILE A 1 576 ? -21.507 6.169 34.481 1.00 88.31 576 ILE A C 1
ATOM 4077 O O . ILE A 1 576 ? -21.938 6.469 35.596 1.00 88.31 576 ILE A O 1
ATOM 4081 N N . LEU A 1 577 ? -21.461 7.008 33.445 1.00 88.88 577 LEU A N 1
ATOM 4082 C CA . LEU A 1 577 ? -22.006 8.362 33.418 1.00 88.88 577 LEU A CA 1
ATOM 4083 C C . LEU A 1 577 ? -23.061 8.480 32.314 1.00 88.88 577 LEU A C 1
ATOM 4085 O O . LEU A 1 577 ? -22.782 8.161 31.160 1.00 88.88 577 LEU A O 1
ATOM 4089 N N . ILE A 1 578 ? -24.236 9.001 32.661 1.00 86.94 578 ILE A N 1
ATOM 4090 C CA . ILE A 1 578 ? -25.316 9.334 31.722 1.00 86.94 578 ILE A CA 1
ATOM 4091 C C . ILE A 1 578 ? -25.541 10.843 31.793 1.00 86.94 578 ILE A C 1
ATOM 4093 O O . ILE A 1 578 ? -25.730 11.354 32.894 1.00 86.94 578 ILE A O 1
ATOM 4097 N N . ILE A 1 579 ? -25.491 11.542 30.653 1.00 85.50 579 ILE A N 1
ATOM 4098 C CA . ILE A 1 579 ? -25.717 12.993 30.544 1.00 85.50 579 ILE A CA 1
ATOM 4099 C C . ILE A 1 579 ? -26.637 13.277 29.360 1.00 85.50 579 ILE A C 1
ATOM 4101 O O . ILE A 1 579 ? -26.288 12.976 28.221 1.00 85.50 579 ILE A O 1
ATOM 4105 N N . GLY A 1 580 ? -27.793 13.899 29.604 1.00 78.56 580 GLY A N 1
ATOM 4106 C CA . GLY A 1 580 ? -28.676 14.378 28.533 1.00 78.56 580 GLY A CA 1
ATOM 4107 C C . GLY A 1 580 ? -29.226 13.291 27.601 1.00 78.56 580 GLY A C 1
ATOM 4108 O O . GLY A 1 580 ? -29.715 13.627 26.532 1.00 78.56 580 GLY A O 1
ATOM 4109 N N . SER A 1 581 ? -29.134 12.018 27.990 1.00 73.38 581 SER A N 1
ATOM 4110 C CA . SER A 1 581 ? -29.678 10.854 27.286 1.00 73.38 581 SER A CA 1
ATOM 4111 C C . SER A 1 581 ? -31.006 10.438 27.925 1.00 73.38 581 SER A C 1
ATOM 4113 O O . SER A 1 581 ? -31.148 10.476 29.150 1.00 73.38 581 SER A O 1
ATOM 4115 N N . THR A 1 582 ? -31.978 10.008 27.116 1.00 67.38 582 THR A N 1
ATOM 4116 C CA . THR A 1 582 ? -33.262 9.484 27.617 1.00 67.38 582 THR A CA 1
ATOM 4117 C C . THR A 1 582 ? -33.170 8.032 28.096 1.00 67.38 582 THR A C 1
ATOM 4119 O O . THR A 1 582 ? -34.165 7.475 28.558 1.00 67.38 582 THR A O 1
ATOM 4122 N N . GLU A 1 583 ? -31.987 7.405 28.065 1.00 65.88 583 GLU A N 1
ATOM 4123 C CA . GLU A 1 583 ? -31.813 6.002 28.470 1.00 65.88 583 GLU A CA 1
ATOM 4124 C C . GLU A 1 583 ? -32.187 5.717 29.913 1.00 65.88 583 GLU A C 1
ATOM 4126 O O . GLU A 1 583 ? -32.613 4.604 30.217 1.00 65.88 583 GLU A O 1
ATOM 4131 N N . ALA A 1 584 ? -32.083 6.726 30.777 1.00 53.22 584 ALA A N 1
ATOM 4132 C CA . ALA A 1 584 ? -32.466 6.641 32.177 1.00 53.22 584 ALA A CA 1
ATOM 4133 C C . ALA A 1 584 ? -33.992 6.543 32.405 1.00 53.22 584 ALA A C 1
ATOM 4135 O O . ALA A 1 584 ? -34.405 6.281 33.533 1.00 53.22 584 ALA A O 1
ATOM 4136 N N . LEU A 1 585 ? -34.831 6.763 31.380 1.00 47.97 585 LEU A N 1
ATOM 4137 C CA . LEU A 1 585 ? -36.281 6.961 31.538 1.00 47.97 585 LEU A CA 1
ATOM 4138 C C . LEU A 1 585 ? -37.153 5.750 31.161 1.00 47.97 585 LEU A C 1
ATOM 4140 O O . LEU A 1 585 ? -38.341 5.748 31.474 1.00 47.97 585 LEU A O 1
ATOM 4144 N N . GLU A 1 586 ? -36.595 4.703 30.550 1.00 46.53 586 GLU A N 1
ATOM 4145 C CA . GLU A 1 586 ? -37.364 3.545 30.074 1.00 46.53 586 GLU A CA 1
ATOM 4146 C C . GLU A 1 586 ? -36.765 2.222 30.599 1.00 46.53 586 GLU A C 1
ATOM 4148 O O . GLU A 1 586 ? -35.708 1.783 30.164 1.00 46.53 586 GLU A O 1
ATOM 4153 N N . ASP A 1 587 ? -37.455 1.603 31.562 1.00 43.47 587 ASP A N 1
ATOM 4154 C CA . ASP A 1 587 ? -37.209 0.288 32.192 1.00 43.47 587 ASP A CA 1
ATOM 4155 C C . ASP A 1 587 ? -35.787 -0.004 32.764 1.00 43.47 587 ASP A C 1
ATOM 4157 O O . ASP A 1 587 ? -34.906 -0.540 32.077 1.00 43.47 587 ASP A O 1
ATOM 4161 N N . PRO A 1 588 ? -35.575 0.211 34.082 1.00 43.97 588 PRO A N 1
ATOM 4162 C CA . PRO A 1 588 ? -34.320 -0.106 34.771 1.00 43.97 588 PRO A CA 1
ATOM 4163 C C . PRO A 1 588 ? -33.976 -1.605 34.826 1.00 43.97 588 PRO A C 1
ATOM 4165 O O . PRO A 1 588 ? -32.831 -1.957 35.107 1.00 43.97 588 PRO A O 1
ATOM 4168 N N . SER A 1 589 ? -34.934 -2.508 34.588 1.00 40.81 589 SER A N 1
ATOM 4169 C CA . SER A 1 589 ? -34.740 -3.956 34.757 1.00 40.81 589 SER A CA 1
ATOM 4170 C C . SER A 1 589 ? -34.089 -4.643 33.547 1.00 40.81 589 SER A C 1
ATOM 4172 O O . SER A 1 589 ? -33.720 -5.820 33.626 1.00 40.81 589 SER A O 1
ATOM 4174 N N . MET A 1 590 ? -33.927 -3.930 32.425 1.00 40.50 590 MET A N 1
ATOM 4175 C CA . MET A 1 590 ? -33.453 -4.489 31.150 1.00 40.50 590 MET A CA 1
ATOM 4176 C C . MET A 1 590 ? -32.094 -3.943 30.683 1.00 40.50 590 MET A C 1
ATOM 4178 O O . MET A 1 590 ? -31.363 -4.672 30.020 1.00 40.50 590 MET A O 1
ATOM 4182 N N . ARG A 1 591 ? -31.717 -2.706 31.040 1.00 60.66 591 ARG A N 1
ATOM 4183 C CA . ARG A 1 591 ? -30.647 -1.972 30.327 1.00 60.66 591 ARG A CA 1
ATOM 4184 C C . ARG A 1 591 ? -29.230 -2.079 30.921 1.00 60.66 591 ARG A C 1
ATOM 4186 O O . ARG A 1 591 ? -28.274 -1.792 30.207 1.00 60.66 591 ARG A O 1
ATOM 4193 N N . PHE A 1 592 ? -29.093 -2.547 32.170 1.00 63.19 592 PHE A N 1
ATOM 4194 C CA . PHE A 1 592 ? -27.815 -2.758 32.882 1.00 63.19 592 PHE A CA 1
ATOM 4195 C C . PHE A 1 592 ? -27.739 -4.148 33.538 1.00 63.19 592 PHE A C 1
ATOM 4197 O O . PHE A 1 592 ? -27.731 -4.274 34.763 1.00 63.19 592 PHE A O 1
ATOM 4204 N N . ARG A 1 593 ? -27.751 -5.226 32.749 1.00 61.00 593 ARG A N 1
ATOM 4205 C CA . ARG A 1 593 ? -27.824 -6.601 33.283 1.00 61.00 593 ARG A CA 1
ATOM 4206 C C . ARG A 1 593 ? -26.448 -7.225 33.484 1.00 61.00 593 ARG A C 1
ATOM 4208 O O . ARG A 1 593 ? -25.600 -7.137 32.610 1.00 61.00 593 ARG A O 1
ATOM 4215 N N . GLY A 1 594 ? -26.227 -7.886 34.623 1.00 58.72 594 GLY A N 1
ATOM 4216 C CA . GLY A 1 594 ? -25.070 -8.770 34.838 1.00 58.72 594 GLY A CA 1
ATOM 4217 C C . GLY A 1 594 ? -23.689 -8.102 34.891 1.00 58.72 594 GLY A C 1
ATOM 4218 O O . GLY A 1 594 ? -22.683 -8.805 34.821 1.00 58.72 594 GLY A O 1
ATOM 4219 N N . CYS A 1 595 ? -23.611 -6.773 35.007 1.00 62.62 595 CYS A N 1
ATOM 4220 C CA . CYS A 1 595 ? -22.338 -6.062 35.136 1.00 62.62 595 CYS A CA 1
ATOM 4221 C C . CYS A 1 595 ? -21.743 -6.214 36.548 1.00 62.62 595 CYS A C 1
ATOM 4223 O O . CYS A 1 595 ? -22.450 -6.069 37.544 1.00 62.62 595 CYS A O 1
ATOM 4225 N N . SER A 1 596 ? -20.430 -6.433 36.639 1.00 67.88 596 SER A N 1
ATOM 4226 C CA . SER A 1 596 ? -19.679 -6.412 37.904 1.00 67.88 596 SER A CA 1
ATOM 4227 C C . SER A 1 596 ? -18.939 -5.085 38.030 1.00 67.88 596 SER A C 1
ATOM 4229 O O . SER A 1 596 ? -18.166 -4.740 37.135 1.00 67.88 596 SER A O 1
ATOM 4231 N N . MET A 1 597 ? -19.140 -4.352 39.129 1.00 64.31 597 MET A N 1
ATOM 4232 C CA . MET A 1 597 ? -18.518 -3.041 39.354 1.00 64.31 597 MET A CA 1
ATOM 4233 C C . MET A 1 597 ? -17.616 -3.034 40.592 1.00 64.31 597 MET A C 1
ATOM 4235 O O . MET A 1 597 ? -17.960 -3.617 41.619 1.00 64.31 597 MET A O 1
ATOM 4239 N N . GLY A 1 598 ? -16.472 -2.348 40.500 1.00 57.06 598 GLY A N 1
ATOM 4240 C CA . GLY A 1 598 ? -15.650 -1.998 41.666 1.00 57.06 598 GLY A CA 1
ATOM 4241 C C . GLY A 1 598 ? -16.372 -0.990 42.573 1.00 57.06 598 GLY A C 1
ATOM 4242 O O . GLY A 1 598 ? -17.349 -0.376 42.155 1.00 57.06 598 GLY A O 1
ATOM 4243 N N . ALA A 1 599 ? -15.901 -0.800 43.811 1.00 43.34 599 ALA A N 1
ATOM 4244 C CA . ALA A 1 599 ? -16.590 -0.081 44.899 1.00 43.34 599 ALA A CA 1
ATOM 4245 C C . ALA A 1 599 ? -16.836 1.446 44.711 1.00 43.34 599 ALA A C 1
ATOM 4247 O O . ALA A 1 599 ? -16.969 2.169 45.694 1.00 43.34 599 ALA A O 1
ATOM 4248 N N . ALA A 1 600 ? -16.944 1.958 43.481 1.00 40.94 600 ALA A N 1
ATOM 4249 C CA . ALA A 1 600 ? -17.238 3.358 43.181 1.00 40.94 600 ALA A CA 1
ATOM 4250 C C . ALA A 1 600 ? -18.290 3.519 42.057 1.00 40.94 600 ALA A C 1
ATOM 4252 O O . ALA A 1 600 ? -17.978 3.523 40.869 1.00 40.94 600 ALA A O 1
ATOM 4253 N N . HIS A 1 601 ? -19.535 3.730 42.498 1.00 49.66 601 HIS A N 1
ATOM 4254 C CA . HIS A 1 601 ? -20.513 4.689 41.967 1.00 49.66 601 HIS A CA 1
ATOM 4255 C C . HIS A 1 601 ? -21.071 4.461 40.542 1.00 49.66 601 HIS A C 1
ATOM 4257 O O . HIS A 1 601 ? -20.449 4.786 39.529 1.00 49.66 601 HIS A O 1
ATOM 4263 N N . PHE A 1 602 ? -22.338 4.032 40.488 1.00 48.56 602 PHE A N 1
ATOM 4264 C CA . PHE A 1 602 ? -23.263 4.355 39.398 1.00 48.56 602 PHE A CA 1
ATOM 4265 C C . PHE A 1 602 ? -23.695 5.817 39.587 1.00 48.56 602 PHE A C 1
ATOM 4267 O O . PHE A 1 602 ? -24.342 6.133 40.586 1.00 48.56 602 PHE A O 1
ATOM 4274 N N . TYR A 1 603 ? -23.280 6.724 38.699 1.00 44.09 603 TYR A N 1
ATOM 4275 C CA . TYR A 1 603 ? -23.586 8.152 38.819 1.00 44.09 603 TYR A CA 1
ATOM 4276 C C . TYR A 1 603 ? -24.480 8.572 37.650 1.00 44.09 603 TYR A C 1
ATOM 4278 O O . TYR A 1 603 ? -24.016 8.828 36.540 1.00 44.09 603 TYR A O 1
ATOM 4286 N N . VAL A 1 604 ? -25.789 8.633 37.900 1.00 45.34 604 VAL A N 1
ATOM 4287 C CA . VAL A 1 604 ? -26.736 9.256 36.969 1.00 45.34 604 VAL A CA 1
ATOM 4288 C C . VAL A 1 604 ? -26.744 10.747 37.273 1.00 45.34 604 VAL A C 1
ATOM 4290 O O . VAL A 1 604 ? -27.187 11.156 38.346 1.00 45.34 604 VAL A O 1
ATOM 4293 N N . ARG A 1 605 ? -26.236 11.567 36.351 1.00 40.38 605 ARG A N 1
ATOM 4294 C CA . ARG A 1 605 ? -26.385 13.021 36.418 1.00 40.38 605 ARG A CA 1
ATOM 4295 C C . ARG A 1 605 ? -27.394 13.412 35.341 1.00 40.38 605 ARG A C 1
ATOM 4297 O O . ARG A 1 605 ? -27.004 13.644 34.203 1.00 40.38 605 ARG A O 1
ATOM 4304 N N . ILE A 1 606 ? -28.678 13.369 35.713 1.00 41.88 606 ILE A N 1
ATOM 4305 C CA . ILE A 1 606 ? -29.800 13.768 34.844 1.00 41.88 606 ILE A CA 1
ATOM 4306 C C . ILE A 1 606 ? -29.627 15.229 34.436 1.00 41.88 606 ILE A C 1
ATOM 4308 O O . ILE A 1 606 ? -29.389 16.054 35.352 1.00 41.88 606 ILE A O 1
#